Protein 6T3X (pdb70)

GO terms:
  GO:0044201 host cell nuclear inner membrane (C, EXP)

Radius of gyration: 24.15 Å; Cα contacts (8 Å, |Δi|>4): 774; chains: 2; bounding box: 61×52×62 Å

Solvent-accessible surface area: 21119 Å² total; per-residue (Å²): 39,50,104,160,30,34,141,17,62,11,83,58,14,14,89,38,0,14,123,4,0,82,80,5,3,127,22,23,135,104,26,15,111,61,11,99,30,52,69,8,22,81,68,46,54,122,12,6,0,18,0,71,11,131,30,97,49,73,5,16,0,8,0,0,0,4,35,0,48,28,76,13,128,38,102,0,3,0,0,0,57,7,105,31,121,37,2,6,0,7,0,6,12,134,58,17,122,164,48,144,17,98,52,89,96,10,26,120,124,11,60,0,108,68,95,30,1,0,20,0,16,38,170,16,0,119,153,46,38,58,124,60,126,24,7,3,3,0,0,5,1,90,145,29,168,65,94,59,24,20,30,0,43,7,40,16,13,2,30,108,86,135,35,111,17,83,95,2,12,170,68,0,73,76,84,139,33,92,21,113,88,33,35,8,45,41,77,11,9,6,72,11,5,136,61,41,17,92,8,14,110,90,5,18,64,16,4,103,96,59,67,178,97,153,138,143,80,110,98,54,34,70,30,1,7,48,6,0,26,112,6,3,146,24,20,76,92,20,14,169,51,55,133,86,116,80,40,140,13,24,0,33,0,46,9,104,44,94,45,74,3,20,3,3,0,0,0,6,8,0,50,19,78,20,143,77,86,0,2,0,8,1,54,4,85,28,110,32,1,6,0,5,0,2,36,128,66,24,117,157,161,82,96,110,11,25,118,114,8,55,0,108,73,134,61,27,0,26,1,20,18,146,17,2,94,133,44,51,69,145,57,26,1,6,5,2,5,1,91,152,30,169,63,96,47,18,10,27,0,46,19,41,15,21,0,22,140,103,158,48,89,38,115,80,0,47,165,67,0,109,82,110,143,133,81,32,80,44,97,30,9,1,82,7,3,118,133,45,61,64,14,12,32,78,7,32,49,35,2,115,79,66,118

Structure (mmCIF, N/CA/C/O backbone):
data_6T3X
#
_entry.id   6T3X
#
_cell.length_a   37.270
_cell.length_b   82.570
_cell.length_c   63.660
_cell.angle_alpha   90.000
_cell.angle_beta   95.097
_cell.angle_gamma   90.000
#
_symmetry.space_group_name_H-M   'P 1 21 1'
#
loop_
_entity.id
_entity.type
_entity.pdbx_description
1 polymer 'Nuclear egress protein 2,Nuclear egress protein 1'
2 water water
#
loop_
_atom_site.group_PDB
_atom_site.id
_atom_site.type_symbol
_atom_site.label_atom_id
_atom_site.label_alt_id
_atom_site.label_comp_id
_atom_site.label_asym_id
_atom_site.label_entity_id
_atom_site.label_seq_id
_atom_site.pdbx_PDB_ins_code
_atom_site.Cartn_x
_atom_site.Cartn_y
_atom_site.Cartn_z
_atom_site.occupancy
_atom_site.B_iso_or_equiv
_atom_site.auth_seq_id
_atom_site.auth_comp_id
_atom_site.auth_asym_id
_atom_site.auth_atom_id
_atom_site.pdbx_PDB_model_num
ATOM 1 N N . GLY A 1 1 ? -4.74462 8.94597 26.61487 1.000 38.97794 -5 GLY A N 1
ATOM 2 C CA . GLY A 1 1 ? -5.11004 9.38415 27.99591 1.000 38.35987 -5 GLY A CA 1
ATOM 3 C C . GLY A 1 1 ? -5.63996 8.24419 28.83861 1.000 39.24344 -5 GLY A C 1
ATOM 4 O O . GLY A 1 1 ? -5.98376 8.42942 30.00536 1.000 38.89171 -5 GLY A O 1
ATOM 10 N N . SER A 1 2 ? -5.70525 7.05986 28.23080 1.000 37.52952 -4 SER A N 1
ATOM 11 C CA . SER A 1 2 ? -6.16006 5.85325 28.90995 1.000 39.40221 -4 SER A CA 1
ATOM 12 C C . SER A 1 2 ? -5.72087 4.65661 28.07786 1.000 39.20280 -4 SER A C 1
ATOM 13 O O . SER A 1 2 ? -5.31169 4.79718 26.92324 1.000 36.73906 -4 SER A O 1
ATOM 21 N N . HIS A 1 3 ? -5.82362 3.46412 28.67512 1.000 37.11673 -3 HIS A N 1
ATOM 22 C CA . HIS A 1 3 ? -5.36941 2.25978 27.98944 1.000 41.41782 -3 HIS A CA 1
ATOM 23 C C . HIS A 1 3 ? -6.21698 1.93542 26.77359 1.000 41.74531 -3 HIS A C 1
ATOM 24 O O . HIS A 1 3 ? -5.73928 1.24431 25.86548 1.000 43.83973 -3 HIS A O 1
ATOM 38 N N . MET A 1 4 ? -7.45283 2.42644 26.73975 1.000 41.96872 -2 MET A N 1
ATOM 39 C CA A MET A 1 4 ? -8.40917 2.16903 25.67128 0.619 45.95565 -2 MET A CA 1
ATOM 40 C CA B MET A 1 4 ? -8.36694 2.13487 25.64594 0.381 46.00702 -2 MET A CA 1
ATOM 41 C C . MET A 1 4 ? -8.38229 3.23341 24.58595 1.000 46.79674 -2 MET A C 1
ATOM 42 O O . MET A 1 4 ? -9.18632 3.16065 23.64506 1.000 46.99787 -2 MET A O 1
ATOM 69 N N . ALA A 1 5 ? -7.50555 4.22939 24.70422 1.000 45.77561 -1 ALA A N 1
ATOM 70 C CA . ALA A 1 5 ? -7.45588 5.30721 23.72597 1.000 45.80741 -1 ALA A CA 1
ATOM 71 C C . ALA A 1 5 ? -7.02661 4.76367 22.36925 1.000 47.09108 -1 ALA A C 1
ATOM 72 O O . ALA A 1 5 ? -6.23274 3.82177 22.27443 1.000 48.26307 -1 ALA A O 1
ATOM 79 N N . SER A 1 6 ? -7.55362 5.36376 21.30639 1.000 46.58863 0 SER A N 1
ATOM 80 C CA . SER A 1 6 ? -7.27036 4.83397 19.98452 1.000 46.50857 0 SER A CA 1
ATOM 81 C C . SER A 1 6 ? -5.83041 5.13002 19.57925 1.000 43.26334 0 SER A C 1
ATOM 82 O O . SER A 1 6 ? -5.24320 6.15449 19.94969 1.000 39.87244 0 SER A O 1
ATOM 90 N N . MET A 1 7 ? -5.26557 4.20053 18.81151 1.000 45.00225 1 MET A N 1
ATOM 91 C CA A MET A 1 7 ? -3.92359 4.37683 18.27249 0.551 44.49893 1 MET A CA 1
ATOM 92 C CA B MET A 1 7 ? -3.92309 4.37499 18.26945 0.449 44.62972 1 MET A CA 1
ATOM 93 C C . MET A 1 7 ? -3.80982 5.67566 17.48515 1.000 41.18497 1 MET A C 1
ATOM 94 O O . MET A 1 7 ? -2.80829 6.39320 17.59921 1.000 39.48745 1 MET A O 1
ATOM 121 N N . GLU A 1 8 ? -4.82418 5.99274 16.68094 1.000 42.44975 2 GLU A N 1
ATOM 122 C CA . GLU A 1 8 ? -4.76141 7.18460 15.84109 1.000 41.77774 2 GLU A CA 1
ATOM 123 C C . GLU A 1 8 ? -4.70096 8.45870 16.67650 1.000 39.03285 2 GLU A C 1
ATOM 124 O O . GLU A 1 8 ? -3.86903 9.33689 16.42301 1.000 38.17115 2 GLU A O 1
ATOM 136 N N . MET A 1 9 ? -5.57394 8.58136 17.67850 1.000 38.51520 3 MET A N 1
ATOM 137 C CA . MET A 1 9 ? -5.55217 9.77444 18.52080 1.000 36.68210 3 MET A CA 1
ATOM 138 C C . MET A 1 9 ? -4.26759 9.84569 19.33784 1.000 33.53811 3 MET A C 1
ATOM 139 O O . MET A 1 9 ? -3.72156 10.93268 19.55846 1.000 31.72966 3 MET A O 1
ATOM 153 N N . ASN A 1 10 ? -3.77847 8.69539 19.80556 1.000 35.32302 4 ASN A N 1
ATOM 154 C CA . ASN A 1 10 ? -2.53231 8.65378 20.55942 1.000 32.96085 4 ASN A CA 1
ATOM 155 C C . ASN A 1 10 ? -1.36197 9.14521 19.71784 1.000 30.73822 4 ASN A C 1
ATOM 156 O O . ASN A 1 10 ? -0.45247 9.80200 20.23319 1.000 31.17452 4 ASN A O 1
ATOM 167 N N . LYS A 1 11 ? -1.35527 8.82064 18.42202 1.000 33.40268 5 LYS A N 1
ATOM 168 C CA . LYS A 1 11 ? -0.23396 9.21135 17.57398 1.000 36.21097 5 LYS A CA 1
ATOM 169 C C . LYS A 1 11 ? -0.20286 10.72138 17.37956 1.000 32.31115 5 LYS A C 1
ATOM 170 O O . LYS A 1 11 ? 0.86895 11.33059 17.39107 1.000 33.25772 5 LYS A O 1
ATOM 189 N N . VAL A 1 12 ? -1.37210 11.33878 17.20497 1.000 32.26732 6 VAL A N 1
ATOM 190 C CA . VAL A 1 12 ? -1.43976 12.79395 17.12236 1.000 31.33390 6 VAL A CA 1
ATOM 191 C C . VAL A 1 12 ? -0.97798 13.42454 18.42944 1.000 29.13344 6 VAL A C 1
ATOM 192 O O . VAL A 1 12 ? -0.20651 14.38925 18.42496 1.000 29.90700 6 VAL A O 1
ATOM 205 N N . LEU A 1 13 ? -1.41983 12.88597 19.57047 1.000 28.00883 7 LEU A N 1
ATOM 206 C CA . LEU A 1 13 ? -0.99935 13.44254 20.85377 1.000 29.23624 7 LEU A CA 1
ATOM 207 C C . LEU A 1 13 ? 0.50762 13.31991 21.02850 1.000 25.53241 7 LEU A C 1
ATOM 208 O O . LEU A 1 13 ? 1.17819 14.26801 21.44781 1.000 25.30890 7 LEU A O 1
ATOM 224 N N . HIS A 1 14 ? 1.05019 12.13645 20.73606 1.000 25.19425 8 HIS A N 1
ATOM 225 C CA . HIS A 1 14 ? 2.48510 11.91056 20.86808 1.000 26.68736 8 HIS A CA 1
ATOM 226 C C . HIS A 1 14 ? 3.27081 12.89794 20.00721 1.000 25.23671 8 HIS A C 1
ATOM 227 O O . HIS A 1 14 ? 4.23020 13.51968 20.47852 1.000 26.53793 8 HIS A O 1
ATOM 241 N N . GLN A 1 15 ? 2.86298 13.08014 18.75066 1.000 28.98431 9 GLN A N 1
ATOM 242 C CA . GLN A 1 15 ? 3.56660 14.01750 17.88658 1.000 31.04719 9 GLN A CA 1
ATOM 243 C C . GLN A 1 15 ? 3.47094 15.44067 18.42770 1.000 30.17455 9 GLN A C 1
ATOM 244 O O . GLN A 1 15 ? 4.44745 16.19803 18.37584 1.000 29.72945 9 GLN A O 1
ATOM 258 N N . ASP A 1 16 ? 2.30485 15.81286 18.96081 1.000 28.89541 10 ASP A N 1
ATOM 259 C CA . ASP A 1 16 ? 2.12219 17.14464 19.53172 1.000 28.45682 10 ASP A CA 1
ATOM 260 C C . ASP A 1 16 ? 3.06955 17.36888 20.70424 1.000 26.70809 10 ASP A C 1
ATOM 261 O O . ASP A 1 16 ? 3.76667 18.39489 20.76603 1.000 26.04783 10 ASP A O 1
ATOM 270 N N . LEU A 1 17 ? 3.12688 16.41159 21.63792 1.000 23.39143 11 LEU A N 1
ATOM 271 C CA . LEU A 1 17 ? 3.95855 16.59605 22.82517 1.000 22.41233 11 LEU A CA 1
ATOM 272 C C . LEU A 1 17 ? 5.44139 16.64519 22.46746 1.000 22.78977 11 LEU A C 1
ATOM 273 O O . LEU A 1 17 ? 6.19991 17.44490 23.03026 1.000 24.25244 11 LEU A O 1
ATOM 289 N N . VAL A 1 18 ? 5.87564 15.79368 21.54014 1.000 23.77485 12 VAL A N 1
ATOM 290 C CA . VAL A 1 18 ? 7.27588 15.77804 21.13535 1.000 25.65941 12 VAL A CA 1
ATOM 291 C C . VAL A 1 18 ? 7.65393 17.09305 20.47014 1.000 25.43638 12 VAL A C 1
ATOM 292 O O . VAL A 1 18 ? 8.65983 17.71975 20.82792 1.000 27.49577 12 VAL A O 1
ATOM 305 N N . GLN A 1 19 ? 6.83655 17.55170 19.51931 1.000 25.65206 13 GLN A N 1
ATOM 306 C CA . GLN A 1 19 ? 7.13173 18.80620 18.83607 1.000 27.57565 13 GLN A CA 1
ATOM 307 C C . GLN A 1 19 ? 7.12389 19.97825 19.81035 1.000 24.68897 13 GLN A C 1
ATOM 308 O O . GLN A 1 19 ? 7.96748 20.87706 19.71713 1.000 25.70379 13 GLN A O 1
ATOM 322 N N . ALA A 1 20 ? 6.17440 19.99645 20.74602 1.000 24.45701 14 ALA A N 1
ATOM 323 C CA . ALA A 1 20 ? 6.09606 21.10769 21.68848 1.000 22.95448 14 ALA A CA 1
ATOM 324 C C . ALA A 1 20 ? 7.29107 21.11271 22.62542 1.000 24.75032 14 ALA A C 1
ATOM 325 O O . ALA A 1 20 ? 7.79347 22.18042 22.99195 1.000 24.21105 14 ALA A O 1
ATOM 332 N N . THR A 1 21 ? 7.74560 19.92839 23.04239 1.000 21.49126 15 THR A N 1
ATOM 333 C CA . THR A 1 21 ? 8.90560 19.85303 23.92264 1.000 20.83433 15 THR A CA 1
ATOM 334 C C . THR A 1 21 ? 10.14099 20.39990 23.21701 1.000 21.90412 15 THR A C 1
ATOM 335 O O . THR A 1 21 ? 10.90242 21.18298 23.80340 1.000 22.11201 15 THR A O 1
ATOM 346 N N . ARG A 1 22 ? 10.34880 20.02690 21.94791 1.000 22.44625 16 ARG A N 1
ATOM 347 C CA . ARG A 1 22 ? 11.47142 20.58428 21.20129 1.000 22.50434 16 ARG A CA 1
ATOM 348 C C . ARG A 1 22 ? 11.36558 22.10411 21.12024 1.000 22.82810 16 ARG A C 1
ATOM 349 O O . ARG A 1 22 ? 12.35834 22.81905 21.31321 1.000 27.34402 16 ARG A O 1
ATOM 370 N N . ARG A 1 23 ? 10.16131 22.61214 20.84591 1.000 23.62407 17 ARG A N 1
ATOM 371 C CA . ARG A 1 23 ? 9.98373 24.04067 20.62329 1.000 21.52962 17 ARG A CA 1
ATOM 372 C C . ARG A 1 23 ? 10.15410 24.82589 21.91814 1.000 21.53856 17 ARG A C 1
ATOM 373 O O . ARG A 1 23 ? 10.88165 25.83100 21.96066 1.000 24.63091 17 ARG A O 1
ATOM 394 N N . ILE A 1 24 ? 9.48056 24.38574 22.98091 1.000 22.16257 18 ILE A N 1
ATOM 395 C CA . ILE A 1 24 ? 9.44945 25.13964 24.22992 1.000 20.87061 18 ILE A CA 1
ATOM 396 C C . ILE A 1 24 ? 10.81054 25.10470 24.91652 1.000 22.50248 18 ILE A C 1
ATOM 397 O O . ILE A 1 24 ? 11.25560 26.10473 25.49419 1.000 24.92619 18 ILE A O 1
ATOM 413 N N . LEU A 1 25 ? 11.49669 23.96770 24.86958 1.000 21.10316 19 LEU A N 1
ATOM 414 C CA . LEU A 1 25 ? 12.82177 23.86611 25.46665 1.000 20.41543 19 LEU A CA 1
ATOM 415 C C . LEU A 1 25 ? 13.93404 24.32609 24.53021 1.000 21.74291 19 LEU A C 1
ATOM 416 O O . LEU A 1 25 ? 15.10486 24.33338 24.94551 1.000 23.89744 19 LEU A O 1
ATOM 432 N N . LYS A 1 26 ? 13.60965 24.71270 23.29498 1.000 24.43944 20 LYS A N 1
ATOM 433 C CA . LYS A 1 26 ? 14.60613 25.18809 22.33572 1.000 24.25861 20 LYS A CA 1
ATOM 434 C C . LYS A 1 26 ? 15.71122 24.16113 22.11232 1.000 24.54484 20 LYS A C 1
ATOM 435 O O . LYS A 1 26 ? 16.89894 24.48970 22.06398 1.000 28.47198 20 LYS A O 1
ATOM 454 N N . LEU A 1 27 ? 15.31244 22.90659 21.95284 1.000 23.14934 21 LEU A N 1
ATOM 455 C CA . LEU A 1 27 ? 16.28285 21.83205 21.84146 1.000 27.58822 21 LEU A CA 1
ATOM 456 C C . LEU A 1 27 ? 16.90209 21.77994 20.45375 1.000 32.98002 21 LEU A C 1
ATOM 457 O O . LEU A 1 27 ? 16.26129 22.08638 19.44487 1.000 34.76004 21 LEU A O 1
ATOM 473 N N . GLY A 1 28 ? 18.16735 21.37793 20.41852 1.000 31.89884 22 GLY A N 1
ATOM 474 C CA . GLY A 1 28 ? 18.83893 21.05518 19.18456 1.000 35.49833 22 GLY A CA 1
ATOM 475 C C . GLY A 1 28 ? 18.23999 19.80631 18.56862 1.000 35.73222 22 GLY A C 1
ATOM 476 O O . GLY A 1 28 ? 17.50305 19.05765 19.22308 1.000 33.04170 22 GLY A O 1
ATOM 480 N N . PRO A 1 29 ? 18.54552 19.55149 17.29526 1.000 38.00801 23 PRO A N 1
ATOM 481 C CA . PRO A 1 29 ? 17.85972 18.45022 16.59913 1.000 38.67679 23 PRO A CA 1
ATOM 482 C C . PRO A 1 29 ? 18.12421 17.06938 17.18429 1.000 37.67196 23 PRO A C 1
ATOM 483 O O . PRO A 1 29 ? 17.28820 16.17392 17.01072 1.000 38.95442 23 PRO A O 1
ATOM 494 N N . SER A 1 30 ? 19.24403 16.85966 17.87408 1.000 36.43590 24 SER A N 1
ATOM 495 C CA . SER A 1 30 ? 19.56870 15.53980 18.40227 1.000 33.52371 24 SER A CA 1
ATOM 496 C C . SER A 1 30 ? 19.37633 15.43730 19.90891 1.000 32.93385 24 SER A C 1
ATOM 497 O O . SER A 1 30 ? 19.81028 14.45168 20.50923 1.000 33.18972 24 SER A O 1
ATOM 505 N N . GLU A 1 31 ? 18.72963 16.41678 20.53007 1.000 28.58493 25 GLU A N 1
ATOM 506 C CA . GLU A 1 31 ? 18.69828 16.51824 21.97999 1.000 28.45734 25 GLU A CA 1
ATOM 507 C C . GLU A 1 31 ? 17.42152 15.96629 22.60437 1.000 28.58126 25 GLU A C 1
ATOM 508 O O . GLU A 1 31 ? 17.18879 16.18147 23.79836 1.000 32.46040 25 GLU A O 1
ATOM 520 N N . LEU A 1 32 ? 16.59245 15.26406 21.84155 1.000 29.97200 26 LEU A N 1
ATOM 521 C CA . LEU A 1 32 ? 15.37392 14.66713 22.37782 1.000 28.10980 26 LEU A CA 1
ATOM 522 C C . LEU A 1 32 ? 15.36326 13.19032 22.02095 1.000 29.88964 26 LEU A C 1
ATOM 523 O O . LEU A 1 32 ? 15.39557 12.83489 20.83913 1.000 34.90143 26 LEU A O 1
ATOM 539 N N . ARG A 1 33 ? 15.32917 12.33556 23.03534 1.000 27.19783 27 ARG A N 1
ATOM 540 C CA . ARG A 1 33 ? 15.13285 10.90439 22.82803 1.000 30.13298 27 ARG A CA 1
ATOM 541 C C . ARG A 1 33 ? 13.63937 10.61187 22.91798 1.000 28.15053 27 ARG A C 1
ATOM 542 O O . ARG A 1 33 ? 12.98334 11.00031 23.88786 1.000 29.77526 27 ARG A O 1
ATOM 563 N N . VAL A 1 34 ? 13.10145 9.92570 21.91498 1.000 31.35759 28 VAL A N 1
ATOM 564 C CA . VAL A 1 34 ? 11.65956 9.73432 21.78813 1.000 31.42840 28 VAL A CA 1
ATOM 565 C C . VAL A 1 34 ? 11.31124 8.26189 21.97560 1.000 35.08071 28 VAL A C 1
ATOM 566 O O . VAL A 1 34 ? 11.87107 7.38461 21.29825 1.000 32.08248 28 VAL A O 1
ATOM 579 N N . THR A 1 35 ? 10.36634 8.00295 22.88349 1.000 28.07353 29 THR A N 1
ATOM 580 C CA . THR A 1 35 ? 9.81926 6.66710 23.08622 1.000 34.88960 29 THR A CA 1
ATOM 581 C C . THR A 1 35 ? 8.79531 6.35625 22.00173 1.000 35.76200 29 THR A C 1
ATOM 582 O O . THR A 1 35 ? 8.04843 7.23731 21.56604 1.000 37.58627 29 THR A O 1
ATOM 593 N N . ASP A 1 36 ? 8.75047 5.09077 21.58298 1.000 40.61093 30 ASP A N 1
ATOM 594 C CA . ASP A 1 36 ? 7.78345 4.65521 20.58575 1.000 46.16504 30 ASP A CA 1
ATOM 595 C C . ASP A 1 36 ? 6.37340 5.07638 20.97576 1.000 40.04552 30 ASP A C 1
ATOM 596 O O . ASP A 1 36 ? 5.94703 4.88423 22.11634 1.000 38.30861 30 ASP A O 1
ATOM 605 N N . ALA A 1 37 ? 5.64390 5.64023 20.00887 1.000 40.29369 31 ALA A N 1
ATOM 606 C CA . ALA A 1 37 ? 4.29550 6.12985 20.27381 1.000 37.42644 31 ALA A CA 1
ATOM 607 C C . ALA A 1 37 ? 3.34094 5.02655 20.70973 1.000 39.62620 31 ALA A C 1
ATOM 608 O O . ALA A 1 37 ? 2.33926 5.31822 21.37016 1.000 38.83073 31 ALA A O 1
ATOM 615 N N . GLY A 1 38 ? 3.61863 3.77048 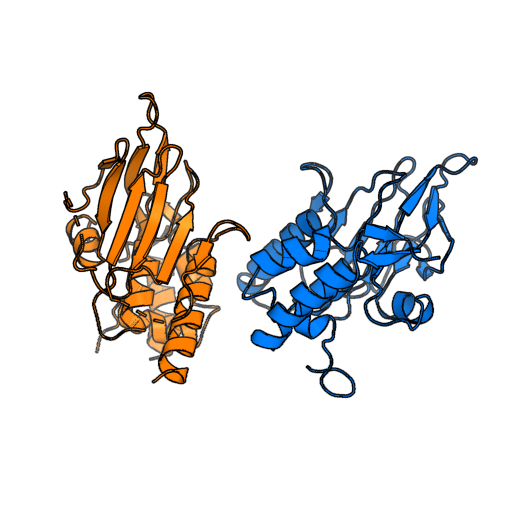20.35906 1.000 37.95136 32 GLY A N 1
ATOM 616 C CA . GLY A 1 38 ? 2.73428 2.68476 20.74577 1.000 42.28070 32 GLY A CA 1
ATOM 617 C C . GLY A 1 38 ? 2.56414 2.52991 22.24032 1.000 42.21967 32 GLY A C 1
ATOM 618 O O . GLY A 1 38 ? 1.59677 1.89843 22.68401 1.000 44.01804 32 GLY A O 1
ATOM 622 N N . LEU A 1 39 ? 3.47561 3.09246 23.02968 1.000 39.29361 33 LEU A N 1
ATOM 623 C CA . LEU A 1 39 ? 3.43651 2.92653 24.47625 1.000 39.76090 33 LEU A CA 1
ATOM 624 C C . LEU A 1 39 ? 2.62495 4.00023 25.18877 1.000 34.10561 33 LEU A C 1
ATOM 625 O O . LEU A 1 39 ? 2.34287 3.85217 26.38457 1.000 32.35744 33 LEU A O 1
ATOM 641 N N . ILE A 1 40 ? 2.24329 5.07479 24.50135 1.000 32.22969 34 ILE A N 1
ATOM 642 C CA . ILE A 1 40 ? 1.70189 6.23089 25.19946 1.000 32.54140 34 ILE A CA 1
ATOM 643 C C . ILE A 1 40 ? 0.36301 5.88479 25.84042 1.000 31.95136 34 ILE A C 1
ATOM 644 O O . ILE A 1 40 ? -0.45768 5.14057 25.27787 1.000 34.51153 34 ILE A O 1
ATOM 660 N N . CYS A 1 41 ? 0.15965 6.40883 27.05156 1.000 30.37564 35 CYS A N 1
ATOM 661 C CA . CYS A 1 41 ? -1.08088 6.26281 27.80603 1.000 31.88709 35 CYS A CA 1
ATOM 662 C C . CYS A 1 41 ? -1.40524 4.81973 28.15943 1.000 33.95185 35 CYS A C 1
ATOM 663 O O . CYS A 1 41 ? -2.56069 4.49088 28.44503 1.000 38.27991 35 CYS A O 1
ATOM 671 N N . LYS A 1 42 ? -0.39470 3.95727 28.16772 1.000 33.44814 36 LYS A N 1
ATOM 672 C CA . LYS A 1 42 ? -0.52689 2.62032 28.73970 1.000 32.32061 36 LYS A CA 1
ATOM 673 C C . LYS A 1 42 ? 0.37773 2.49984 29.96193 1.000 33.81029 36 LYS A C 1
ATOM 674 O O . LYS A 1 42 ? 0.09654 3.13792 30.98534 1.000 34.65781 36 LYS A O 1
ATOM 693 N N . ASN A 1 43 ? 1.44866 1.70354 29.88238 1.000 37.28186 37 ASN A N 1
ATOM 694 C CA . ASN A 1 43 ? 2.33320 1.52521 31.03403 1.000 35.55443 37 ASN A CA 1
ATOM 695 C C . ASN A 1 43 ? 2.88942 2.89217 31.43543 1.000 29.86959 37 ASN A C 1
ATOM 696 O O . ASN A 1 43 ? 3.67080 3.50305 30.67238 1.000 29.23933 37 ASN A O 1
ATOM 707 N N . PRO A 1 44 ? 2.51596 3.42480 32.60294 1.000 30.07119 38 PRO A N 1
ATOM 708 C CA . PRO A 1 44 ? 2.93720 4.78330 32.95518 1.000 30.43553 38 PRO A CA 1
ATOM 709 C C . PRO A 1 44 ? 4.39844 4.89390 33.35643 1.000 25.23240 38 PRO A C 1
ATOM 710 O O . PRO A 1 44 ? 4.86793 6.01025 33.60752 1.000 25.22010 38 PRO A O 1
ATOM 721 N N . ASN A 1 45 ? 5.11781 3.77509 33.41863 1.000 25.17120 39 ASN A N 1
ATOM 722 C CA . ASN A 1 45 ? 6.51150 3.79461 33.83738 1.000 23.69866 39 ASN A CA 1
ATOM 723 C C . ASN A 1 45 ? 7.46880 4.15789 32.71378 1.000 28.23531 39 ASN A C 1
ATOM 724 O O . ASN A 1 45 ? 8.67625 4.23969 32.95544 1.000 27.04933 39 ASN A O 1
ATOM 735 N N . TYR A 1 46 ? 6.96114 4.39318 31.51082 1.000 26.97722 40 TYR A N 1
ATOM 736 C CA . TYR A 1 46 ? 7.77535 4.81251 30.37822 1.000 28.99676 40 TYR A CA 1
ATOM 737 C C . TYR A 1 46 ? 7.48243 6.27081 30.06167 1.000 23.96874 40 TYR A C 1
ATOM 738 O O . TYR A 1 46 ? 6.31591 6.66937 29.97169 1.000 23.26885 40 TYR A O 1
ATOM 756 N N . SER A 1 47 ? 8.53705 7.05150 29.85522 1.000 23.11888 41 SER A N 1
ATOM 757 C CA . SER A 1 47 ? 8.36401 8.42602 29.43197 1.000 19.53552 41 SER A CA 1
ATOM 758 C C . SER A 1 47 ? 7.95036 8.48717 27.96844 1.000 22.70726 41 SER A C 1
ATOM 759 O O . SER A 1 47 ? 8.07551 7.52267 27.22009 1.000 24.35643 41 SER A O 1
ATOM 767 N N . VAL A 1 48 ? 7.45455 9.65719 27.56157 1.000 21.41623 42 VAL A N 1
ATOM 768 C CA . VAL A 1 48 ? 7.19108 9.91730 26.15226 1.000 22.73255 42 VAL A CA 1
ATOM 769 C C . VAL A 1 48 ? 8.46531 10.34625 25.45022 1.000 21.99319 42 VAL A C 1
ATOM 770 O O . VAL A 1 48 ? 8.74614 9.92498 24.32362 1.000 25.84637 42 VAL A O 1
ATOM 783 N N . CYS A 1 49 ? 9.25056 11.19173 26.10339 1.000 22.55157 43 CYS A N 1
ATOM 784 C CA . CYS A 1 49 ? 10.49012 11.68665 25.52534 1.000 21.97901 43 CYS A CA 1
ATOM 785 C C . CYS A 1 49 ? 11.36825 12.20518 26.64561 1.000 22.46729 43 CYS A C 1
ATOM 786 O O . CYS A 1 49 ? 10.86708 12.66146 27.68033 1.000 21.64449 43 CYS A O 1
ATOM 794 N N . ASP A 1 50 ? 12.68027 12.13276 26.41749 1.000 22.41558 44 ASP A N 1
ATOM 795 C CA . ASP A 1 50 ? 13.67046 12.60485 27.37396 1.000 22.56908 44 ASP A CA 1
ATOM 796 C C . ASP A 1 50 ? 14.52914 13.66547 26.70088 1.000 22.13426 44 ASP A C 1
ATOM 797 O O . ASP A 1 50 ? 15.18245 13.38901 25.68505 1.000 24.41347 44 ASP A O 1
ATOM 806 N N . ALA A 1 51 ? 14.53898 14.86759 27.27699 1.000 21.83384 45 ALA A N 1
ATOM 807 C CA . ALA A 1 51 ? 15.33874 15.96179 26.74672 1.000 22.99743 45 ALA A CA 1
ATOM 808 C C . ALA A 1 51 ? 16.73591 15.92644 27.35587 1.000 23.26236 45 ALA A C 1
ATOM 809 O O . ALA A 1 51 ? 16.88047 15.87719 28.57649 1.000 25.99241 45 ALA A O 1
ATOM 816 N N . MET A 1 52 ? 17.75876 15.97334 26.50530 1.000 26.38968 46 MET A N 1
ATOM 817 C CA . MET A 1 52 ? 19.15084 15.98763 26.94685 1.000 30.66158 46 MET A CA 1
ATOM 818 C C . MET A 1 52 ? 19.56184 17.43578 27.17042 1.000 30.16424 46 MET A C 1
ATOM 819 O O . MET A 1 52 ? 19.78969 18.17980 26.21092 1.000 31.93998 46 MET A O 1
ATOM 833 N N . LEU A 1 53 ? 19.67309 17.83513 28.42935 1.000 25.64477 47 LEU A N 1
ATOM 834 C CA . LEU A 1 53 ? 19.88453 19.24543 28.75280 1.000 23.51301 47 LEU A CA 1
ATOM 835 C C . LEU A 1 53 ? 21.36450 19.60573 28.71053 1.000 26.93603 47 LEU A C 1
ATOM 836 O O . LEU A 1 53 ? 22.23235 18.80241 29.07311 1.000 29.84580 47 LEU A O 1
ATOM 852 N N . LYS A 1 54 ? 21.64520 20.82292 28.25715 1.000 25.78870 48 LYS A N 1
ATOM 853 C CA . LYS A 1 54 ? 22.96653 21.40984 28.36706 1.000 28.82616 48 LYS A CA 1
ATOM 854 C C . LYS A 1 54 ? 23.06265 22.19366 29.66551 1.000 26.01946 48 LYS A C 1
ATOM 855 O O . LYS A 1 54 ? 22.05901 22.61130 30.24165 1.000 27.62420 48 LYS A O 1
ATOM 874 N N . THR A 1 55 ? 24.28634 22.37180 30.13794 1.000 27.76650 49 THR A N 1
ATOM 875 C CA . THR A 1 55 ? 24.49410 23.17025 31.33540 1.000 27.14883 49 THR A CA 1
ATOM 876 C C . THR A 1 55 ? 24.43441 24.65483 30.99546 1.000 26.82702 49 THR A C 1
ATOM 877 O O . THR A 1 55 ? 24.56783 25.06307 29.83688 1.000 29.71712 49 THR A O 1
ATOM 888 N N . ASP A 1 56 ? 24.21133 25.46302 32.03161 1.000 28.56490 50 ASP A N 1
ATOM 889 C CA . ASP A 1 56 ? 24.23427 26.92271 31.90373 1.000 28.64053 50 ASP A CA 1
ATOM 890 C C . ASP A 1 56 ? 23.24529 27.42059 30.84893 1.000 28.71133 50 ASP A C 1
ATOM 891 O O . ASP A 1 56 ? 23.51129 28.39352 30.13598 1.000 31.30480 50 ASP A O 1
ATOM 900 N N . THR A 1 57 ? 22.10059 26.75262 30.74146 1.000 26.14829 51 THR A N 1
ATOM 901 C CA . THR A 1 57 ? 21.09954 27.05773 29.73040 1.000 24.73027 51 THR A CA 1
ATOM 902 C C . THR A 1 57 ? 19.73781 27.11594 30.40592 1.000 24.61296 51 THR A C 1
ATOM 903 O O . THR A 1 57 ? 19.36871 26.20296 31.15349 1.000 24.42019 51 THR A O 1
ATOM 914 N N . VAL A 1 58 ? 18.99736 28.19307 30.15476 1.000 26.13035 52 VAL A N 1
ATOM 915 C CA . VAL A 1 58 ? 17.67279 28.37024 30.74585 1.000 24.13440 52 VAL A CA 1
ATOM 916 C C . VAL A 1 58 ? 16.66945 27.48658 30.02442 1.000 23.85821 52 VAL A C 1
ATOM 917 O O . VAL A 1 58 ? 16.56860 27.53293 28.79531 1.000 23.78914 52 VAL A O 1
ATOM 930 N N . TYR A 1 59 ? 15.91297 26.69264 30.78653 1.000 20.01291 53 TYR A N 1
ATOM 931 C CA . TYR A 1 59 ? 14.86170 25.84046 30.23150 1.000 21.42170 53 TYR A CA 1
ATOM 932 C C . TYR A 1 59 ? 13.50850 26.16658 30.85332 1.000 20.44105 53 TYR A C 1
ATOM 933 O O . TYR A 1 59 ? 13.37842 26.23833 32.08175 1.000 20.50515 53 TYR A O 1
ATOM 951 N N . CYS A 1 60 ? 12.49343 26.30645 29.99837 1.000 19.47781 54 CYS A N 1
ATOM 952 C CA . CYS A 1 60 ? 11.16647 26.78271 30.41191 1.000 19.62633 54 CYS A CA 1
ATOM 953 C C . CYS A 1 60 ? 10.31658 25.61918 30.92680 1.000 18.32267 54 CYS A C 1
ATOM 954 O O . CYS A 1 60 ? 9.30329 25.21977 30.33914 1.000 21.19580 54 CYS A O 1
ATOM 962 N N . VAL A 1 61 ? 10.69691 25.12553 32.10404 1.000 18.53683 55 VAL A N 1
ATOM 963 C CA A VAL A 1 61 ? 10.11118 23.88878 32.60811 0.652 19.86980 55 VAL A CA 1
ATOM 964 C CA B VAL A 1 61 ? 10.10614 23.88811 32.60678 0.348 19.87628 55 VAL A CA 1
ATOM 965 C C . VAL A 1 61 ? 8.66724 24.09775 33.05973 1.000 18.86031 55 VAL A C 1
ATOM 966 O O . VAL A 1 61 ? 7.79544 23.25323 32.80184 1.000 19.34255 55 VAL A O 1
ATOM 991 N N . GLU A 1 62 ? 8.36595 25.22036 33.72865 1.000 18.49690 56 GLU A N 1
ATOM 992 C CA . GLU A 1 62 ? 6.98240 25.43234 34.14751 1.000 16.98863 56 GLU A CA 1
ATOM 993 C C . GLU A 1 62 ? 6.06008 25.51086 32.93943 1.000 18.47046 56 GLU A C 1
ATOM 994 O O . GLU A 1 62 ? 4.98679 24.88734 32.91586 1.000 19.75039 56 GLU A O 1
ATOM 1006 N N . TYR A 1 63 ? 6.44981 26.29455 31.92890 1.000 18.80928 57 TYR A N 1
ATOM 1007 C CA . TYR A 1 63 ? 5.61161 26.42963 30.74148 1.000 18.27726 57 TYR A CA 1
ATOM 1008 C C . TYR A 1 63 ? 5.42306 25.08145 30.05112 1.000 19.89078 57 TYR A C 1
ATOM 1009 O O . TYR A 1 63 ? 4.31911 24.76469 29.58897 1.000 20.51627 57 TYR A O 1
ATOM 1027 N N . LEU A 1 64 ? 6.48002 24.25994 29.99514 1.000 17.97462 58 LEU A N 1
ATOM 1028 C CA . LEU A 1 64 ? 6.34681 22.94990 29.36237 1.000 18.91239 58 LEU A CA 1
ATOM 1029 C C . LEU A 1 64 ? 5.36587 22.06415 30.11664 1.000 17.83406 58 LEU A C 1
ATOM 1030 O O . LEU A 1 64 ? 4.49363 21.43274 29.49967 1.000 20.18008 58 LEU A O 1
ATOM 1046 N N . LEU A 1 65 ? 5.47373 22.01069 31.44466 1.000 17.96302 59 LEU A N 1
ATOM 1047 C CA . LEU A 1 65 ? 4.51783 21.22068 32.22519 1.000 18.33540 59 LEU A CA 1
ATOM 1048 C C . LEU A 1 65 ? 3.09089 21.69182 31.97053 1.000 20.00346 59 LEU A C 1
ATOM 1049 O O . LEU A 1 65 ? 2.17350 20.87742 31.79012 1.000 20.05073 59 LEU A O 1
ATOM 1065 N N . SER A 1 66 ? 2.88364 23.01646 31.99484 1.000 18.40054 60 SER A N 1
ATOM 1066 C CA . SER A 1 66 ? 1.55666 23.57300 31.78874 1.000 17.54335 60 SER A CA 1
ATOM 1067 C C . SER A 1 66 ? 1.03296 23.25157 30.39219 1.000 18.59022 60 SER A C 1
ATOM 1068 O O . SER A 1 66 ? -0.16037 22.93087 30.22428 1.000 20.66692 60 SER A O 1
ATOM 1076 N N . TYR A 1 67 ? 1.90824 23.29786 29.37898 1.000 19.73218 61 TYR A N 1
ATOM 1077 C CA . TYR A 1 67 ? 1.48483 22.91139 28.03861 1.000 19.45749 61 TYR A CA 1
ATOM 1078 C C . TYR A 1 67 ? 1.03639 21.45152 28.00534 1.000 18.33073 61 TYR A C 1
ATOM 1079 O O . TYR A 1 67 ? -0.01276 21.13059 27.44171 1.000 21.12632 61 TYR A O 1
ATOM 1097 N N . TRP A 1 68 ? 1.82366 20.55650 28.59758 1.000 20.12961 62 TRP A N 1
ATOM 1098 C CA . TRP A 1 68 ? 1.45689 19.14500 28.59056 1.000 18.67241 62 TRP A CA 1
ATOM 1099 C C . TRP A 1 68 ? 0.11028 18.92994 29.26901 1.000 20.62909 62 TRP A C 1
ATOM 1100 O O . TRP A 1 68 ? -0.75227 18.21002 28.74347 1.000 22.43417 62 TRP A O 1
ATOM 1121 N N . GLU A 1 69 ? -0.09961 19.56612 30.42885 1.000 20.61692 63 GLU A N 1
ATOM 1122 C CA . GLU A 1 69 ? -1.38789 19.46618 31.10407 1.000 22.26116 63 GLU A CA 1
ATOM 1123 C C . GLU A 1 69 ? -2.52182 19.93329 30.19242 1.000 27.20238 63 GLU A C 1
ATOM 1124 O O . GLU A 1 69 ? -3.61659 19.34923 30.19083 1.000 25.43407 63 GLU A O 1
ATOM 1136 N N . SER A 1 70 ? -2.28948 20.99626 29.41049 1.000 24.44464 64 SER A N 1
ATOM 1137 C CA . SER A 1 70 ? -3.34755 21.52682 28.55588 1.000 24.23341 64 SER A CA 1
ATOM 1138 C C . SER A 1 70 ? -3.71435 20.56399 27.43914 1.000 26.52556 64 SER A C 1
ATOM 1139 O O . SER A 1 70 ? -4.87173 20.54256 26.99448 1.000 29.09223 64 SER A O 1
ATOM 1147 N N . ARG A 1 71 ? -2.76058 19.76440 26.98876 1.000 24.60103 65 ARG A N 1
ATOM 1148 C CA A ARG A 1 71 ? -2.95521 18.88910 25.84874 0.603 28.18006 65 ARG A CA 1
ATOM 1149 C CA B ARG A 1 71 ? -2.97859 18.88789 25.84714 0.397 28.29445 65 ARG A CA 1
ATOM 1150 C C . ARG A 1 71 ? -3.43783 17.50175 26.24776 1.000 27.65375 65 ARG A C 1
ATOM 1151 O O . ARG A 1 71 ? -4.18581 16.87063 25.49410 1.000 30.77852 65 ARG A O 1
ATOM 1192 N N . THR A 1 72 ? -3.01244 17.01245 27.40578 1.000 28.56761 66 THR A N 1
ATOM 1193 C CA . THR A 1 72 ? -3.35715 15.66083 27.82345 1.000 29.04877 66 THR A CA 1
ATOM 1194 C C . THR A 1 72 ? -4.52563 15.59831 28.79193 1.000 30.77048 66 THR A C 1
ATOM 1195 O O . THR A 1 72 ? -5.15161 14.53779 28.90828 1.000 33.04242 66 THR A O 1
ATOM 1206 N N . ASP A 1 73 ? -4.80768 16.67677 29.51437 1.000 29.14093 67 ASP A N 1
ATOM 1207 C CA . ASP A 1 73 ? -5.78291 16.70440 30.59681 1.000 27.57829 67 ASP A CA 1
ATOM 1208 C C . ASP A 1 73 ? -5.36929 15.84714 31.78605 1.000 28.13905 67 ASP A C 1
ATOM 1209 O O . ASP A 1 73 ? -6.19549 15.55621 32.66642 1.000 33.64983 67 ASP A O 1
ATOM 1218 N N . HIS A 1 74 ? -4.10866 15.44021 31.82652 1.000 26.30468 68 HIS A N 1
ATOM 1219 C CA . HIS A 1 74 ? -3.51469 14.74004 32.95823 1.000 23.40103 68 HIS A CA 1
ATOM 1220 C C . HIS A 1 74 ? -2.47626 15.61504 33.63432 1.000 24.14755 68 HIS A C 1
ATOM 1221 O O . HIS A 1 74 ? -1.93398 16.54173 33.02491 1.000 27.88257 68 HIS A O 1
ATOM 1235 N N . VAL A 1 75 ? -2.16436 15.26546 34.88231 1.000 21.81711 69 VAL A N 1
ATOM 1236 C CA . VAL A 1 75 ? -1.14397 15.96759 35.66432 1.000 22.13166 69 VAL A CA 1
ATOM 1237 C C . VAL A 1 75 ? 0.22565 15.46135 35.22341 1.000 19.40015 69 VAL A C 1
ATOM 1238 O O . VAL A 1 75 ? 0.59734 14.31185 35.54645 1.000 24.55499 69 VAL A O 1
ATOM 1251 N N . PRO A 1 76 ? 1.01082 16.25493 34.50584 1.000 19.91000 70 PRO A N 1
ATOM 1252 C CA . PRO A 1 76 ? 2.30732 15.76448 34.03027 1.000 20.02510 70 PRO A CA 1
ATOM 1253 C C . PRO A 1 76 ? 3.31143 15.59777 35.15949 1.000 19.84540 70 PRO A C 1
ATOM 1254 O O . PRO A 1 76 ? 3.18862 16.16689 36.24756 1.000 21.16659 70 PRO A O 1
ATOM 1265 N N . CYS A 1 77 ? 4.33317 14.79364 34.87686 1.000 18.26092 71 CYS A N 1
ATOM 1266 C CA . CYS A 1 77 ? 5.39600 14.53860 35.83608 1.000 18.75611 71 CYS A CA 1
ATOM 1267 C C . CYS A 1 77 ? 6.69073 14.43183 35.04756 1.000 17.59474 71 CYS A C 1
ATOM 1268 O O . CYS A 1 77 ? 6.82817 13.56089 34.18393 1.000 18.42587 71 CYS A O 1
ATOM 1276 N N . PHE A 1 78 ? 7.61040 15.36278 35.26931 1.000 17.61053 72 PHE A N 1
ATOM 1277 C CA . PHE A 1 78 ? 8.90867 15.32802 34.61412 1.000 17.09500 72 PHE A CA 1
ATOM 1278 C C . PHE A 1 78 ? 9.96888 14.95385 35.64451 1.000 19.36015 72 PHE A C 1
ATOM 1279 O O . PHE A 1 78 ? 9.89439 15.35772 36.81140 1.000 19.48442 72 PHE A O 1
ATOM 1296 N N . ILE A 1 79 ? 10.95736 14.17149 35.22638 1.000 17.45706 73 ILE A N 1
ATOM 1297 C CA . ILE A 1 79 ? 11.94156 13.62957 36.15508 1.000 17.25129 73 ILE A CA 1
ATOM 1298 C C . ILE A 1 79 ? 13.33405 13.92265 35.61679 1.000 17.62945 73 ILE A C 1
ATOM 1299 O O . ILE A 1 79 ? 13.68689 13.49869 34.50709 1.000 19.42961 73 ILE A O 1
ATOM 1315 N N . PHE A 1 80 ? 14.13570 14.63305 36.40426 1.000 18.36958 74 PHE A N 1
ATOM 1316 C CA . PHE A 1 80 ? 15.53237 14.84391 36.05360 1.000 17.49299 74 PHE A CA 1
ATOM 1317 C C . PHE A 1 80 ? 16.32589 13.59704 36.42204 1.000 17.77897 74 PHE A C 1
ATOM 1318 O O . PHE A 1 80 ? 16.16688 13.06734 37.52778 1.000 20.05028 74 PHE A O 1
ATOM 1335 N N . LYS A 1 81 ? 17.18218 13.14780 35.50828 1.000 17.25194 75 LYS A N 1
ATOM 1336 C CA . LYS A 1 81 ? 18.07252 12.02704 35.74328 1.000 19.24295 75 LYS A CA 1
ATOM 1337 C C . LYS A 1 81 ? 19.48337 12.39546 35.29770 1.000 20.92934 75 LYS A C 1
ATOM 1338 O O . LYS A 1 81 ? 19.68005 13.10161 34.29422 1.000 25.59775 75 LYS A O 1
ATOM 1357 N N . ASN A 1 82 ? 20.45789 11.96126 36.08921 1.000 22.07515 76 ASN A N 1
ATOM 1358 C CA . ASN A 1 82 ? 21.86751 12.19156 35.82611 1.000 21.19254 76 ASN A CA 1
ATOM 1359 C C . ASN A 1 82 ? 22.42629 10.87564 35.32077 1.000 23.92230 76 ASN A C 1
ATOM 1360 O O . ASN A 1 82 ? 22.50214 9.91020 36.07630 1.000 26.46526 76 ASN A O 1
ATOM 1371 N N . THR A 1 83 ? 22.77591 10.82933 34.03939 1.000 25.81019 77 THR A N 1
ATOM 1372 C CA . THR A 1 83 ? 23.26037 9.60809 33.41244 1.000 29.20386 77 THR A CA 1
ATOM 1373 C C . THR A 1 83 ? 24.77302 9.48708 33.47468 1.000 31.78517 77 THR A C 1
ATOM 1374 O O . THR A 1 83 ? 25.34155 8.59463 32.83315 1.000 33.74255 77 THR A O 1
ATOM 1385 N N . GLY A 1 84 ? 25.43565 10.36410 34.22813 1.000 29.76667 78 GLY A N 1
ATOM 1386 C CA . GLY A 1 84 ? 26.86254 10.28031 34.43366 1.000 30.57653 78 GLY A CA 1
ATOM 1387 C C . GLY A 1 84 ? 27.61739 11.51401 33.99357 1.000 34.22893 78 GLY A C 1
ATOM 1388 O O . GLY A 1 84 ? 28.46203 12.02983 34.73226 1.000 40.07085 78 GLY A O 1
ATOM 1392 N N . CYS A 1 85 ? 27.34328 11.98684 32.77921 1.000 33.34026 79 CYS A N 1
ATOM 1393 C CA . CYS A 1 85 ? 27.94771 13.22965 32.31263 1.000 37.79131 79 CYS A CA 1
ATOM 1394 C C . CYS A 1 85 ? 26.91938 14.13478 31.63705 1.000 34.73812 79 CYS A C 1
ATOM 1395 O O . CYS A 1 85 ? 27.29495 15.00201 30.83842 1.000 36.72005 79 CYS A O 1
ATOM 1403 N N . ALA A 1 86 ? 25.63592 13.95578 31.94070 1.000 31.22634 80 ALA A N 1
ATOM 1404 C CA . ALA A 1 86 ? 24.58058 14.78289 31.37955 1.000 31.86170 80 ALA A CA 1
ATOM 1405 C C . ALA A 1 86 ? 23.31835 14.57045 32.20422 1.000 27.67225 80 ALA A C 1
ATOM 1406 O O . ALA A 1 86 ? 23.12330 13.50446 32.79200 1.000 26.52082 80 ALA A O 1
ATOM 1413 N N . VAL A 1 87 ? 22.48052 15.59287 32.25127 1.000 25.56718 81 VAL A N 1
ATOM 1414 C CA . VAL A 1 87 ? 21.16083 15.51808 32.86711 1.000 24.77260 81 VAL A CA 1
ATOM 1415 C C . VAL A 1 87 ? 20.12692 15.38769 31.76571 1.000 26.27273 81 VAL A C 1
ATOM 1416 O O . VAL A 1 87 ? 20.17411 16.12029 30.76966 1.000 24.74891 81 VAL A O 1
ATOM 1429 N N . SER A 1 88 ? 19.19406 14.45989 31.93917 1.000 21.43361 82 SER A N 1
ATOM 1430 C CA A SER A 1 88 ? 18.03580 14.37288 31.06542 0.418 22.58909 82 SER A CA 1
ATOM 1431 C CA B SER A 1 88 ? 18.03307 14.35336 31.06812 0.582 22.51185 82 SER A CA 1
ATOM 1432 C C . SER A 1 88 ? 16.78495 14.73402 31.84929 1.000 20.88980 82 SER A C 1
ATOM 1433 O O . SER A 1 88 ? 16.68223 14.47148 33.04929 1.000 22.72787 82 SER A O 1
ATOM 1448 N N . LEU A 1 89 ? 15.84019 15.36323 31.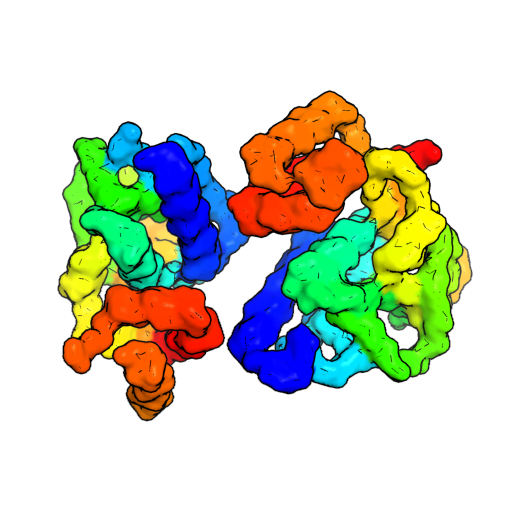16179 1.000 19.44262 83 LEU A N 1
ATOM 1449 C CA . LEU A 1 89 ? 14.52331 15.66518 31.70498 1.000 17.44791 83 LEU A CA 1
ATOM 1450 C C . LEU A 1 89 ? 13.57124 14.68315 31.04082 1.000 21.04340 83 LEU A C 1
ATOM 1451 O O . LEU A 1 89 ? 13.28129 14.79903 29.84481 1.000 20.15819 83 LEU A O 1
ATOM 1467 N N . CYS A 1 90 ? 13.11009 13.70419 31.80742 1.000 18.32329 84 CYS A N 1
ATOM 1468 C CA . CYS A 1 90 ? 12.29796 12.60953 31.28573 1.000 17.75759 84 CYS A CA 1
ATOM 1469 C C . CYS A 1 90 ? 10.83714 12.98086 31.50383 1.000 16.27225 84 CYS A C 1
ATOM 1470 O O . CYS A 1 90 ? 10.41033 13.24151 32.63717 1.000 18.07245 84 CYS A O 1
ATOM 1478 N N . CYS A 1 91 ? 10.07449 13.03387 30.41966 1.000 17.25420 85 CYS A N 1
ATOM 1479 C CA . CYS A 1 91 ? 8.76818 13.68729 30.42176 1.000 17.35765 85 CYS A CA 1
ATOM 1480 C C . CYS A 1 91 ? 7.67427 12.62601 30.34267 1.000 16.63252 85 CYS A C 1
ATOM 1481 O O . CYS A 1 91 ? 7.57950 11.88107 29.34759 1.000 19.34157 85 CYS A O 1
ATOM 1489 N N . PHE A 1 92 ? 6.85494 12.55672 31.39249 1.000 18.83914 86 PHE A N 1
ATOM 1490 C CA . PHE A 1 92 ? 5.80625 11.54672 31.53977 1.000 19.36767 86 PHE A CA 1
ATOM 1491 C C . PHE A 1 92 ? 4.43861 12.21839 31.50443 1.000 21.21574 86 PHE A C 1
ATOM 1492 O O . PHE A 1 92 ? 4.25139 13.27836 32.10577 1.000 19.98462 86 PHE A O 1
ATOM 1509 N N . VAL A 1 93 ? 3.47229 11.57051 30.84847 1.000 19.03230 87 VAL A N 1
ATOM 1510 C CA . VAL A 1 93 ? 2.10071 12.07303 30.79067 1.000 19.22623 87 VAL A CA 1
ATOM 1511 C C . VAL A 1 93 ? 1.48239 12.11311 32.17588 1.000 22.05741 87 VAL A C 1
ATOM 1512 O O . VAL A 1 93 ? 0.72889 13.03873 32.51265 1.000 23.68977 87 VAL A O 1
ATOM 1525 N N . ARG A 1 94 ? 1.75663 11.08950 32.97512 1.000 21.25551 88 ARG A N 1
ATOM 1526 C CA . ARG A 1 94 ? 1.30076 10.96948 34.34646 1.000 23.41148 88 ARG A CA 1
ATOM 1527 C C . ARG A 1 94 ? 2.47374 10.45810 35.16332 1.000 22.45841 88 ARG A C 1
ATOM 1528 O O . ARG A 1 94 ? 3.40397 9.86458 34.61447 1.000 22.81466 88 ARG A O 1
ATOM 1549 N N . ALA A 1 95 ? 2.41595 10.64624 36.47851 1.000 22.16319 89 ALA A N 1
ATOM 1550 C CA . ALA A 1 95 ? 3.49908 10.16071 37.32594 1.000 21.29620 89 ALA A CA 1
ATOM 1551 C C . ALA A 1 95 ? 3.69361 8.65224 37.13196 1.000 20.60123 89 ALA A C 1
ATOM 1552 O O . ALA A 1 95 ? 2.70828 7.89881 37.12249 1.000 23.74793 89 ALA A O 1
ATOM 1559 N N . PRO A 1 96 ? 4.92851 8.18191 36.96514 1.000 20.07727 90 PRO A N 1
ATOM 1560 C CA . PRO A 1 96 ? 5.16225 6.72980 37.00191 1.000 23.23440 90 PRO A CA 1
ATOM 1561 C C . PRO A 1 96 ? 4.84545 6.18288 38.38647 1.000 23.42813 90 PRO A C 1
ATOM 1562 O O . PRO A 1 96 ? 4.77661 6.91881 39.37727 1.000 25.99472 90 PRO A O 1
ATOM 1573 N N . VAL A 1 97 ? 4.60854 4.86865 38.45245 1.000 23.55139 91 VAL A N 1
ATOM 1574 C CA . VAL A 1 97 ? 4.28144 4.21181 39.71395 1.000 27.06755 91 VAL A CA 1
ATOM 1575 C C . VAL A 1 97 ? 5.39795 3.31530 40.21923 1.000 32.19068 91 VAL A C 1
ATOM 1576 O O . VAL A 1 97 ? 5.30000 2.80799 41.34734 1.000 34.94024 91 VAL A O 1
ATOM 1589 N N . LYS A 1 98 ? 6.43969 3.09100 39.42267 1.000 31.73522 92 LYS A N 1
ATOM 1590 C CA . LYS A 1 98 ? 7.63221 2.37276 39.86144 1.000 40.37099 92 LYS A CA 1
ATOM 1591 C C . LYS A 1 98 ? 8.80370 3.01955 39.14089 1.000 43.73148 92 LYS A C 1
ATOM 1592 O O . LYS A 1 98 ? 8.79206 3.11905 37.90945 1.000 42.74624 92 LYS A O 1
ATOM 1611 N N . LEU A 1 99 ? 9.79091 3.48604 39.89782 1.000 38.70761 93 LEU A N 1
ATOM 1612 C CA . LEU A 1 99 ? 10.97340 4.11770 39.33476 1.000 40.62359 93 LEU A CA 1
ATOM 1613 C C . LEU A 1 99 ? 12.19946 3.25043 39.58343 1.000 45.12845 93 LEU A C 1
ATOM 1614 O O . LEU A 1 99 ? 12.25039 2.47589 40.54231 1.000 45.69591 93 LEU A O 1
ATOM 1630 N N . VAL A 1 100 ? 13.17948 3.37859 38.68654 1.000 70.61326 94 VAL A N 1
ATOM 1631 C CA . VAL A 1 100 ? 14.41505 2.61493 38.80717 1.000 74.14783 94 VAL A CA 1
ATOM 1632 C C . VAL A 1 100 ? 15.27031 3.14714 39.94639 1.000 67.80683 94 VAL A C 1
ATOM 1633 O O . VAL A 1 100 ? 16.04397 2.39706 40.55416 1.000 71.46010 94 VAL A O 1
ATOM 1646 N N . SER A 1 101 ? 15.15948 4.43368 40.24599 1.000 59.85415 95 SER A N 1
ATOM 1647 C CA . SER A 1 101 ? 15.96466 5.08711 41.26108 1.000 53.87414 95 SER A CA 1
ATOM 1648 C C . SER A 1 101 ? 15.07401 5.67917 42.34424 1.000 48.92932 95 SER A C 1
ATOM 1649 O O . SER A 1 101 ? 13.90546 5.99632 42.09562 1.000 47.13722 95 SER A O 1
ATOM 1657 N N . PRO A 1 102 ? 15.59739 5.84451 43.55962 1.000 48.92992 96 PRO A N 1
ATOM 1658 C CA . PRO A 1 102 ? 14.83051 6.54753 44.59822 1.000 46.42034 96 PRO A CA 1
ATOM 1659 C C . PRO A 1 102 ? 14.58946 8.00461 44.23045 1.000 41.77856 96 PRO A C 1
ATOM 1660 O O . PRO A 1 102 ? 15.46007 8.68222 43.67650 1.000 36.46121 96 PRO A O 1
ATOM 1671 N N . ALA A 1 103 ? 13.40284 8.49156 44.58904 1.000 42.21232 97 ALA A N 1
ATOM 1672 C CA . ALA A 1 103 ? 12.86415 9.73011 44.05580 1.000 40.34369 97 ALA A CA 1
ATOM 1673 C C . ALA A 1 103 ? 12.56687 10.73325 45.16156 1.000 38.93973 97 ALA A C 1
ATOM 1674 O O . ALA A 1 103 ? 12.28991 10.36733 46.30557 1.000 39.30826 97 ALA A O 1
ATOM 1681 N N . ARG A 1 104 ? 12.62589 12.00903 44.78619 1.000 31.30533 98 ARG A N 1
ATOM 1682 C CA . ARG A 1 104 ? 12.23619 13.12680 45.63302 1.000 29.31140 98 ARG A CA 1
ATOM 1683 C C . ARG A 1 104 ? 11.83982 14.27899 44.72070 1.000 24.22772 98 ARG A C 1
ATOM 1684 O O . ARG A 1 104 ? 12.13787 14.27692 43.53284 1.000 26.24798 98 ARG A O 1
ATOM 1705 N N . HIS A 1 105 ? 11.18772 15.28286 45.29023 1.000 25.96193 99 HIS A N 1
ATOM 1706 C CA . HIS A 1 105 ? 10.70122 16.41549 44.51580 1.000 26.15057 99 HIS A CA 1
ATOM 1707 C C . HIS A 1 105 ? 11.61582 17.62510 44.65317 1.000 25.54032 99 HIS A C 1
ATOM 1708 O O . HIS A 1 105 ? 12.28658 17.81559 45.67137 1.000 27.55166 99 HIS A O 1
ATOM 1722 N N . VAL A 1 106 ? 11.62140 18.45562 43.60423 1.000 25.56431 100 VAL A N 1
ATOM 1723 C CA . VAL A 1 106 ? 12.56284 19.56993 43.53140 1.000 27.06615 100 VAL A CA 1
ATOM 1724 C C . VAL A 1 106 ? 12.24065 20.62358 44.58054 1.000 28.95058 100 VAL A C 1
ATOM 1725 O O . VAL A 1 106 ? 11.07932 20.84571 44.95134 1.000 29.82786 100 VAL A O 1
ATOM 1738 N N . GLY A 1 107 ? 13.28790 21.31622 45.02303 1.000 29.33159 101 GLY A N 1
ATOM 1739 C CA . GLY A 1 107 ? 13.17853 22.63922 45.57948 1.000 30.52176 101 GLY A CA 1
ATOM 1740 C C . GLY A 1 107 ? 13.86147 23.66961 44.69720 1.000 28.02215 101 GLY A C 1
ATOM 1741 O O . GLY A 1 107 ? 14.12130 23.44790 43.50835 1.000 25.74076 101 GLY A O 1
ATOM 1745 N N . GLU A 1 108 ? 14.17501 24.81483 45.29808 1.000 30.11414 102 GLU A N 1
ATOM 1746 C CA . GLU A 1 108 ? 14.81947 25.88152 44.54093 1.000 32.90393 102 GLU A CA 1
ATOM 1747 C C . GLU A 1 108 ? 16.22643 25.48922 44.10367 1.000 31.40895 102 GLU A C 1
ATOM 1748 O O . GLU A 1 108 ? 16.63333 25.78083 42.97379 1.000 28.64337 102 GLU A O 1
ATOM 1760 N N . PHE A 1 109 ? 16.98242 24.83919 44.98076 1.000 30.25518 103 PHE A N 1
ATOM 1761 C CA . PHE A 1 109 ? 18.31060 24.33550 44.66049 1.000 33.95744 103 PHE A CA 1
ATOM 1762 C C . PHE A 1 109 ? 18.35990 22.84207 44.93714 1.000 29.50040 103 PHE A C 1
ATOM 1763 O O . PHE A 1 109 ? 17.84421 22.37914 45.95316 1.000 31.18207 103 PHE A O 1
ATOM 1780 N N . ASN A 1 110 ? 18.97836 22.09047 44.02924 1.000 28.71343 104 ASN A N 1
ATOM 1781 C CA . ASN A 1 110 ? 19.01805 20.64329 44.14468 1.000 28.14598 104 ASN A CA 1
ATOM 1782 C C . ASN A 1 110 ? 20.37436 20.11613 43.69232 1.000 28.67193 104 ASN A C 1
ATOM 1783 O O . ASN A 1 110 ? 20.99438 20.66142 42.77562 1.000 31.72630 104 ASN A O 1
ATOM 1794 N N . VAL A 1 111 ? 20.82871 19.04419 44.34487 1.000 28.13346 105 VAL A N 1
ATOM 1795 C CA . VAL A 1 111 ? 22.04603 18.33746 43.95842 1.000 29.11805 105 VAL A CA 1
ATOM 1796 C C . VAL A 1 111 ? 21.62960 16.97513 43.42936 1.000 27.87534 105 VAL A C 1
ATOM 1797 O O . VAL A 1 111 ? 21.00125 16.19092 44.15201 1.000 33.75938 105 VAL A O 1
ATOM 1810 N N . LEU A 1 112 ? 21.98018 16.68452 42.18086 1.000 27.13340 106 LEU A N 1
ATOM 1811 C CA . LEU A 1 112 ? 21.48749 15.48257 41.51294 1.000 25.97059 106 LEU A CA 1
ATOM 1812 C C . LEU A 1 112 ? 22.63066 14.50486 41.28083 1.000 27.42043 106 LEU A C 1
ATOM 1813 O O . LEU A 1 112 ? 23.51039 14.74636 40.44812 1.000 28.14597 106 LEU A O 1
ATOM 1829 N N . LYS A 1 113 ? 22.59195 13.38940 41.99854 1.000 28.08541 107 LYS A N 1
ATOM 1830 C CA . LYS A 1 113 ? 23.55708 12.31028 41.85329 1.000 29.66559 107 LYS A CA 1
ATOM 1831 C C . LYS A 1 113 ? 23.05150 11.29422 40.83043 1.000 28.75576 107 LYS A C 1
ATOM 1832 O O . LYS A 1 113 ? 21.87478 11.28581 40.46884 1.000 27.05093 107 LYS A O 1
ATOM 1851 N N . VAL A 1 114 ? 23.96007 10.42799 40.36812 1.000 31.45093 108 VAL A N 1
ATOM 1852 C CA . VAL A 1 114 ? 23.54809 9.34894 39.47778 1.000 31.98440 108 VAL A CA 1
ATOM 1853 C C . VAL A 1 114 ? 22.62184 8.42142 40.25542 1.000 39.07480 108 VAL A C 1
ATOM 1854 O O . VAL A 1 114 ? 22.73120 8.27939 41.48217 1.000 39.68055 108 VAL A O 1
ATOM 1867 N N . ASN A 1 115 ? 21.68885 7.79025 39.54781 1.000 38.47450 109 ASN A N 1
ATOM 1868 C CA . ASN A 1 115 ? 20.76563 6.86451 40.20571 1.000 48.70691 109 ASN A CA 1
ATOM 1869 C C . ASN A 1 115 ? 19.95943 7.58728 41.28062 1.000 41.58383 109 ASN A C 1
ATOM 1870 O O . ASN A 1 115 ? 19.71896 7.06435 42.36984 1.000 42.71203 109 ASN A O 1
ATOM 1881 N N . GLU A 1 116 ? 19.59993 8.83242 40.99609 1.000 37.98659 110 GLU A N 1
ATOM 1882 C CA . GLU A 1 116 ? 18.58106 9.54975 41.74605 1.000 36.56305 110 GLU A CA 1
ATOM 1883 C C . GLU A 1 116 ? 17.55375 10.03912 40.74240 1.000 31.52530 110 GLU A C 1
ATOM 1884 O O . GLU A 1 116 ? 17.90521 10.40839 39.61572 1.000 32.92884 110 GLU A O 1
ATOM 1896 N N . SER A 1 117 ? 16.28655 9.98922 41.12625 1.000 31.17422 111 SER A N 1
ATOM 1897 C CA . SER A 1 117 ? 15.21808 10.60701 40.35608 1.000 31.16685 111 SER A CA 1
ATOM 1898 C C . SER A 1 117 ? 14.83540 11.89612 41.06833 1.000 31.61758 111 SER A C 1
ATOM 1899 O O . SER A 1 117 ? 14.66845 11.90498 42.29068 1.000 35.36099 111 SER A O 1
ATOM 1907 N N . LEU A 1 118 ? 14.74548 12.98806 40.32163 1.000 23.95520 112 LEU A N 1
ATOM 1908 C CA . LEU A 1 118 ? 14.36359 14.28281 40.88483 1.000 23.04927 112 LEU A CA 1
ATOM 1909 C C . LEU A 1 118 ? 13.12252 14.74574 40.14451 1.000 19.64737 112 LEU A C 1
ATOM 1910 O O . LEU A 1 118 ? 13.19983 15.08764 38.96105 1.000 20.85297 112 LEU A O 1
ATOM 1926 N N . ILE A 1 119 ? 11.98864 14.73518 40.83277 1.000 20.74632 113 ILE A N 1
ATOM 1927 C CA . ILE A 1 119 ? 10.69402 14.95784 40.20461 1.000 19.25705 113 ILE A CA 1
ATOM 1928 C C . ILE A 1 119 ? 10.34010 16.43651 40.24837 1.000 20.63344 113 ILE A C 1
ATOM 1929 O O . ILE A 1 119 ? 10.51129 17.09560 41.28741 1.000 21.81908 113 ILE A O 1
ATOM 1945 N N . VAL A 1 120 ? 9.79902 16.94561 39.14097 1.000 20.54601 114 VAL A N 1
ATOM 1946 C CA . VAL A 1 120 ? 9.21134 18.28250 39.10912 1.000 19.14510 114 VAL A CA 1
ATOM 1947 C C . VAL A 1 120 ? 7.80325 18.19287 38.52994 1.000 20.44168 114 VAL A C 1
ATOM 1948 O O . VAL A 1 120 ? 7.59405 17.63272 37.44327 1.000 20.33389 114 VAL A O 1
ATOM 1961 N N . THR A 1 121 ? 6.84021 18.75063 39.26158 1.000 21.15787 115 THR A N 1
ATOM 1962 C CA . THR A 1 121 ? 5.45829 18.84967 38.82384 1.000 21.46440 115 THR A CA 1
ATOM 1963 C C . THR A 1 121 ? 5.00491 20.29441 39.01116 1.000 23.84461 115 THR A C 1
ATOM 1964 O O . THR A 1 121 ? 5.67112 21.09639 39.66622 1.000 24.15619 115 THR A O 1
ATOM 1975 N N . LEU A 1 122 ? 3.84136 20.61443 38.45323 1.000 23.67783 116 LEU A N 1
ATOM 1976 C CA . LEU A 1 122 ? 3.26759 21.94367 38.66020 1.000 25.07441 116 LEU A CA 1
ATOM 1977 C C . LEU A 1 122 ? 3.03821 22.22659 40.13645 1.000 29.80458 116 LEU A C 1
ATOM 1978 O O . LEU A 1 122 ? 3.18119 23.36894 40.58729 1.000 26.73382 116 LEU A O 1
ATOM 1994 N N . LYS A 1 123 ? 2.65495 21.20791 40.90395 1.000 23.77010 117 LYS A N 1
ATOM 1995 C CA . LYS A 1 123 ? 2.45193 21.39853 42.33571 1.000 27.08690 117 LYS A CA 1
ATOM 1996 C C . LYS A 1 123 ? 3.74542 21.83754 43.00813 1.000 25.71007 117 LYS A C 1
ATOM 1997 O O . LYS A 1 123 ? 3.73316 22.72003 43.87509 1.000 26.00652 117 LYS A O 1
ATOM 2016 N N . ASP A 1 124 ? 4.87380 21.23885 42.61744 1.000 23.67427 118 ASP A N 1
ATOM 2017 C CA . ASP A 1 124 ? 6.15785 21.65472 43.17243 1.000 23.43342 118 ASP A CA 1
ATOM 2018 C C . ASP A 1 124 ? 6.47782 23.09536 42.79969 1.000 24.00037 118 ASP A C 1
ATOM 2019 O O . ASP A 1 124 ? 6.93366 23.87918 43.64230 1.000 24.95813 118 ASP A O 1
ATOM 2028 N N . ILE A 1 125 ? 6.25948 23.45338 41.53355 1.000 24.08292 119 ILE A N 1
ATOM 2029 C CA . ILE A 1 125 ? 6.56991 24.80368 41.06575 1.000 23.23075 119 ILE A CA 1
ATOM 2030 C C . ILE A 1 125 ? 5.68721 25.82793 41.75710 1.000 25.89693 119 ILE A C 1
ATOM 2031 O O . ILE A 1 125 ? 6.15578 26.90516 42.15253 1.000 27.31636 119 ILE A O 1
ATOM 2047 N N . GLU A 1 126 ? 4.40370 25.50652 41.93842 1.000 27.72130 120 GLU A N 1
ATOM 2048 C CA . GLU A 1 126 ? 3.52170 26.43786 42.64191 1.000 30.24164 120 GLU A CA 1
ATOM 2049 C C . GLU A 1 126 ? 4.02045 26.71549 44.05803 1.000 27.65158 120 GLU A C 1
ATOM 2050 O O . GLU A 1 126 ? 3.90064 27.83973 44.55276 1.000 32.39648 120 GLU A O 1
ATOM 2062 N N . GLU A 1 127 ? 4.59124 25.71184 44.72587 1.000 26.19833 121 GLU A N 1
ATOM 2063 C CA . GLU A 1 127 ? 5.06193 25.90531 46.09554 1.000 28.48954 121 GLU A CA 1
ATOM 2064 C C . GLU A 1 127 ? 6.28596 26.81094 46.13632 1.000 28.25176 121 GLU A C 1
ATOM 2065 O O . GLU A 1 127 ? 6.42921 27.63332 47.05064 1.000 32.37373 121 GLU A O 1
ATOM 2077 N N . ILE A 1 128 ? 7.13562 26.71124 45.12000 1.000 30.47516 122 ILE A N 1
ATOM 2078 C CA . ILE A 1 128 ? 8.42877 27.37747 45.08665 1.000 33.98956 122 ILE A CA 1
ATOM 2079 C C . ILE A 1 128 ? 8.35611 28.78165 44.49869 1.000 32.56119 122 ILE A C 1
ATOM 2080 O O . ILE A 1 128 ? 9.15481 29.64982 44.86899 1.000 34.37397 122 ILE A O 1
ATOM 2096 N N . LYS A 1 129 ? 7.42687 29.03155 43.58920 1.000 35.17589 123 LYS A N 1
ATOM 2097 C CA . LYS A 1 129 ? 7.48273 30.25920 42.81471 1.000 34.16401 123 LYS A CA 1
ATOM 2098 C C . LYS A 1 129 ? 6.94107 31.44592 43.59924 1.000 35.09034 123 LYS A C 1
ATOM 2099 O O . LYS A 1 129 ? 6.13911 31.29034 44.52085 1.000 35.86410 123 LYS A O 1
ATOM 2118 N N . PRO A 1 130 ? 7.37796 32.65199 43.24043 1.000 34.42128 124 PRO A N 1
ATOM 2119 C CA . PRO A 1 130 ? 6.82151 33.86227 43.86001 1.000 39.91324 124 PRO A CA 1
ATOM 2120 C C . PRO A 1 130 ? 5.34057 33.99800 43.54078 1.000 42.29327 124 PRO A C 1
ATOM 2121 O O . PRO A 1 130 ? 4.81001 33.36660 42.62294 1.000 38.34347 124 PRO A O 1
ATOM 2132 N N . SER A 1 131 ? 4.66917 34.86411 44.30053 1.000 44.55415 125 SER A N 1
ATOM 2133 C CA . SER A 1 131 ? 3.25398 35.12122 44.06332 1.000 47.58906 125 SER A CA 1
ATOM 2134 C C . SER A 1 131 ? 3.01258 36.15892 42.97082 1.000 42.30223 125 SER A C 1
ATOM 2135 O O . SER A 1 131 ? 1.86759 36.30326 42.52462 1.000 42.70634 125 SER A O 1
ATOM 2143 N N . ALA A 1 132 ? 4.05518 36.85521 42.51389 1.000 40.11563 126 ALA A N 1
ATOM 2144 C CA . ALA A 1 132 ? 3.88217 37.92775 41.54337 1.000 38.11870 126 ALA A CA 1
ATOM 2145 C C . ALA A 1 132 ? 3.21542 37.42924 40.26822 1.000 34.43054 126 ALA A C 1
ATOM 2146 O O . ALA A 1 132 ? 3.50760 36.33402 39.77105 1.000 34.31576 126 ALA A O 1
ATOM 2153 N N . TYR A 1 133 ? 2.33588 38.26971 39.72092 1.000 35.76748 127 TYR A N 1
ATOM 2154 C CA . TYR A 1 133 ? 1.61456 37.91701 38.50623 1.000 31.46079 127 TYR A CA 1
ATOM 2155 C C . TYR A 1 133 ? 2.57392 37.69397 37.34772 1.000 32.72743 127 TYR A C 1
ATOM 2156 O O . TYR A 1 133 ? 3.52133 38.45835 37.14829 1.000 35.28400 127 TYR A O 1
ATOM 2174 N N . GLY A 1 134 ? 2.31907 36.63461 36.58237 1.000 28.22602 128 GLY A N 1
ATOM 2175 C CA . GLY A 1 134 ? 2.94166 36.45949 35.28651 1.000 25.99710 128 GLY A CA 1
ATOM 2176 C C . GLY A 1 134 ? 4.29549 35.79044 35.29380 1.000 28.25105 128 GLY A C 1
ATOM 2177 O O . GLY A 1 134 ? 4.87400 35.59227 34.22124 1.000 28.92046 128 GLY A O 1
ATOM 2181 N N . VAL A 1 135 ? 4.81240 35.43179 36.46557 1.000 28.82618 129 VAL A N 1
ATOM 2182 C CA . VAL A 1 135 ? 6.12559 34.81305 36.56041 1.000 29.01973 129 VAL A CA 1
ATOM 2183 C C . VAL A 1 135 ? 6.08773 33.40911 35.97595 1.000 26.36546 129 VAL A C 1
ATOM 2184 O O . VAL A 1 135 ? 5.09850 32.68104 36.10970 1.000 27.31515 129 VAL A O 1
ATOM 2197 N N . LEU A 1 136 ? 7.17472 33.02162 35.31971 1.000 22.92407 130 LEU A N 1
ATOM 2198 C CA . LEU A 1 136 ? 7.37908 31.64019 34.88349 1.000 21.85448 130 LEU A CA 1
ATOM 2199 C C . LEU A 1 136 ? 8.66438 31.09406 35.49292 1.000 24.38461 130 LEU A C 1
ATOM 2200 O O . LEU A 1 136 ? 9.70158 31.76495 35.49797 1.000 24.32396 130 LEU A O 1
ATOM 2216 N N . THR A 1 137 ? 8.60159 29.85597 35.97863 1.000 21.22161 131 THR A N 1
ATOM 2217 C CA . THR A 1 137 ? 9.76017 29.22156 36.60672 1.000 20.05793 131 THR A CA 1
ATOM 2218 C C . THR A 1 137 ? 10.56797 28.46253 35.55975 1.000 22.80420 131 THR A C 1
ATOM 2219 O O . THR A 1 137 ? 10.00944 27.69315 34.77596 1.000 21.29939 131 THR A O 1
ATOM 2230 N N . LYS A 1 138 ? 11.87453 28.69905 35.54656 1.000 21.22498 132 LYS A N 1
ATOM 2231 C CA . LYS A 1 138 ? 12.79448 28.05951 34.62658 1.000 22.58837 132 LYS A CA 1
ATOM 2232 C C . LYS A 1 138 ? 13.76782 27.21821 35.44076 1.000 20.87318 132 LYS A C 1
ATOM 2233 O O . LYS A 1 138 ? 13.89805 27.39216 36.65288 1.000 22.62704 132 LYS A O 1
ATOM 2252 N N . CYS A 1 139 ? 14.47692 26.31234 34.76941 1.000 22.59102 133 CYS A N 1
ATOM 2253 C CA A CYS A 1 139 ? 15.52244 25.54654 35.43283 0.789 23.78700 133 CYS A CA 1
ATOM 2254 C CA B CYS A 1 139 ? 15.50554 25.49164 35.39507 0.211 25.03698 133 CYS A CA 1
ATOM 2255 C C . CYS A 1 139 ? 16.83602 25.69795 34.68013 1.000 24.17628 133 CYS A C 1
ATOM 2256 O O . CYS A 1 139 ? 16.86838 25.89375 33.45638 1.000 23.36244 133 CYS A O 1
ATOM 2271 N N . VAL A 1 140 ? 17.93038 25.63919 35.44560 1.000 22.28751 134 VAL A N 1
ATOM 2272 C CA . VAL A 1 140 ? 19.28348 25.69871 34.91028 1.000 25.06757 134 VAL A CA 1
ATOM 2273 C C . VAL A 1 140 ? 20.07711 24.57877 35.57841 1.000 25.46611 134 VAL A C 1
ATOM 2274 O O . VAL A 1 140 ? 19.99219 24.38969 36.79962 1.000 26.49348 134 VAL A O 1
ATOM 2287 N N . VAL A 1 141 ? 20.83175 23.83148 34.77679 1.000 25.12528 135 VAL A N 1
ATOM 2288 C CA . VAL A 1 141 ? 21.70379 22.76722 35.25693 1.000 25.70862 135 VAL A CA 1
ATOM 2289 C C . VAL A 1 141 ? 23.11375 23.33141 35.32390 1.000 26.65408 135 VAL A C 1
ATOM 2290 O O . VAL A 1 141 ? 23.59103 23.94327 34.35788 1.000 31.55709 135 VAL A O 1
ATOM 2303 N N . ARG A 1 142 ? 23.79125 23.13116 36.45468 1.000 27.05721 136 ARG A N 1
ATOM 2304 C CA . ARG A 1 142 ? 25.17473 23.56252 36.60139 1.000 32.00542 136 ARG A CA 1
ATOM 2305 C C . ARG A 1 142 ? 26.07137 22.36293 36.86872 1.000 32.48907 136 ARG A C 1
ATOM 2306 O O . ARG A 1 142 ? 25.69468 21.44951 37.61228 1.000 32.47041 136 ARG A O 1
ATOM 2327 N N . LYS A 1 143 ? 27.26557 22.39185 36.27693 1.000 36.61401 137 LYS A N 1
ATOM 2328 C CA . LYS A 1 143 ? 28.31047 21.43592 36.61418 1.000 43.29531 137 LYS A CA 1
ATOM 2329 C C . LYS A 1 143 ? 28.66208 21.55721 38.09478 1.000 44.91161 137 LYS A C 1
ATOM 2330 O O . LYS A 1 143 ? 28.87254 22.66064 38.60705 1.000 41.10152 137 LYS A O 1
ATOM 2349 N N . SER A 1 144 ? 28.72875 20.42114 38.78067 1.000 43.76079 138 SER A N 1
ATOM 2350 C CA . SER A 1 144 ? 29.16158 20.37857 40.16728 1.000 47.30259 138 SER A CA 1
ATOM 2351 C C . SER A 1 144 ? 30.68408 20.30313 40.22884 1.000 50.50612 138 SER A C 1
ATOM 2352 O O . SER A 1 144 ? 31.34975 19.88822 39.27547 1.000 48.39474 138 SER A O 1
ATOM 2360 N N . ASN A 1 145 ? 31.24078 20.74446 41.36041 1.000 58.56764 139 ASN A N 1
ATOM 2361 C CA . ASN A 1 145 ? 32.65815 20.50774 41.60671 1.000 63.75802 139 ASN A CA 1
ATOM 2362 C C . ASN A 1 145 ? 32.94067 19.03065 41.81481 1.000 58.33221 139 ASN A C 1
ATOM 2363 O O . ASN A 1 145 ? 34.06785 18.58078 41.56874 1.000 61.16983 139 ASN A O 1
ATOM 2374 N N . SER A 1 146 ? 31.93370 18.27299 42.24635 1.000 54.87322 140 SER A N 1
ATOM 2375 C CA . SER A 1 146 ? 32.08093 16.84280 42.46381 1.000 47.98168 140 SER A CA 1
ATOM 2376 C C . SER A 1 146 ? 31.88196 16.09674 41.15479 1.000 42.63395 140 SER A C 1
ATOM 2377 O O . SER A 1 146 ? 31.02625 16.46102 40.33605 1.000 37.62675 140 SER A O 1
ATOM 2385 N N . ALA A 1 147 ? 32.66032 15.03760 40.96971 1.000 39.93712 141 ALA A N 1
ATOM 2386 C CA . ALA A 1 147 ? 32.46459 14.17044 39.82132 1.000 39.25987 141 ALA A CA 1
ATOM 2387 C C . ALA A 1 147 ? 31.08353 13.53268 39.88705 1.000 40.80324 141 ALA A C 1
ATOM 2388 O O . ALA A 1 147 ? 30.58604 13.18736 40.96446 1.000 35.70581 141 ALA A O 1
ATOM 2395 N N . SER A 1 148 ? 30.46279 13.38479 38.72123 1.000 38.05260 142 SER A N 1
ATOM 2396 C CA . SER A 1 148 ? 29.20040 12.66700 38.57649 1.000 36.58554 142 SER A CA 1
ATOM 2397 C C . SER A 1 148 ? 28.04789 13.34031 39.31083 1.000 34.66383 142 SER A C 1
ATOM 2398 O O . SER A 1 148 ? 27.06781 12.67481 39.66678 1.000 35.24763 142 SER A O 1
ATOM 2406 N N . VAL A 1 149 ? 28.14000 14.64203 39.56378 1.000 32.06420 143 VAL A N 1
ATOM 2407 C CA . VAL A 1 149 ? 27.05839 15.37701 40.20640 1.000 28.49951 143 VAL A CA 1
ATOM 2408 C C . VAL A 1 149 ? 26.75090 16.62549 39.39319 1.000 32.15592 143 VAL A C 1
ATOM 2409 O O . VAL A 1 149 ? 27.65180 17.26446 38.84050 1.000 32.96036 143 VAL A O 1
ATOM 2422 N N . PHE A 1 150 ? 25.46475 16.96501 39.31358 1.000 26.59013 144 PHE A N 1
ATOM 2423 C CA . PHE A 1 150 ? 25.01780 18.21753 38.72889 1.000 27.65321 144 PHE A CA 1
ATOM 2424 C C . PHE A 1 150 ? 24.11306 18.92823 39.72310 1.000 30.09404 144 PHE A C 1
ATOM 2425 O O . PHE A 1 150 ? 23.42190 18.28885 40.51711 1.000 32.27392 144 PHE A O 1
ATOM 2442 N N . ASN A 1 151 ? 24.13124 20.25801 39.69341 1.000 29.56000 145 ASN A N 1
ATOM 2443 C CA . ASN A 1 151 ? 23.20582 21.04749 40.48538 1.000 29.10311 145 ASN A CA 1
ATOM 2444 C C . ASN A 1 151 ? 22.09770 21.53749 39.56801 1.000 29.43693 145 ASN A C 1
ATOM 2445 O O . ASN A 1 151 ? 22.33729 21.81660 38.39142 1.000 30.23096 145 ASN A O 1
ATOM 2456 N N . ILE A 1 152 ? 20.87818 21.59911 40.09120 1.000 25.35611 146 ILE A N 1
ATOM 2457 C CA . ILE A 1 152 ? 19.73225 22.05141 39.31740 1.000 26.01622 146 ILE A CA 1
ATOM 2458 C C . ILE A 1 152 ? 19.06838 23.16238 40.10186 1.000 28.35994 146 ILE A C 1
ATOM 2459 O O . ILE A 1 152 ? 18.67270 22.96197 41.25621 1.000 27.48438 146 ILE A O 1
ATOM 2475 N N . GLU A 1 153 ? 18.94769 24.33048 39.48762 1.000 26.42731 147 GLU A N 1
ATOM 2476 C CA . GLU A 1 153 ? 18.31412 25.45319 40.15288 1.000 29.46727 147 GLU A CA 1
ATOM 2477 C C . GLU A 1 153 ? 17.04770 25.84602 39.41554 1.000 26.53376 147 GLU A C 1
ATOM 2478 O O . GLU A 1 153 ? 16.97973 25.77768 38.18712 1.000 26.23323 147 GLU A O 1
ATOM 2490 N N . LEU A 1 154 ? 16.03896 26.20002 40.19385 1.000 25.25624 148 LEU A N 1
ATOM 2491 C CA A LEU A 1 154 ? 14.79325 26.72234 39.66264 0.700 25.38618 148 LEU A CA 1
ATOM 2492 C CA B LEU A 1 154 ? 14.77296 26.71699 39.69713 0.300 26.12295 148 LEU A CA 1
ATOM 2493 C C . LEU A 1 154 ? 14.76473 28.22201 39.91873 1.000 28.18253 148 LEU A C 1
ATOM 2494 O O . LEU A 1 154 ? 15.01249 28.67581 41.04090 1.000 30.88829 148 LEU A O 1
ATOM 2525 N N . ILE A 1 155 ? 14.47507 28.97954 38.86854 1.000 25.17524 149 ILE A N 1
ATOM 2526 C CA . ILE A 1 155 ? 14.61685 30.43229 38.88333 1.000 27.97366 149 ILE A CA 1
ATOM 2527 C C . ILE A 1 155 ? 13.37421 31.06849 38.29161 1.000 27.31709 149 ILE A C 1
ATOM 2528 O O . ILE A 1 155 ? 12.88684 30.63947 37.24312 1.000 24.27863 149 ILE A O 1
ATOM 2544 N N . ALA A 1 156 ? 12.89774 32.12822 38.93566 1.000 28.17710 150 ALA A N 1
ATOM 2545 C CA . ALA A 1 156 ? 11.74955 32.88341 38.45018 1.000 26.60618 150 ALA A CA 1
ATOM 2546 C C . ALA A 1 156 ? 12.16524 33.87583 37.37574 1.000 28.54273 150 ALA A C 1
ATOM 2547 O O . ALA A 1 156 ? 13.16379 34.58860 37.51980 1.000 31.00351 150 ALA A O 1
ATOM 2554 N N . PHE A 1 157 ? 11.36412 33.94010 36.31563 1.000 25.53858 151 PHE A N 1
ATOM 2555 C CA . PHE A 1 157 ? 11.61737 34.79713 35.16916 1.000 27.60066 151 PHE A CA 1
ATOM 2556 C C . PHE A 1 157 ? 10.37232 35.60838 34.85648 1.000 29.38861 151 PHE A C 1
ATOM 2557 O O . PHE A 1 157 ? 9.24565 35.16577 35.08256 1.000 26.55901 151 PHE A O 1
ATOM 2574 N N . GLY A 1 158 ? 10.59157 36.81691 34.35087 1.000 28.34701 152 GLY A N 1
ATOM 2575 C CA . GLY A 1 158 ? 9.50832 37.66120 33.90252 1.000 32.67219 152 GLY A CA 1
ATOM 2576 C C . GLY A 1 158 ? 9.84266 38.29140 32.56715 1.000 33.25829 152 GLY A C 1
ATOM 2577 O O . GLY A 1 158 ? 10.86743 37.98991 31.95468 1.000 33.04936 152 GLY A O 1
ATOM 2581 N N . PRO A 1 159 ? 8.97630 39.17665 32.08235 1.000 30.83756 153 PRO A N 1
ATOM 2582 C CA . PRO A 1 159 ? 9.20997 39.79133 30.77061 1.000 33.22205 153 PRO A CA 1
ATOM 2583 C C . PRO A 1 159 ? 10.33940 40.80481 30.79702 1.000 38.11279 153 PRO A C 1
ATOM 2584 O O . PRO A 1 159 ? 10.66381 41.40813 31.82283 1.000 36.53066 153 PRO A O 1
ATOM 2595 N N . GLU A 1 160 ? 10.91606 41.01354 29.60985 1.000 39.25206 154 GLU A N 1
ATOM 2596 C CA . GLU A 1 160 ? 12.01611 41.96447 29.45939 1.000 47.07095 154 GLU A CA 1
ATOM 2597 C C . GLU A 1 160 ? 11.54198 43.41082 29.56736 1.000 45.03990 154 GLU A C 1
ATOM 2598 O O . GLU A 1 160 ? 12.23841 44.25338 30.14837 1.000 47.47588 154 GLU A O 1
ATOM 2610 N N . ASN A 1 161 ? 10.38394 43.73314 28.99198 1.000 44.30639 155 ASN A N 1
ATOM 2611 C CA . ASN A 1 161 ? 9.81663 45.07880 29.08414 1.000 43.80012 155 ASN A CA 1
ATOM 2612 C C . ASN A 1 161 ? 8.35873 44.98392 29.50121 1.000 42.17246 155 ASN A C 1
ATOM 2613 O O . ASN A 1 161 ? 7.55389 44.34946 28.80826 1.000 39.73564 155 ASN A O 1
ATOM 2624 N N . GLU A 1 162 ? 8.01366 45.63612 30.61275 1.000 42.26922 156 GLU A N 1
ATOM 2625 C CA . GLU A 1 162 ? 6.63813 45.60539 31.10411 1.000 46.56172 156 GLU A CA 1
ATOM 2626 C C . GLU A 1 162 ? 5.65698 46.07030 30.03164 1.000 46.72106 156 GLU A C 1
ATOM 2627 O O . GLU A 1 162 ? 4.61567 45.44267 29.81175 1.000 42.77875 156 GLU A O 1
ATOM 2639 N N . GLY A 1 163 ? 5.98100 47.16836 29.34742 1.000 46.49019 157 GLY A N 1
ATOM 2640 C CA . GLY A 1 163 ? 5.04683 47.73710 28.39035 1.000 44.68992 157 GLY A CA 1
ATOM 2641 C C . GLY A 1 163 ? 4.76667 46.81765 27.21614 1.000 41.97191 157 GLY A C 1
ATOM 2642 O O . GLY A 1 163 ? 3.61587 46.66488 26.79637 1.000 37.80418 157 GLY A O 1
ATOM 2646 N N . GLU A 1 164 ? 5.81258 46.20341 26.65731 1.000 44.92353 158 GLU A N 1
ATOM 2647 C CA . GLU A 1 164 ? 5.60734 45.28100 25.54565 1.000 45.73184 158 GLU A CA 1
ATOM 2648 C C . GLU A 1 164 ? 4.84203 44.04503 25.99984 1.000 38.25655 158 GLU A C 1
ATOM 2649 O O . GLU A 1 164 ? 4.00265 43.51397 25.25903 1.000 34.61372 158 GLU A O 1
ATOM 2661 N N . TYR A 1 165 ? 5.12670 43.56953 27.21333 1.000 33.21211 159 TYR A N 1
ATOM 2662 C CA . TYR A 1 165 ? 4.34456 42.48168 27.80383 1.000 30.81574 159 TYR A CA 1
ATOM 2663 C C . TYR A 1 165 ? 2.87624 42.86526 27.91899 1.000 29.33713 159 TYR A C 1
ATOM 2664 O O . TYR A 1 165 ? 1.98833 42.08499 27.54657 1.000 27.34597 159 TYR A O 1
ATOM 2682 N N . GLU A 1 166 ? 2.59768 44.07684 28.40190 1.000 31.01266 160 GLU A N 1
ATOM 2683 C CA . GLU A 1 166 ? 1.21288 44.50771 28.53891 1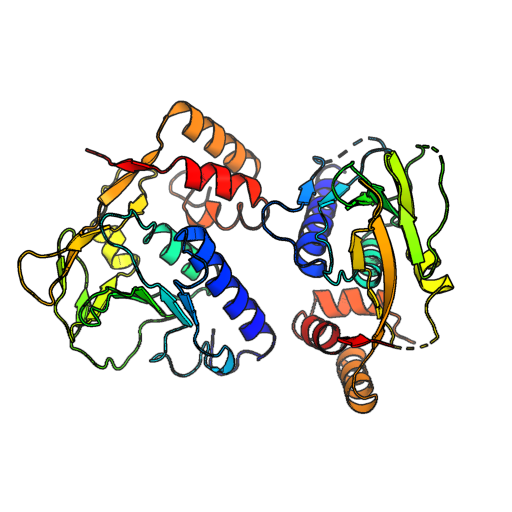.000 30.79227 160 GLU A CA 1
ATOM 2684 C C . GLU A 1 166 ? 0.52612 44.57847 27.18574 1.000 30.27647 160 GLU A C 1
ATOM 2685 O O . GLU A 1 166 ? -0.66261 44.25336 27.06374 1.000 29.05135 160 GLU A O 1
ATOM 2697 N N . ASN A 1 167 ? 1.24732 45.02398 26.15717 1.000 33.21440 161 ASN A N 1
ATOM 2698 C CA . ASN A 1 167 ? 0.64931 45.09252 24.82857 1.000 33.42537 161 ASN A CA 1
ATOM 2699 C C . ASN A 1 167 ? 0.35011 43.70235 24.28835 1.000 31.94175 161 ASN A C 1
ATOM 2700 O O . ASN A 1 167 ? -0.67315 43.49817 23.62345 1.000 30.70167 161 ASN A O 1
ATOM 2711 N N . LEU A 1 168 ? 1.21663 42.72838 24.57046 1.000 28.82092 162 LEU A N 1
ATOM 2712 C CA . LEU A 1 168 ? 0.91212 41.35870 24.16602 1.000 26.88628 162 LEU A CA 1
ATOM 2713 C C . LEU A 1 168 ? -0.30648 40.82956 24.90984 1.000 27.52344 162 LEU A C 1
ATOM 2714 O O . LEU A 1 168 ? -1.19743 40.22135 24.30746 1.000 24.76492 162 LEU A O 1
ATOM 2730 N N . LEU A 1 169 ? -0.36633 41.03952 26.22505 1.000 24.86342 163 LEU A N 1
ATOM 2731 C CA . LEU A 1 169 ? -1.54741 40.59636 26.95964 1.000 25.59609 163 LEU A CA 1
ATOM 2732 C C . LEU A 1 169 ? -2.81122 41.22931 26.38687 1.000 26.18995 163 LEU A C 1
ATOM 2733 O O . LEU A 1 169 ? -3.86256 40.58488 26.32649 1.000 23.92088 163 LEU A O 1
ATOM 2749 N N . ARG A 1 170 ? -2.73013 42.48703 25.94186 1.000 26.39590 164 ARG A N 1
ATOM 2750 C CA . ARG A 1 170 ? -3.89982 43.11201 25.34019 1.000 26.19517 164 ARG A CA 1
ATOM 2751 C C . ARG A 1 170 ? -4.33824 42.37638 24.08377 1.000 25.63983 164 ARG A C 1
ATOM 2752 O O . ARG A 1 170 ? -5.53935 42.21257 23.84481 1.000 26.21973 164 ARG A O 1
ATOM 2773 N N . GLU A 1 171 ? -3.38712 41.91455 23.26846 1.000 25.42424 165 GLU A N 1
ATOM 2774 C CA . GLU A 1 171 ? -3.76729 41.11102 22.11481 1.000 29.70854 165 GLU A CA 1
ATOM 2775 C C . GLU A 1 171 ? -4.44468 39.82163 22.55421 1.000 25.25755 165 GLU A C 1
ATOM 2776 O O . GLU A 1 171 ? -5.33846 39.32278 21.86533 1.000 27.54973 165 GLU A O 1
ATOM 2788 N N . LEU A 1 172 ? -4.02373 39.25957 23.68932 1.000 24.55585 166 LEU A N 1
ATOM 2789 C CA . LEU A 1 172 ? -4.63506 38.02364 24.17093 1.000 26.54099 166 LEU A CA 1
ATOM 2790 C C . LEU A 1 172 ? -6.02770 38.28760 24.71704 1.000 26.60992 166 LEU A C 1
ATOM 2791 O O . LEU A 1 172 ? -6.94847 37.49486 24.48757 1.000 27.75774 166 LEU A O 1
ATOM 2807 N N . TYR A 1 173 ? -6.21306 39.40374 25.43274 1.000 24.35538 167 TYR A N 1
ATOM 2808 C CA . TYR A 1 173 ? -7.53894 39.75134 25.93310 1.000 26.19022 167 TYR A CA 1
ATOM 2809 C C . TYR A 1 173 ? -8.50863 40.10346 24.81584 1.000 31.86265 167 TYR A C 1
ATOM 2810 O O . TYR A 1 173 ? -9.72226 40.15412 25.05847 1.000 34.73494 167 TYR A O 1
ATOM 2828 N N . ALA A 1 174 ? -8.00687 40.41253 23.61955 1.000 28.65033 168 ALA A N 1
ATOM 2829 C CA . ALA A 1 174 ? -8.89391 40.63299 22.48142 1.000 31.56831 168 ALA A CA 1
ATOM 2830 C C . ALA A 1 174 ? -9.41315 39.31601 21.92238 1.000 33.46060 168 ALA A C 1
ATOM 2831 O O . ALA A 1 174 ? -10.46884 39.29680 21.27690 1.000 36.72498 168 ALA A O 1
ATOM 2838 N N . LYS A 1 175 ? -8.69789 38.22408 22.17366 1.000 34.04380 169 LYS A N 1
ATOM 2839 C CA . LYS A 1 175 ? -9.17244 36.87637 21.89258 1.000 40.40652 169 LYS A CA 1
ATOM 2840 C C . LYS A 1 175 ? -9.84403 36.24981 23.10355 1.000 46.01778 169 LYS A C 1
ATOM 2841 O O . LYS A 1 175 ? -10.59522 35.27928 22.95097 1.000 49.76214 169 LYS A O 1
ATOM 2860 N N . LYS A 1 176 ? -9.57690 36.77997 24.29304 1.000 45.46451 170 LYS A N 1
ATOM 2861 C CA . LYS A 1 176 ? -10.08969 36.25144 25.55523 1.000 49.41878 170 LYS A CA 1
ATOM 2862 C C . LYS A 1 176 ? -9.89825 34.74892 25.70331 1.000 49.55161 170 LYS A C 1
ATOM 2863 O O . LYS A 1 176 ? -10.17881 34.18410 26.76691 1.000 52.25762 170 LYS A O 1
ATOM 2882 N N . GLY A 1 179 ? -11.13261 36.29047 31.06001 1.000 44.90778 1052 GLY A N 1
ATOM 2883 C CA . GLY A 1 179 ? -10.12740 35.43450 31.66607 1.000 43.64741 1052 GLY A CA 1
ATOM 2884 C C . GLY A 1 179 ? -10.69184 34.44019 32.65816 1.000 47.39299 1052 GLY A C 1
ATOM 2885 O O . GLY A 1 179 ? -11.73181 34.68657 33.27109 1.000 55.10161 1052 GLY A O 1
ATOM 2888 N N . SER A 1 180 ? -10.00096 33.31304 32.82344 1.000 45.70282 1053 SER A N 1
ATOM 2889 C CA A SER A 1 180 ? -10.43821 32.26439 33.73499 0.649 48.94931 1053 SER A CA 1
ATOM 2890 C CA B SER A 1 180 ? -10.44241 32.26697 33.73629 0.351 48.96428 1053 SER A CA 1
ATOM 2891 C C . SER A 1 180 ? -9.88544 32.43524 35.14327 1.000 52.85944 1053 SER A C 1
ATOM 2892 O O . SER A 1 180 ? -10.22228 31.64172 36.02565 1.000 54.42793 1053 SER A O 1
ATOM 2907 N N . GLY A 1 181 ? -9.04488 33.44149 35.37454 1.000 50.27494 1054 GLY A N 1
ATOM 2908 C CA . GLY A 1 181 ? -8.45407 33.65844 36.67680 1.000 56.37846 1054 GLY A CA 1
ATOM 2909 C C . GLY A 1 181 ? -9.30461 34.54884 37.56199 1.000 66.93098 1054 GLY A C 1
ATOM 2910 O O . GLY A 1 181 ? -10.40350 34.97426 37.20645 1.000 62.65144 1054 GLY A O 1
ATOM 2914 N N . SER A 1 182 ? -8.76795 34.82861 38.74950 1.000 94.55185 1055 SER A N 1
ATOM 2915 C CA . SER A 1 182 ? -9.46326 35.65698 39.72569 1.000 105.30871 1055 SER A CA 1
ATOM 2916 C C . SER A 1 182 ? -9.70724 37.05160 39.16443 1.000 101.57080 1055 SER A C 1
ATOM 2917 O O . SER A 1 182 ? -8.76244 37.82162 38.95816 1.000 103.41970 1055 SER A O 1
ATOM 2925 N N . GLY A 1 183 ? -10.97083 37.37802 38.90820 1.000 84.03483 1056 GLY A N 1
ATOM 2926 C CA . GLY A 1 183 ? -11.32845 38.68883 38.41174 1.000 76.50184 1056 GLY A CA 1
ATOM 2927 C C . GLY A 1 183 ? -11.23107 38.85810 36.91457 1.000 65.52618 1056 GLY A C 1
ATOM 2928 O O . GLY A 1 183 ? -11.08693 39.99133 36.44263 1.000 66.34172 1056 GLY A O 1
ATOM 2932 N N . GLY A 1 184 ? -11.30435 37.77344 36.14977 1.000 60.26048 1057 GLY A N 1
ATOM 2933 C CA . GLY A 1 184 ? -11.21647 37.86320 34.71107 1.000 55.98573 1057 GLY A CA 1
ATOM 2934 C C . GLY A 1 184 ? -9.82127 38.04354 34.16149 1.000 50.97064 1057 GLY A C 1
ATOM 2935 O O . GLY A 1 184 ? -9.67775 38.27598 32.95870 1.000 47.36902 1057 GLY A O 1
ATOM 2939 N N . SER A 1 185 ? -8.78876 37.94582 34.99094 1.000 50.67266 1058 SER A N 1
ATOM 2940 C CA . SER A 1 185 ? -7.42900 38.04760 34.48639 1.000 45.97907 1058 SER A CA 1
ATOM 2941 C C . SER A 1 185 ? -7.02291 36.74234 33.81591 1.000 42.45069 1058 SER A C 1
ATOM 2942 O O . SER A 1 185 ? -7.55782 35.67056 34.10757 1.000 44.04308 1058 SER A O 1
ATOM 2950 N N . LEU A 1 186 ? -6.06616 36.84423 32.90577 1.000 37.72703 1059 LEU A N 1
ATOM 2951 C CA . LEU A 1 186 ? -5.64218 35.67641 32.14674 1.000 34.15857 1059 LEU A CA 1
ATOM 2952 C C . LEU A 1 186 ? -4.82924 34.72948 33.01448 1.000 34.23842 1059 LEU A C 1
ATOM 2953 O O . LEU A 1 186 ? -4.01038 35.15283 33.83081 1.000 34.74920 1059 LEU A O 1
ATOM 2969 N N . THR A 1 187 ? -5.04951 33.43977 32.81103 1.000 33.74294 1060 THR A N 1
ATOM 2970 C CA . THR A 1 187 ? -4.23629 32.38580 33.39443 1.000 33.10606 1060 THR A CA 1
ATOM 2971 C C . THR A 1 187 ? -3.38017 31.76218 32.30101 1.000 28.13743 1060 THR A C 1
ATOM 2972 O O . THR A 1 187 ? -3.59368 31.98366 31.11037 1.000 25.57775 1060 THR A O 1
ATOM 2983 N N . LEU A 1 188 ? -2.41392 30.94596 32.70770 1.000 27.28434 1061 LEU A N 1
ATOM 2984 C CA . LEU A 1 188 ? -1.59594 30.25807 31.71252 1.000 25.85205 1061 LEU A CA 1
ATOM 2985 C C . LEU A 1 188 ? -2.44050 29.32043 30.85977 1.000 26.66992 1061 LEU A C 1
ATOM 2986 O O . LEU A 1 188 ? -2.19295 29.16798 29.65913 1.000 25.13367 1061 LEU A O 1
ATOM 3002 N N . HIS A 1 189 ? -3.46579 28.70112 31.44727 1.000 27.97836 1062 HIS A N 1
ATOM 3003 C CA . HIS A 1 189 ? -4.33785 27.85657 30.63678 1.000 32.53030 1062 HIS A CA 1
ATOM 3004 C C . HIS A 1 189 ? -5.09989 28.66748 29.60162 1.000 30.11256 1062 HIS A C 1
ATOM 3005 O O . HIS A 1 189 ? -5.32335 28.18486 28.48759 1.000 29.04073 1062 HIS A O 1
ATOM 3019 N N . ASP A 1 190 ? -5.47606 29.90990 29.92194 1.000 26.75112 1063 ASP A N 1
ATOM 3020 C CA . ASP A 1 190 ? -6.04174 30.76225 28.88458 1.000 26.47021 1063 ASP A CA 1
ATOM 3021 C C . ASP A 1 190 ? -5.04181 30.94482 27.75607 1.000 25.69856 1063 ASP A C 1
ATOM 3022 O O . ASP A 1 190 ? -5.41077 30.94414 26.58192 1.000 26.40058 1063 ASP A O 1
ATOM 3031 N N . LEU A 1 191 ? -3.76789 31.14313 28.09646 1.000 24.40112 1064 LEU A N 1
ATOM 3032 C CA . LEU A 1 191 ? -2.75724 31.35049 27.07295 1.000 23.77878 1064 LEU A CA 1
ATOM 3033 C C . LEU A 1 191 ? -2.67031 30.14696 26.14480 1.000 25.35250 1064 LEU A C 1
ATOM 3034 O O . LEU A 1 191 ? -2.65311 30.29925 24.92384 1.000 25.71057 1064 LEU A O 1
ATOM 3050 N N . HIS A 1 192 ? -2.63989 28.93502 26.70165 1.000 26.52099 1065 HIS A N 1
ATOM 3051 C CA . HIS A 1 192 ? -2.53783 27.76129 25.83716 1.000 28.26664 1065 HIS A CA 1
ATOM 3052 C C . HIS A 1 192 ? -3.72377 27.67567 24.88668 1.000 29.77544 1065 HIS A C 1
ATOM 3053 O O . HIS A 1 192 ? -3.56214 27.30758 23.71514 1.000 30.80849 1065 HIS A O 1
ATOM 3067 N N . ASP A 1 193 ? -4.92694 27.97846 25.38316 1.000 33.44668 1066 ASP A N 1
ATOM 3068 C CA A ASP A 1 193 ? -6.10891 27.91748 24.53143 0.367 42.10165 1066 ASP A CA 1
ATOM 3069 C CA B ASP A 1 193 ? -6.11291 27.92060 24.53474 0.633 41.63850 1066 ASP A CA 1
ATOM 3070 C C . ASP A 1 193 ? -6.02539 28.94106 23.40818 1.000 34.16487 1066 ASP A C 1
ATOM 3071 O O . ASP A 1 193 ? -6.35992 28.63758 22.25331 1.000 32.51619 1066 ASP A O 1
ATOM 3088 N N . ILE A 1 194 ? -5.58186 30.16211 23.72431 1.000 28.84503 1067 ILE A N 1
ATOM 3089 C CA . ILE A 1 194 ? -5.44946 31.18316 22.69255 1.000 28.14110 1067 ILE A CA 1
ATOM 3090 C C . ILE A 1 194 ? -4.34132 30.81625 21.72357 1.000 28.29416 1067 ILE A C 1
ATOM 3091 O O . ILE A 1 194 ? -4.49572 30.95114 20.49994 1.000 29.18132 1067 ILE A O 1
ATOM 3107 N N . PHE A 1 195 ? -3.20317 30.34882 22.24935 1.000 27.59673 1068 PHE A N 1
ATOM 3108 C CA . PHE A 1 195 ? -2.07863 30.02802 21.3794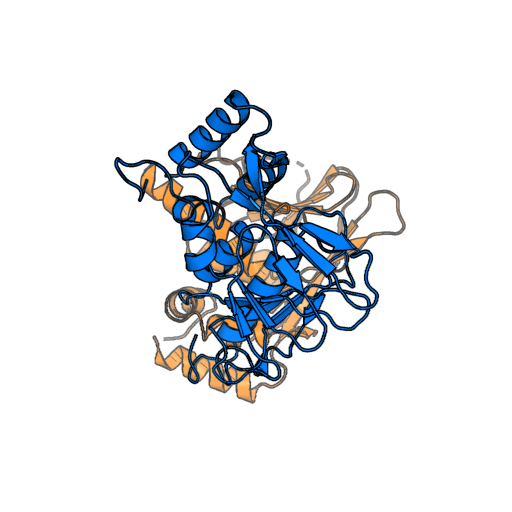7 1.000 30.03149 1068 PHE A CA 1
ATOM 3109 C C . PHE A 1 195 ? -2.39126 28.86604 20.44861 1.000 34.77957 1068 PHE A C 1
ATOM 3110 O O . PHE A 1 195 ? -1.77671 28.76471 19.38152 1.000 34.84904 1068 PHE A O 1
ATOM 3127 N N . ARG A 1 196 ? -3.31211 27.97368 20.83146 1.000 31.73791 1069 ARG A N 1
ATOM 3128 C CA . ARG A 1 196 ? -3.69888 26.89738 19.92399 1.000 39.34092 1069 ARG A CA 1
ATOM 3129 C C . ARG A 1 196 ? -4.22263 27.46594 18.61477 1.000 39.86183 1069 ARG A C 1
ATOM 3130 O O . ARG A 1 196 ? -3.98571 26.90065 17.53989 1.000 42.57462 1069 ARG A O 1
ATOM 3151 N N . GLU A 1 197 ? -4.91958 28.59956 18.68845 1.000 39.15149 1070 GLU A N 1
ATOM 3152 C CA . GLU A 1 197 ? -5.49723 29.24292 17.51982 1.000 44.25017 1070 GLU A CA 1
ATOM 3153 C C . GLU A 1 197 ? -4.62151 30.34823 16.95248 1.000 40.26761 1070 GLU A C 1
ATOM 3154 O O . GLU A 1 197 ? -4.82974 30.75337 15.80102 1.000 40.92371 1070 GLU A O 1
ATOM 3166 N N . HIS A 1 198 ? -3.65463 30.83804 17.72427 1.000 40.67357 1071 HIS A N 1
ATOM 3167 C CA . HIS A 1 198 ? -2.82164 31.97381 17.32955 1.000 39.37412 1071 HIS A CA 1
ATOM 3168 C C . HIS A 1 198 ? -1.38056 31.66330 17.69952 1.000 39.62663 1071 HIS A C 1
ATOM 3169 O O . HIS A 1 198 ? -0.81522 32.25078 18.62844 1.000 37.61009 1071 HIS A O 1
ATOM 3183 N N . PRO A 1 199 ? -0.74491 30.73065 16.98156 1.000 39.54425 1072 PRO A N 1
ATOM 3184 C CA . PRO A 1 199 ? 0.62675 30.33269 17.34872 1.000 38.66477 1072 PRO A CA 1
ATOM 3185 C C . PRO A 1 199 ? 1.66003 31.43357 17.17983 1.000 37.90971 1072 PRO A C 1
ATOM 3186 O O . PRO A 1 199 ? 2.73715 31.33814 17.78145 1.000 38.85780 1072 PRO A O 1
ATOM 3197 N N . GLU A 1 200 ? 1.37861 32.46645 16.38178 1.000 39.90863 1073 GLU A N 1
ATOM 3198 C CA . GLU A 1 200 ? 2.32076 33.57091 16.24802 1.000 44.42691 1073 GLU A CA 1
ATOM 3199 C C . GLU A 1 200 ? 2.43538 34.35852 17.54588 1.000 41.25959 1073 GLU A C 1
ATOM 3200 O O . GLU A 1 200 ? 3.48716 34.94509 17.82934 1.000 40.31747 1073 GLU A O 1
ATOM 3212 N N . LEU A 1 201 ? 1.36176 34.40292 18.33553 1.000 41.82139 1074 LEU A N 1
ATOM 3213 C CA . LEU A 1 201 ? 1.42161 35.08577 19.61911 1.000 38.17940 1074 LEU A CA 1
ATOM 3214 C C . LEU A 1 201 ? 2.21722 34.28133 20.63541 1.000 33.54141 1074 LEU A C 1
ATOM 3215 O O . LEU A 1 201 ? 2.83472 34.86138 21.53053 1.000 29.15212 1074 LEU A O 1
ATOM 3231 N N . GLU A 1 202 ? 2.22898 32.95453 20.50374 1.000 31.45644 1075 GLU A N 1
ATOM 3232 C CA . GLU A 1 202 ? 2.98250 32.13390 21.43962 1.000 28.57656 1075 GLU A CA 1
ATOM 3233 C C . GLU A 1 202 ? 4.47737 32.38687 21.30898 1.000 31.97142 1075 GLU A C 1
ATOM 3234 O O . GLU A 1 202 ? 5.19375 32.45527 22.31440 1.000 28.13573 1075 GLU A O 1
ATOM 3246 N N . LEU A 1 203 ? 4.96841 32.51393 20.07574 1.000 34.38593 1076 LEU A N 1
ATOM 3247 C CA . LEU A 1 203 ? 6.37072 32.84429 19.86961 1.000 37.14546 1076 LEU A CA 1
ATOM 3248 C C . LEU A 1 203 ? 6.69788 34.20234 20.47016 1.000 35.54964 1076 LEU A C 1
ATOM 3249 O O . LEU A 1 203 ? 7.71813 34.36579 21.14811 1.000 34.27233 1076 LEU A O 1
ATOM 3265 N N . LYS A 1 204 ? 5.84352 35.19526 20.22369 1.000 36.83170 1077 LYS A N 1
ATOM 3266 C CA . LYS A 1 204 ? 6.09142 36.52352 20.76552 1.000 38.41481 1077 LYS A CA 1
ATOM 3267 C C . LYS A 1 204 ? 6.12486 36.49270 22.28725 1.000 32.95279 1077 LYS A C 1
ATOM 3268 O O . LYS A 1 204 ? 6.94162 37.18238 22.90852 1.000 33.32518 1077 LYS A O 1
ATOM 3287 N N . TYR A 1 205 ? 5.27291 35.66660 22.90103 1.000 29.12901 1078 TYR A N 1
ATOM 3288 C CA . TYR A 1 205 ? 5.22493 35.57144 24.35878 1.000 26.93656 1078 TYR A CA 1
ATOM 3289 C C . TYR A 1 205 ? 6.48519 34.92092 24.91777 1.000 28.45622 1078 TYR A C 1
ATOM 3290 O O . TYR A 1 205 ? 7.16486 35.49199 25.77423 1.000 27.24195 1078 TYR A O 1
ATOM 3308 N N . LEU A 1 206 ? 6.81472 33.71691 24.45206 1.000 27.32863 1079 LEU A N 1
ATOM 3309 C CA . LEU A 1 206 ? 7.97617 33.02844 24.99864 1.000 27.97025 1079 LEU A CA 1
ATOM 3310 C C . LEU A 1 206 ? 9.25309 33.82095 24.76093 1.000 30.24355 1079 LEU A C 1
ATOM 3311 O O . LEU A 1 206 ? 10.14105 33.84402 25.62037 1.000 30.63188 1079 LEU A O 1
ATOM 3327 N N . ASN A 1 207 ? 9.34994 34.50766 23.61969 1.000 32.27269 1080 ASN A N 1
ATOM 3328 C CA . ASN A 1 207 ? 10.56548 35.25173 23.31209 1.000 36.61239 1080 ASN A CA 1
ATOM 3329 C C . ASN A 1 207 ? 10.84574 36.34018 24.33888 1.000 34.67042 1080 ASN A C 1
ATOM 3330 O O . ASN A 1 207 ? 12.00401 36.74089 24.51030 1.000 36.82589 1080 ASN A O 1
ATOM 3341 N N . MET A 1 208 ? 9.81401 36.86379 24.99983 1.000 34.84586 1081 MET A N 1
ATOM 3342 C CA . MET A 1 208 ? 10.04397 37.96919 25.92011 1.000 36.36080 1081 MET A CA 1
ATOM 3343 C C . MET A 1 208 ? 10.23038 37.53372 27.36833 1.000 33.92419 1081 MET A C 1
ATOM 3344 O O . MET A 1 208 ? 10.66505 38.35059 28.18950 1.000 32.84174 1081 MET A O 1
ATOM 3358 N N . MET A 1 209 ? 9.97456 36.26800 27.69461 1.000 29.67362 1082 MET A N 1
ATOM 3359 C CA . MET A 1 209 ? 10.05749 35.80072 29.08247 1.000 30.31181 1082 MET A CA 1
ATOM 3360 C C . MET A 1 209 ? 11.48656 35.34895 29.39229 1.000 34.89602 1082 MET A C 1
ATOM 3361 O O . MET A 1 209 ? 11.78212 34.17033 29.60358 1.000 35.41733 1082 MET A O 1
ATOM 3375 N N . LYS A 1 210 ? 12.38470 36.33668 29.44611 1.000 32.49894 1083 LYS A N 1
ATOM 3376 C CA . LYS A 1 210 ? 13.81245 36.05412 29.51464 1.000 36.32357 1083 LYS A CA 1
ATOM 3377 C C . LYS A 1 210 ? 14.55525 36.82326 30.60194 1.000 36.86263 1083 LYS A C 1
ATOM 3378 O O . LYS A 1 210 ? 15.79023 36.74546 30.65643 1.000 38.74498 1083 LYS A O 1
ATOM 3397 N N . MET A 1 211 ? 13.86043 37.53537 31.48256 1.000 37.60802 1084 MET A N 1
ATOM 3398 C CA . MET A 1 211 ? 14.52203 38.33922 32.50247 1.000 40.53823 1084 MET A CA 1
ATOM 3399 C C . MET A 1 211 ? 14.37278 37.66614 33.86245 1.000 37.36196 1084 MET A C 1
ATOM 3400 O O . MET A 1 211 ? 13.26305 37.55707 34.39401 1.000 36.13433 1084 MET A O 1
ATOM 3414 N N . ALA A 1 212 ? 15.49515 37.22903 34.42681 1.000 39.48737 1085 ALA A N 1
ATOM 3415 C CA . ALA A 1 212 ? 15.49249 36.66714 35.76851 1.000 40.50215 1085 ALA A CA 1
ATOM 3416 C C . ALA A 1 212 ? 15.01831 37.71448 36.76499 1.000 42.04249 1085 ALA A C 1
ATOM 3417 O O . ALA A 1 212 ? 15.39145 38.89061 36.68395 1.000 44.12710 1085 ALA A O 1
ATOM 3424 N N . ILE A 1 213 ? 14.19153 37.27986 37.70743 1.000 43.76669 1086 ILE A N 1
ATOM 3425 C CA . ILE A 1 213 ? 13.60148 38.16995 38.70141 1.000 52.18696 1086 ILE A CA 1
ATOM 3426 C C . ILE A 1 213 ? 14.49564 38.22704 39.92880 1.000 65.60557 1086 ILE A C 1
ATOM 3427 O O . ILE A 1 213 ? 15.08415 37.22050 40.34107 1.000 63.75293 1086 ILE A O 1
ATOM 3443 N N . THR A 1 214 ? 14.59714 39.41536 40.51307 1.000 89.70209 1087 THR A N 1
ATOM 3444 C CA . THR A 1 214 ? 15.38271 39.62192 41.71917 1.000 102.14297 1087 THR A CA 1
ATOM 3445 C C . THR A 1 214 ? 14.94928 38.65314 42.81351 1.000 107.37068 1087 THR A C 1
ATOM 3446 O O . THR A 1 214 ? 13.93776 38.86773 43.47954 1.000 110.09555 1087 THR A O 1
ATOM 3457 N N . SER B 1 6 ? -23.40541 38.05042 9.19219 1.000 93.95406 0 SER C N 1
ATOM 3458 C CA . SER B 1 6 ? -23.24136 38.60443 10.56589 1.000 96.43454 0 SER C CA 1
ATOM 3459 C C . SER B 1 6 ? -21.77830 38.56352 10.99158 1.000 100.71049 0 SER C C 1
ATOM 3460 O O . SER B 1 6 ? -20.98910 37.78224 10.46010 1.000 82.52075 0 SER C O 1
ATOM 3468 N N . MET B 1 7 ? -21.42076 39.41215 11.95761 1.000 116.73734 1 MET C N 1
ATOM 3469 C CA . MET B 1 7 ? -20.04938 39.43170 12.45508 1.000 120.71590 1 MET C CA 1
ATOM 3470 C C . MET B 1 7 ? -19.70874 38.12335 13.15732 1.000 115.44663 1 MET C C 1
ATOM 3471 O O . MET B 1 7 ? -18.65574 37.52573 12.90602 1.000 112.54005 1 MET C O 1
ATOM 3485 N N . GLU B 1 8 ? -20.59470 37.65884 14.04251 1.000 115.80642 2 GLU C N 1
ATOM 3486 C CA . GLU B 1 8 ? -20.34439 36.40945 14.75382 1.000 110.74559 2 GLU C CA 1
ATOM 3487 C C . GLU B 1 8 ? -20.26044 35.23718 13.78445 1.000 101.35236 2 GLU C C 1
ATOM 3488 O O . GLU B 1 8 ? -19.35578 34.39937 13.88150 1.000 102.67049 2 GLU C O 1
ATOM 3500 N N . MET B 1 9 ? -21.20802 35.15249 12.84804 1.000 98.85054 3 MET C N 1
ATOM 3501 C CA . MET B 1 9 ? -21.17275 34.09586 11.84350 1.000 85.53087 3 MET C CA 1
ATOM 3502 C C . MET B 1 9 ? -19.81764 34.06701 11.14753 1.000 77.43821 3 MET C C 1
ATOM 3503 O O . MET B 1 9 ? -19.13211 33.04015 11.12290 1.000 68.41506 3 MET C O 1
ATOM 3517 N N . ASN B 1 10 ? -19.41623 35.20538 10.58081 1.000 66.84458 4 ASN C N 1
ATOM 3518 C CA . ASN B 1 10 ? -18.13139 35.29629 9.90007 1.000 64.50618 4 ASN C CA 1
ATOM 3519 C C . ASN B 1 10 ? -16.98767 34.86494 10.81132 1.000 60.01875 4 ASN C C 1
ATOM 3520 O O . ASN B 1 10 ? -16.16835 34.01854 10.43620 1.000 58.98763 4 ASN C O 1
ATOM 3531 N N . LYS B 1 11 ? -16.91522 35.43413 12.01769 1.000 69.07372 5 LYS C N 1
ATOM 3532 C CA . LYS B 1 11 ? -15.81641 35.10277 12.92090 1.000 63.49218 5 LYS C CA 1
ATOM 3533 C C . LYS B 1 11 ? -15.73342 33.59672 13.15069 1.000 56.99250 5 LYS C C 1
ATOM 3534 O O . LYS B 1 11 ? -14.65361 33.00285 13.05485 1.000 53.89268 5 LYS C O 1
ATOM 3553 N N . VAL B 1 12 ? -16.87151 32.95654 13.43335 1.000 56.15809 6 VAL C N 1
ATOM 3554 C CA . VAL B 1 12 ? -16.87747 31.51323 13.67102 1.000 52.85833 6 VAL C CA 1
ATOM 3555 C C . VAL B 1 12 ? -16.36658 30.76726 12.44601 1.000 48.01021 6 VAL C C 1
ATOM 3556 O O . VAL B 1 12 ? -15.48036 29.90725 12.54096 1.000 46.03457 6 VAL C O 1
ATOM 3569 N N . LEU B 1 13 ? -16.94464 31.06240 11.28041 1.000 46.58586 7 LEU C N 1
ATOM 3570 C CA . LEU B 1 13 ? -16.53057 30.39657 10.05054 1.000 44.04257 7 LEU C CA 1
ATOM 3571 C C . LEU B 1 13 ? -15.04305 30.60030 9.79423 1.000 43.67247 7 LEU C C 1
ATOM 3572 O O . LEU B 1 13 ? -14.31858 29.65115 9.46856 1.000 41.13362 7 LEU C O 1
ATOM 3588 N N . HIS B 1 14 ? -14.58022 31.84632 9.91309 1.000 44.06685 8 HIS C N 1
ATOM 3589 C CA . HIS B 1 14 ? -13.16012 32.16220 9.80201 1.000 45.09224 8 HIS C CA 1
ATOM 3590 C C . HIS B 1 14 ? -12.31853 31.22375 10.65988 1.000 46.13057 8 HIS C C 1
ATOM 3591 O O . HIS B 1 14 ? -11.38730 30.57868 10.16471 1.000 42.03837 8 HIS C O 1
ATOM 3605 N N . GLN B 1 15 ? -12.65070 31.11593 11.94841 1.000 48.98732 9 GLN C N 1
ATOM 3606 C CA . GLN B 1 15 ? -11.86541 30.29006 12.86160 1.000 52.95870 9 GLN C CA 1
ATOM 3607 C C . GLN B 1 15 ? -11.85044 28.83185 12.41380 1.000 42.59824 9 GLN C C 1
ATOM 3608 O O . GLN B 1 15 ? -10.80160 28.18002 12.41321 1.000 38.40747 9 GLN C O 1
ATOM 3622 N N . ASP B 1 16 ? -13.02162 28.30066 12.05820 1.000 43.24843 10 ASP C N 1
ATOM 3623 C CA . ASP B 1 16 ? -13.13971 26.92720 11.57355 1.000 38.76770 10 ASP C CA 1
ATOM 3624 C C . ASP B 1 16 ? -12.19334 26.67596 10.40591 1.000 34.05594 10 ASP C C 1
ATOM 3625 O O . ASP B 1 16 ? -11.41260 25.71428 10.41372 1.000 32.93096 10 ASP C O 1
ATOM 3634 N N . LEU B 1 17 ? -12.24251 27.53858 9.39044 1.000 31.88225 11 LEU C N 1
ATOM 3635 C CA . LEU B 1 17 ? -11.43637 27.32845 8.19617 1.000 29.90354 11 LEU C CA 1
ATOM 3636 C C . LEU B 1 17 ? -9.94903 27.45552 8.49777 1.000 30.45691 11 LEU C C 1
ATOM 3637 O O . LEU B 1 17 ? -9.13856 26.66209 7.99973 1.000 32.28252 11 LEU C O 1
ATOM 3653 N N . VAL B 1 18 ? -9.56784 28.44571 9.30329 1.000 32.64603 12 VAL C N 1
ATOM 3654 C CA . VAL B 1 18 ? -8.15850 28.62964 9.64370 1.000 33.20815 12 VAL C CA 1
ATOM 3655 C C . VAL B 1 18 ? -7.61952 27.40091 10.36969 1.000 34.73382 12 VAL C C 1
ATOM 3656 O O . VAL B 1 18 ? -6.56518 26.86381 10.01524 1.000 34.86603 12 VAL C O 1
ATOM 3669 N N . GLN B 1 19 ? -8.33249 26.93149 11.39706 1.000 32.71765 13 GLN C N 1
ATOM 3670 C CA . GLN B 1 19 ? -7.82265 25.79017 12.15150 1.000 35.05192 13 GLN C CA 1
ATOM 3671 C C . GLN B 1 19 ? -7.82172 24.51857 11.30239 1.000 31.54428 13 GLN C C 1
ATOM 3672 O O . GLN B 1 19 ? -6.88867 23.71264 11.38924 1.000 33.57117 13 GLN C O 1
ATOM 3686 N N . ALA B 1 20 ? -8.83413 24.33160 10.45108 1.000 30.84104 14 ALA C N 1
ATOM 3687 C CA . ALA B 1 20 ? -8.83895 23.16107 9.57664 1.000 29.61890 14 ALA C CA 1
ATOM 3688 C C . ALA B 1 20 ? -7.66599 23.19878 8.60893 1.000 28.80599 14 ALA C C 1
ATOM 3689 O O . ALA B 1 20 ? -7.07417 22.15612 8.29175 1.000 29.22212 14 ALA C O 1
ATOM 3696 N N . THR B 1 21 ? -7.32312 24.39170 8.11231 1.000 28.40512 15 THR C N 1
ATOM 3697 C CA . THR B 1 21 ? -6.19800 24.51786 7.18803 1.000 28.13316 15 THR C CA 1
ATOM 3698 C C . THR B 1 21 ? -4.88797 24.15728 7.87854 1.000 29.09451 15 THR C C 1
ATOM 3699 O O . THR B 1 21 ? -4.07494 23.40326 7.33400 1.000 28.49254 15 THR C O 1
ATOM 3710 N N . ARG B 1 22 ? -4.66976 24.68309 9.08593 1.000 28.67540 16 ARG C N 1
ATOM 3711 C CA . ARG B 1 22 ? -3.49779 24.29589 9.86266 1.000 30.21579 16 ARG C CA 1
ATOM 3712 C C . ARG B 1 22 ? -3.44671 22.78233 10.05290 1.000 29.42714 16 ARG C C 1
ATOM 3713 O O . ARG B 1 22 ? -2.38239 22.16493 9.91325 1.000 30.36978 16 ARG C O 1
ATOM 3734 N N . ARG B 1 23 ? -4.58813 22.16741 10.38224 1.000 30.38986 17 ARG C N 1
ATOM 3735 C CA . ARG B 1 23 ? -4.60841 20.74393 10.70083 1.000 30.98607 17 ARG C CA 1
ATOM 3736 C C . ARG B 1 23 ? -4.38246 19.89178 9.45652 1.000 30.35190 17 ARG C C 1
ATOM 3737 O O . ARG B 1 23 ? -3.57105 18.95495 9.46841 1.000 30.21011 17 ARG C O 1
ATOM 3758 N N . ILE B 1 24 ? -5.11280 20.18466 8.38096 1.000 27.41246 18 ILE C N 1
ATOM 3759 C CA . ILE B 1 24 ? -5.09822 19.32407 7.19796 1.000 26.96370 18 ILE C CA 1
ATOM 3760 C C . ILE B 1 24 ? -3.78021 19.45336 6.44707 1.000 29.22467 18 ILE C C 1
ATOM 3761 O O . ILE B 1 24 ? -3.24791 18.46501 5.92383 1.000 28.00251 18 ILE C O 1
ATOM 3777 N N . LEU B 1 25 ? -3.22649 20.65834 6.38185 1.000 26.82317 19 LEU C N 1
ATOM 3778 C CA . LEU B 1 25 ? -1.94838 20.86180 5.71631 1.000 27.00337 19 LEU C CA 1
ATOM 3779 C C . LEU B 1 25 ? -0.76002 20.61391 6.62930 1.000 29.17103 19 LEU C C 1
ATOM 3780 O O . LEU B 1 25 ? 0.38418 20.68052 6.16282 1.000 30.97701 19 LEU C O 1
ATOM 3796 N N . LYS B 1 26 ? -1.00030 20.33458 7.91319 1.000 28.12520 20 LYS C N 1
ATOM 3797 C CA . LYS B 1 26 ? 0.07061 20.00231 8.85235 1.000 31.31857 20 LYS C CA 1
ATOM 3798 C C . LYS B 1 26 ? 1.09235 21.13476 8.93975 1.000 30.56261 20 LYS C C 1
ATOM 3799 O O . LYS B 1 26 ? 2.30656 20.92055 8.88062 1.000 32.38169 20 LYS C O 1
ATOM 3818 N N . LEU B 1 27 ? 0.58248 22.35625 9.09074 1.000 31.27897 21 LEU C N 1
ATOM 3819 C CA . LEU B 1 27 ? 1.43373 23.53119 9.07109 1.000 32.60389 21 LEU C CA 1
ATOM 3820 C C . LEU B 1 27 ? 2.07342 23.75665 10.43328 1.000 34.28022 21 LEU C C 1
ATOM 3821 O O . LEU B 1 27 ? 1.46992 23.49971 11.47959 1.000 34.37634 21 LEU C O 1
ATOM 3837 N N . GLY B 1 28 ? 3.31164 24.22682 10.40812 1.000 35.34066 22 GLY C N 1
ATOM 3838 C CA . GLY B 1 28 ? 3.99046 24.66038 11.60431 1.000 37.78882 22 GLY C CA 1
ATOM 3839 C C . GLY B 1 28 ? 3.47175 25.99577 12.07953 1.000 37.65849 22 GLY C C 1
ATOM 3840 O O . GLY B 1 28 ? 2.67335 26.67694 11.41077 1.000 34.97312 22 GLY C O 1
ATOM 3844 N N . PRO B 1 29 ? 3.92986 26.40052 13.26562 1.000 39.36464 23 PRO C N 1
ATOM 3845 C CA . PRO B 1 29 ? 3.34615 27.59276 13.90729 1.000 41.48349 23 PRO C CA 1
ATOM 3846 C C . PRO B 1 29 ? 3.52162 28.88469 13.12136 1.000 42.92755 23 PRO C C 1
ATOM 3847 O O . PRO B 1 29 ? 2.71360 29.80512 13.29844 1.000 42.96104 23 PRO C O 1
ATOM 3858 N N . SER B 1 30 ? 4.52850 28.98430 12.25972 1.000 44.87879 24 SER C N 1
ATOM 3859 C CA . SER B 1 30 ? 4.79959 30.21128 11.52498 1.000 49.58517 24 SER C CA 1
ATOM 3860 C C . SER B 1 30 ? 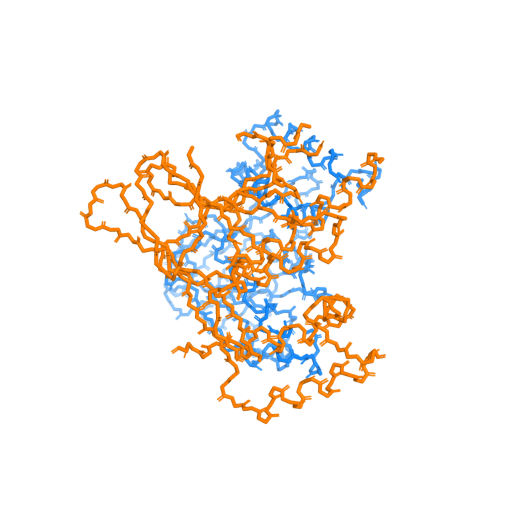4.29057 30.17420 10.09236 1.000 45.17564 24 SER C C 1
ATOM 3861 O O . SER B 1 30 ? 4.47392 31.15227 9.36033 1.000 47.32064 24 SER C O 1
ATOM 3869 N N . GLU B 1 31 ? 3.65330 29.08452 9.67592 1.000 38.83801 25 GLU C N 1
ATOM 3870 C CA . GLU B 1 31 ? 3.42858 28.82635 8.26011 1.000 35.93276 25 GLU C CA 1
ATOM 3871 C C . GLU B 1 31 ? 2.05602 29.24575 7.75788 1.000 34.04765 25 GLU C C 1
ATOM 3872 O O . GLU B 1 31 ? 1.73564 28.97292 6.59829 1.000 35.34433 25 GLU C O 1
ATOM 3884 N N . LEU B 1 32 ? 1.24025 29.90733 8.57123 1.000 38.01897 26 LEU C N 1
ATOM 3885 C CA . LEU B 1 32 ? -0.05476 30.39135 8.10694 1.000 35.24966 26 LEU C CA 1
ATOM 3886 C C . LEU B 1 32 ? -0.19045 31.86710 8.44720 1.000 37.44364 26 LEU C C 1
ATOM 3887 O O . LEU B 1 32 ? -0.14139 32.24639 9.62343 1.000 37.53187 26 LEU C O 1
ATOM 3903 N N . ARG B 1 33 ? -0.34736 32.69270 7.41627 1.000 39.84674 27 ARG C N 1
ATOM 3904 C CA . ARG B 1 33 ? -0.65755 34.10521 7.57672 1.000 45.72687 27 ARG C CA 1
ATOM 3905 C C . ARG B 1 33 ? -2.16399 34.27325 7.44166 1.000 40.65914 27 ARG C C 1
ATOM 3906 O O . ARG B 1 33 ? -2.74560 33.88247 6.42454 1.000 36.66859 27 ARG C O 1
ATOM 3927 N N . VAL B 1 34 ? -2.79193 34.84311 8.46686 1.000 43.72353 28 VAL C N 1
ATOM 3928 C CA . VAL B 1 34 ? -4.24407 34.94612 8.54130 1.000 42.47317 28 VAL C CA 1
ATOM 3929 C C . VAL B 1 34 ? -4.65310 36.39371 8.30778 1.000 47.02248 28 VAL C C 1
ATOM 3930 O O . VAL B 1 34 ? -4.17991 37.30581 9.00046 1.000 50.02928 28 VAL C O 1
ATOM 3943 N N . THR B 1 35 ? -5.53436 36.59524 7.33138 1.000 50.39420 29 THR C N 1
ATOM 3944 C CA . THR B 1 35 ? -6.15720 37.88944 7.09405 1.000 58.51267 29 THR C CA 1
ATOM 3945 C C . THR B 1 35 ? -7.31637 38.06233 8.06840 1.000 66.47151 29 THR C C 1
ATOM 3946 O O . THR B 1 35 ? -8.20511 37.20780 8.14504 1.000 65.47954 29 THR C O 1
ATOM 3957 N N . ASP B 1 36 ? -7.31501 39.17056 8.80396 1.000 72.02887 30 ASP C N 1
ATOM 3958 C CA . ASP B 1 36 ? -8.25261 39.33010 9.90742 1.000 77.11422 30 ASP C CA 1
ATOM 3959 C C . ASP B 1 36 ? -9.68414 39.47987 9.40569 1.000 77.07803 30 ASP C C 1
ATOM 3960 O O . ASP B 1 36 ? -9.95352 40.19948 8.43957 1.000 80.80801 30 ASP C O 1
ATOM 3969 N N . ALA B 1 37 ? -10.60651 38.80306 10.08558 1.000 81.56476 31 ALA C N 1
ATOM 3970 C CA . ALA B 1 37 ? -12.02800 38.89163 9.76952 1.000 81.32283 31 ALA C CA 1
ATOM 3971 C C . ALA B 1 37 ? -12.53701 40.30490 10.03361 1.000 87.39380 31 ALA C C 1
ATOM 3972 O O . ALA B 1 37 ? -13.24758 40.88513 9.21282 1.000 90.77327 31 ALA C O 1
ATOM 3979 N N . ASN B 1 43 ? -14.28503 42.54858 1.57408 1.000 69.51607 37 ASN C N 1
ATOM 3980 C CA . ASN B 1 43 ? -13.53552 42.69242 0.33235 1.000 69.12480 37 ASN C CA 1
ATOM 3981 C C . ASN B 1 43 ? -13.20854 41.30730 -0.21364 1.000 65.40929 37 ASN C C 1
ATOM 3982 O O . ASN B 1 43 ? -12.37879 40.59514 0.35523 1.000 61.50955 37 ASN C O 1
ATOM 3992 N N . PRO B 1 44 ? -13.85850 40.91908 -1.31740 1.000 58.54319 38 PRO C N 1
ATOM 3993 C CA . PRO B 1 44 ? -13.69299 39.54424 -1.82044 1.000 56.48240 38 PRO C CA 1
ATOM 3994 C C . PRO B 1 44 ? -12.34459 39.27523 -2.46299 1.000 56.81826 38 PRO C C 1
ATOM 3995 O O . PRO B 1 44 ? -12.05631 38.11525 -2.78859 1.000 54.21155 38 PRO C O 1
ATOM 4006 N N . ASN B 1 45 ? -11.51400 40.28943 -2.65911 1.000 58.21108 39 ASN C N 1
ATOM 4007 C CA . ASN B 1 45 ? -10.19964 40.10447 -3.25114 1.000 60.23816 39 ASN C CA 1
ATOM 4008 C C . ASN B 1 45 ? -9.13433 39.76915 -2.21859 1.000 58.34438 39 ASN C C 1
ATOM 4009 O O . ASN B 1 45 ? -7.96251 39.62104 -2.57956 1.000 60.16736 39 ASN C O 1
ATOM 4020 N N . TYR B 1 46 ? -9.51806 39.60499 -0.95745 1.000 55.53819 40 TYR C N 1
ATOM 4021 C CA . TYR B 1 46 ? -8.59240 39.24409 0.10486 1.000 51.43856 40 TYR C CA 1
ATOM 4022 C C . TYR B 1 46 ? -8.82150 37.79554 0.50573 1.000 43.64105 40 TYR C C 1
ATOM 4023 O O . TYR B 1 46 ? -9.96691 37.37023 0.69413 1.000 42.12032 40 TYR C O 1
ATOM 4041 N N . SER B 1 47 ? -7.73041 37.04769 0.63730 1.000 42.99791 41 SER C N 1
ATOM 4042 C CA . SER B 1 47 ? -7.80935 35.66822 1.07765 1.000 36.61906 41 SER C CA 1
ATOM 4043 C C . SER B 1 47 ? -8.15425 35.60914 2.56039 1.000 34.66618 41 SER C C 1
ATOM 4044 O O . SER B 1 47 ? -8.01015 36.58476 3.30306 1.000 38.96790 41 SER C O 1
ATOM 4052 N N . VAL B 1 48 ? -8.62432 34.43723 2.98836 1.000 35.70065 42 VAL C N 1
ATOM 4053 C CA . VAL B 1 48 ? -8.80863 34.19798 4.41399 1.000 34.29040 42 VAL C CA 1
ATOM 4054 C C . VAL B 1 48 ? -7.46342 33.97582 5.08802 1.000 34.59388 42 VAL C C 1
ATOM 4055 O O . VAL B 1 48 ? -7.19929 34.51419 6.17032 1.000 37.10652 42 VAL C O 1
ATOM 4068 N N . CYS B 1 49 ? -6.59750 33.18726 4.45342 1.000 33.74697 43 CYS C N 1
ATOM 4069 C CA . CYS B 1 49 ? -5.30279 32.84510 5.01320 1.000 32.68912 43 CYS C CA 1
ATOM 4070 C C . CYS B 1 49 ? -4.42004 32.34894 3.87979 1.000 32.70095 43 CYS C C 1
ATOM 4071 O O . CYS B 1 49 ? -4.90929 31.81361 2.88096 1.000 32.16326 43 CYS C O 1
ATOM 4079 N N . ASP B 1 50 ? -3.11680 32.55080 4.04179 1.000 35.27486 44 ASP C N 1
ATOM 4080 C CA . ASP B 1 50 ? -2.12035 32.13946 3.06146 1.000 37.45528 44 ASP C CA 1
ATOM 4081 C C . ASP B 1 50 ? -1.17046 31.16806 3.73944 1.000 33.99334 44 ASP C C 1
ATOM 4082 O O . ASP B 1 50 ? -0.56039 31.50468 4.76089 1.000 36.55391 44 ASP C O 1
ATOM 4091 N N . ALA B 1 51 ? -1.05394 29.96791 3.17865 1.000 30.59104 45 ALA C N 1
ATOM 4092 C CA . ALA B 1 51 ? -0.18521 28.93762 3.72819 1.000 31.53216 45 ALA C CA 1
ATOM 4093 C C . ALA B 1 51 ? 1.16747 29.01286 3.03477 1.000 36.75188 45 ALA C C 1
ATOM 4094 O O . ALA B 1 51 ? 1.23808 29.02349 1.80151 1.000 36.54462 45 ALA C O 1
ATOM 4101 N N . MET B 1 52 ? 2.23421 29.08989 3.82695 1.000 38.41172 46 MET C N 1
ATOM 4102 C CA . MET B 1 52 ? 3.59688 29.14863 3.30349 1.000 43.81789 46 MET C CA 1
ATOM 4103 C C . MET B 1 52 ? 4.09210 27.71553 3.15401 1.000 40.21642 46 MET C C 1
ATOM 4104 O O . MET B 1 52 ? 4.43208 27.06094 4.14374 1.000 40.25119 46 MET C O 1
ATOM 4118 N N . LEU B 1 53 ? 4.13248 27.22681 1.92265 1.000 40.80224 47 LEU C N 1
ATOM 4119 C CA . LEU B 1 53 ? 4.41032 25.81992 1.68415 1.000 39.01533 47 LEU C CA 1
ATOM 4120 C C . LEU B 1 53 ? 5.90778 25.55203 1.67918 1.000 42.26849 47 LEU C C 1
ATOM 4121 O O . LEU B 1 53 ? 6.70826 26.38864 1.24912 1.000 41.76821 47 LEU C O 1
ATOM 4137 N N . LYS B 1 54 ? 6.28092 24.37734 2.17488 1.000 40.65569 48 LYS C N 1
ATOM 4138 C CA . LYS B 1 54 ? 7.64152 23.88863 2.04102 1.000 44.63406 48 LYS C CA 1
ATOM 4139 C C . LYS B 1 54 ? 7.76874 23.11295 0.73577 1.000 41.38852 48 LYS C C 1
ATOM 4140 O O . LYS B 1 54 ? 6.78736 22.59974 0.19260 1.000 41.75935 48 LYS C O 1
ATOM 4159 N N . THR B 1 55 ? 8.99493 23.03213 0.23063 1.000 45.69990 49 THR C N 1
ATOM 4160 C CA . THR B 1 55 ? 9.24803 22.18263 -0.91864 1.000 44.53273 49 THR C CA 1
ATOM 4161 C C . THR B 1 55 ? 9.33531 20.72496 -0.47565 1.000 46.44974 49 THR C C 1
ATOM 4162 O O . THR B 1 55 ? 9.59069 20.41349 0.69217 1.000 47.02725 49 THR C O 1
ATOM 4173 N N . ASP B 1 56 ? 9.09233 19.82406 -1.42796 1.000 47.27208 50 ASP C N 1
ATOM 4174 C CA . ASP B 1 56 ? 9.25762 18.38539 -1.20294 1.000 49.06233 50 ASP C CA 1
ATOM 4175 C C . ASP B 1 56 ? 8.45200 17.90195 -0.00025 1.000 44.24835 50 ASP C C 1
ATOM 4176 O O . ASP B 1 56 ? 8.90515 17.05556 0.77298 1.000 45.89919 50 ASP C O 1
ATOM 4185 N N . THR B 1 57 ? 7.24805 18.44341 0.15602 1.000 42.49463 51 THR C N 1
ATOM 4186 C CA . THR B 1 57 ? 6.35944 18.10611 1.25917 1.000 41.64225 51 THR C CA 1
ATOM 4187 C C . THR B 1 57 ? 4.96759 17.87498 0.69235 1.000 36.45672 51 THR C C 1
ATOM 4188 O O . THR B 1 57 ? 4.47142 18.69523 -0.08207 1.000 36.89985 51 THR C O 1
ATOM 4199 N N . VAL B 1 58 ? 4.34255 16.76278 1.07329 1.000 41.94520 52 VAL C N 1
ATOM 4200 C CA . VAL B 1 58 ? 3.01897 16.42159 0.55976 1.000 38.01740 52 VAL C CA 1
ATOM 4201 C C . VAL B 1 58 ? 1.96903 17.26746 1.26848 1.000 36.96365 52 VAL C C 1
ATOM 4202 O O . VAL B 1 58 ? 1.93984 17.33235 2.50437 1.000 38.09515 52 VAL C O 1
ATOM 4215 N N . TYR B 1 59 ? 1.08600 17.89120 0.48868 1.000 33.78245 53 TYR C N 1
ATOM 4216 C CA . TYR B 1 59 ? 0.00254 18.71515 1.01706 1.000 31.07474 53 TYR C CA 1
ATOM 4217 C C . TYR B 1 59 ? -1.33788 18.19294 0.51501 1.000 31.85078 53 TYR C C 1
ATOM 4218 O O . TYR B 1 59 ? -1.51632 17.97372 -0.68639 1.000 33.19987 53 TYR C O 1
ATOM 4236 N N . CYS B 1 60 ? -2.28189 18.00936 1.43874 1.000 32.84639 54 CYS C N 1
ATOM 4237 C CA . CYS B 1 60 ? -3.58849 17.41949 1.12617 1.000 30.72705 54 CYS C CA 1
ATOM 4238 C C . CYS B 1 60 ? -4.55118 18.49026 0.61717 1.000 30.19891 54 CYS C C 1
ATOM 4239 O O . CYS B 1 60 ? -5.53182 18.85640 1.26692 1.000 32.94521 54 CYS C O 1
ATOM 4247 N N . VAL B 1 61 ? -4.27340 18.97005 -0.59455 1.000 31.93265 55 VAL C N 1
ATOM 4248 C CA . VAL B 1 61 ? -4.99282 20.13639 -1.09438 1.000 32.59192 55 VAL C CA 1
ATOM 4249 C C . VAL B 1 61 ? -6.41488 19.77991 -1.50376 1.000 31.74822 55 VAL C C 1
ATOM 4250 O O . VAL B 1 61 ? -7.34998 20.54971 -1.25814 1.000 33.56375 55 VAL C O 1
ATOM 4263 N N . GLU B 1 62 ? -6.61173 18.63030 -2.14482 1.000 33.85550 56 GLU C N 1
ATOM 4264 C CA . GLU B 1 62 ? -7.97112 18.24053 -2.51097 1.000 33.19714 56 GLU C CA 1
ATOM 4265 C C . GLU B 1 62 ? -8.83731 18.10037 -1.26802 1.000 32.53219 56 GLU C C 1
ATOM 4266 O O . GLU B 1 62 ? -9.96084 18.61721 -1.20967 1.000 33.44646 56 GLU C O 1
ATOM 4278 N N . TYR B 1 63 ? -8.32551 17.40215 -0.25655 1.000 31.40886 57 TYR C N 1
ATOM 4279 C CA . TYR B 1 63 ? -9.08837 17.23575 0.97338 1.000 28.26403 57 TYR C CA 1
ATOM 4280 C C . TYR B 1 63 ? -9.41861 18.58102 1.60430 1.000 30.46168 57 TYR C C 1
ATOM 4281 O O . TYR B 1 63 ? -10.53372 18.78821 2.09556 1.000 30.20942 57 TYR C O 1
ATOM 4299 N N . LEU B 1 64 ? -8.47059 19.51678 1.58802 1.000 28.95054 58 LEU C N 1
ATOM 4300 C CA . LEU B 1 64 ? -8.73811 20.82665 2.17183 1.000 28.05585 58 LEU C CA 1
ATOM 4301 C C . LEU B 1 64 ? -9.80102 21.57484 1.37907 1.000 26.41695 58 LEU C C 1
ATOM 4302 O O . LEU B 1 64 ? -10.71175 22.17137 1.96312 1.000 28.20072 58 LEU C O 1
ATOM 4318 N N . LEU B 1 65 ? -9.68976 21.57250 0.04659 1.000 30.50405 59 LEU C N 1
ATOM 4319 C CA . LEU B 1 65 ? -10.71412 22.20632 -0.77663 1.000 28.42651 59 LEU C CA 1
ATOM 4320 C C . LEU B 1 65 ? -12.08179 21.60192 -0.49313 1.000 28.79063 59 LEU C C 1
ATOM 4321 O O . LEU B 1 65 ? -13.08192 22.32642 -0.38768 1.000 30.83589 59 LEU C O 1
ATOM 4337 N N . SER B 1 66 ? -12.14150 20.27249 -0.36610 1.000 31.02229 60 SER C N 1
ATOM 4338 C CA . SER B 1 66 ? -13.40694 19.61214 -0.07518 1.000 33.68064 60 SER C CA 1
ATOM 4339 C C . SER B 1 66 ? -13.94170 20.04513 1.28110 1.000 31.74348 60 SER C C 1
ATOM 4340 O O . SER B 1 66 ? -15.14157 20.30542 1.43401 1.000 32.17094 60 SER C O 1
ATOM 4348 N N . TYR B 1 67 ? -13.06509 20.14315 2.28058 1.000 28.76375 61 TYR C N 1
ATOM 4349 C CA . TYR B 1 67 ? -13.51719 20.57769 3.59496 1.000 29.39986 61 TYR C CA 1
ATOM 4350 C C . TYR B 1 67 ? -14.08409 21.98999 3.53356 1.000 28.69040 61 TYR C C 1
ATOM 4351 O O . TYR B 1 67 ? -15.16581 22.25953 4.06225 1.000 30.70908 61 TYR C O 1
ATOM 4369 N N . TRP B 1 68 ? -13.34812 22.91540 2.91668 1.000 30.49684 62 TRP C N 1
ATOM 4370 C CA . TRP B 1 68 ? -13.81449 24.29645 2.83596 1.000 29.75405 62 TRP C CA 1
ATOM 4371 C C . TRP B 1 68 ? -15.19544 24.36706 2.19832 1.000 32.15015 62 TRP C C 1
ATOM 4372 O O . TRP B 1 68 ? -16.07478 25.08761 2.67964 1.000 35.01859 62 TRP C O 1
ATOM 4393 N N . GLU B 1 69 ? -15.40794 23.60633 1.12497 1.000 32.46877 63 GLU C N 1
ATOM 4394 C CA . GLU B 1 69 ? -16.68986 23.64190 0.42948 1.000 38.72224 63 GLU C CA 1
ATOM 4395 C C . GLU B 1 69 ? -17.81687 23.14592 1.32471 1.000 39.51401 63 GLU C C 1
ATOM 4396 O O . GLU B 1 69 ? -18.94456 23.64833 1.24768 1.000 40.72549 63 GLU C O 1
ATOM 4408 N N . SER B 1 70 ? -17.53603 22.15802 2.17921 1.000 39.18677 64 SER C N 1
ATOM 4409 C CA . SER B 1 70 ? -18.56733 21.63502 3.06576 1.000 37.54098 64 SER C CA 1
ATOM 4410 C C . SER B 1 70 ? -18.99831 22.65314 4.11014 1.000 37.10442 64 SER C C 1
ATOM 4411 O O . SER B 1 70 ? -20.07265 22.49990 4.70059 1.000 40.07315 64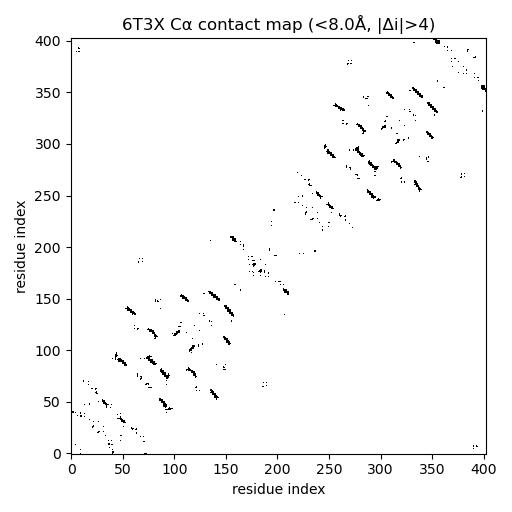 SER C O 1
ATOM 4419 N N . ARG B 1 71 ? -18.19479 23.68896 4.34359 1.000 36.49828 65 ARG C N 1
ATOM 4420 C CA . ARG B 1 71 ? -18.49771 24.67142 5.37341 1.000 40.31021 65 ARG C CA 1
ATOM 4421 C C . ARG B 1 71 ? -19.04274 25.98182 4.82213 1.000 44.70427 65 ARG C C 1
ATOM 4422 O O . ARG B 1 71 ? -19.60495 26.76724 5.59230 1.000 48.45777 65 ARG C O 1
ATOM 4443 N N . THR B 1 72 ? -18.90534 26.23676 3.52451 1.000 47.78541 66 THR C N 1
ATOM 4444 C CA . THR B 1 72 ? -19.24877 27.53081 2.95161 1.000 51.33001 66 THR C CA 1
ATOM 4445 C C . THR B 1 72 ? -20.35659 27.38218 1.91458 1.000 58.82042 66 THR C C 1
ATOM 4446 O O . THR B 1 72 ? -20.70446 26.27882 1.48519 1.000 56.00649 66 THR C O 1
ATOM 4457 N N . ASP B 1 73 ? -20.92555 28.52318 1.52516 1.000 60.11950 67 ASP C N 1
ATOM 4458 C CA . ASP B 1 73 ? -22.00300 28.54734 0.54715 1.000 68.09705 67 ASP C CA 1
ATOM 4459 C C . ASP B 1 73 ? -21.49999 28.62743 -0.88459 1.000 66.09707 67 ASP C C 1
ATOM 4460 O O . ASP B 1 73 ? -22.28125 28.39502 -1.81241 1.000 67.40451 67 ASP C O 1
ATOM 4469 N N . HIS B 1 74 ? -20.22794 28.94132 -1.08595 1.000 62.62323 68 HIS C N 1
ATOM 4470 C CA . HIS B 1 74 ? -19.67179 29.13134 -2.41404 1.000 62.86825 68 HIS C CA 1
ATOM 4471 C C . HIS B 1 74 ? -18.55590 28.12568 -2.66678 1.000 53.81150 68 HIS C C 1
ATOM 4472 O O . HIS B 1 74 ? -18.23991 27.27789 -1.83274 1.000 53.45833 68 HIS C O 1
ATOM 4486 N N . VAL B 1 75 ? -17.95053 28.23560 -3.84876 1.000 60.19019 69 VAL C N 1
ATOM 4487 C CA . VAL B 1 75 ? -16.87836 27.36477 -4.27439 1.000 51.72532 69 VAL C CA 1
ATOM 4488 C C . VAL B 1 75 ? -15.56076 27.98091 -3.82295 1.000 44.98244 69 VAL C C 1
ATOM 4489 O O . VAL B 1 75 ? -15.24627 29.10610 -4.24987 1.000 44.22146 69 VAL C O 1
ATOM 4502 N N . PRO B 1 76 ? -14.77261 27.31966 -2.97891 1.000 36.82042 70 PRO C N 1
ATOM 4503 C CA . PRO B 1 76 ? -13.49176 27.89281 -2.56408 1.000 35.14372 70 PRO C CA 1
ATOM 4504 C C . PRO B 1 76 ? -12.50498 27.96636 -3.72053 1.000 35.69318 70 PRO C C 1
ATOM 4505 O O . PRO B 1 76 ? -12.59586 27.24355 -4.71162 1.000 37.32228 70 PRO C O 1
ATOM 4516 N N . CYS B 1 77 ? -11.53793 28.86014 -3.56253 1.000 34.33881 71 CYS C N 1
ATOM 4517 C CA . CYS B 1 77 ? -10.53586 29.13587 -4.58582 1.000 33.70233 71 CYS C CA 1
ATOM 4518 C C . CYS B 1 77 ? -9.19211 29.29990 -3.89195 1.000 31.67727 71 CYS C C 1
ATOM 4519 O O . CYS B 1 77 ? -9.00372 30.25318 -3.12554 1.000 34.00115 71 CYS C O 1
ATOM 4527 N N . PHE B 1 78 ? -8.27102 28.36735 -4.14086 1.000 31.67480 72 PHE C N 1
ATOM 4528 C CA . PHE B 1 78 ? -6.92007 28.44124 -3.60710 1.000 31.57718 72 PHE C CA 1
ATOM 4529 C C . PHE B 1 78 ? -5.97874 28.83984 -4.73722 1.000 33.01814 72 PHE C C 1
ATOM 4530 O O . PHE B 1 78 ? -6.10465 28.33881 -5.85684 1.000 34.94580 72 PHE C O 1
ATOM 4547 N N . ILE B 1 79 ? -5.05727 29.76340 -4.46002 1.000 30.71805 73 ILE C N 1
ATOM 4548 C CA . ILE B 1 79 ? -4.16269 30.30410 -5.48209 1.000 31.03916 73 ILE C CA 1
ATOM 4549 C C . ILE B 1 79 ? -2.72404 30.05549 -5.05285 1.000 28.81333 73 ILE C C 1
ATOM 4550 O O . ILE B 1 79 ? -2.27606 30.59604 -4.03359 1.000 30.27790 73 ILE C O 1
ATOM 4566 N N . PHE B 1 80 ? -1.99276 29.25878 -5.83798 1.000 28.17592 74 PHE C N 1
ATOM 4567 C CA . PHE B 1 80 ? -0.55968 29.12162 -5.61347 1.000 30.09266 74 PHE C CA 1
ATOM 4568 C C . PHE B 1 80 ? 0.11936 30.35201 -6.19690 1.000 29.34413 74 PHE C C 1
ATOM 4569 O O . PHE B 1 80 ? -0.13315 30.71130 -7.34732 1.000 32.05623 74 PHE C O 1
ATOM 4586 N N . LYS B 1 81 ? 0.98960 30.98909 -5.42828 1.000 32.51500 75 LYS C N 1
ATOM 4587 C CA . LYS B 1 81 ? 1.70761 32.16483 -5.90354 1.000 35.68029 75 LYS C CA 1
ATOM 4588 C C . LYS B 1 81 ? 3.19100 31.98694 -5.62759 1.000 35.15130 75 LYS C C 1
ATOM 4589 O O . LYS B 1 81 ? 3.57306 31.58646 -4.52326 1.000 34.42443 75 LYS C O 1
ATOM 4608 N N . ASN B 1 82 ? 4.01737 32.24578 -6.64056 1.000 33.38140 76 ASN C N 1
ATOM 4609 C CA . ASN B 1 82 ? 5.46944 32.21575 -6.48292 1.000 36.43172 76 ASN C CA 1
ATOM 4610 C C . ASN B 1 82 ? 5.86788 33.5508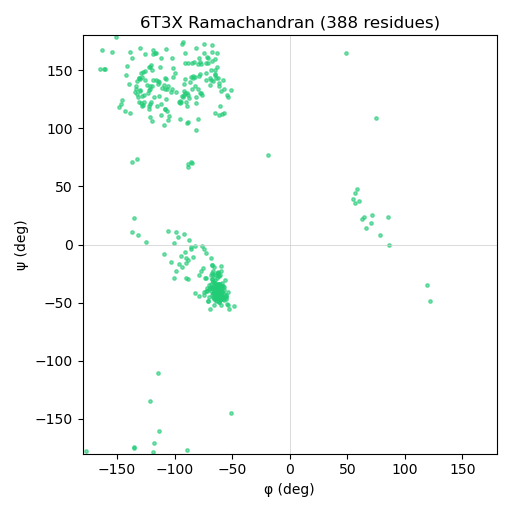8 -5.87695 1.000 41.16020 76 ASN C C 1
ATOM 4611 O O . ASN B 1 82 ? 5.97378 34.55482 -6.58236 1.000 44.10310 76 ASN C O 1
ATOM 4622 N N . THR B 1 83 ? 6.06767 33.57122 -4.56255 1.000 37.15806 77 THR C N 1
ATOM 4623 C CA . THR B 1 83 ? 6.33278 34.82155 -3.86022 1.000 42.76857 77 THR C CA 1
ATOM 4624 C C . THR B 1 83 ? 7.75502 35.32527 -4.06350 1.000 47.56728 77 THR C C 1
ATOM 4625 O O . THR B 1 83 ? 8.09882 36.38907 -3.53769 1.000 49.36098 77 THR C O 1
ATOM 4636 N N . GLY B 1 84 ? 8.58526 34.59429 -4.81054 1.000 51.74169 78 GLY C N 1
ATOM 4637 C CA . GLY B 1 84 ? 9.95901 34.98021 -5.08307 1.000 54.39635 78 GLY C CA 1
ATOM 4638 C C . GLY B 1 84 ? 10.97831 33.98113 -4.57111 1.000 56.10717 78 GLY C C 1
ATOM 4639 O O . GLY B 1 84 ? 12.02340 33.79241 -5.19993 1.000 54.73541 78 GLY C O 1
ATOM 4643 N N . CYS B 1 85 ? 10.69338 33.34241 -3.43587 1.000 54.77837 79 CYS C N 1
ATOM 4644 C CA . CYS B 1 85 ? 11.59460 32.34478 -2.87432 1.000 59.57918 79 CYS C CA 1
ATOM 4645 C C . CYS B 1 85 ? 10.84303 31.12169 -2.36607 1.000 54.36474 79 CYS C C 1
ATOM 4646 O O . CYS B 1 85 ? 11.44438 30.28504 -1.68099 1.000 58.54358 79 CYS C O 1
ATOM 4654 N N . ALA B 1 86 ? 9.55252 30.99863 -2.66746 1.000 47.54460 80 ALA C N 1
ATOM 4655 C CA . ALA B 1 86 ? 8.75062 29.86835 -2.22293 1.000 40.88894 80 ALA C CA 1
ATOM 4656 C C . ALA B 1 86 ? 7.35270 30.00893 -2.80729 1.000 38.37861 80 ALA C C 1
ATOM 4657 O O . ALA B 1 86 ? 7.07110 30.95650 -3.54578 1.000 36.42702 80 ALA C O 1
ATOM 4664 N N . VAL B 1 87 ? 6.47001 29.08002 -2.46952 1.000 37.46937 81 VAL C N 1
ATOM 4665 C CA . VAL B 1 87 ? 5.10902 29.05333 -2.98276 1.000 35.92693 81 VAL C CA 1
ATOM 4666 C C . VAL B 1 87 ? 4.15658 29.20894 -1.80807 1.000 35.63229 81 VAL C C 1
ATOM 4667 O O . VAL B 1 87 ? 4.25977 28.47697 -0.81595 1.000 35.75941 81 VAL C O 1
ATOM 4680 N N . SER B 1 88 ? 3.25336 30.17787 -1.91003 1.000 34.53850 82 SER C N 1
ATOM 4681 C CA . SER B 1 88 ? 2.14818 30.31566 -0.97850 1.000 35.39957 82 SER C CA 1
ATOM 4682 C C . SER B 1 88 ? 0.89047 29.73391 -1.60702 1.000 32.03863 82 SER C C 1
ATOM 4683 O O . SER B 1 88 ? 0.70246 29.79042 -2.82076 1.000 32.21436 82 SER C O 1
ATOM 4691 N N . LEU B 1 89 ? 0.03206 29.17537 -0.76995 1.000 32.93265 83 LEU C N 1
ATOM 4692 C CA . LEU B 1 89 ? -1.29906 28.73580 -1.16558 1.000 29.86701 83 LEU C CA 1
ATOM 4693 C C . LEU B 1 89 ? -2.25877 29.72489 -0.51378 1.000 32.35848 83 LEU C C 1
ATOM 4694 O O . LEU B 1 89 ? -2.48355 29.67385 0.69777 1.000 30.40324 83 LEU C O 1
ATOM 4710 N N . CYS B 1 90 ? -2.77863 30.65687 -1.30756 1.000 30.42857 84 CYS C N 1
ATOM 4711 C CA . CYS B 1 90 ? -3.67571 31.68687 -0.80311 1.000 33.57699 84 CYS C CA 1
ATOM 4712 C C . CYS B 1 90 ? -5.10713 31.17028 -0.89759 1.000 31.92793 84 CYS C C 1
ATOM 4713 O O . CYS B 1 90 ? -5.57334 30.80503 -1.98089 1.000 30.72592 84 CYS C O 1
ATOM 4721 N N . CYS B 1 91 ? -5.79991 31.13221 0.23828 1.000 29.58327 85 CYS C N 1
ATOM 4722 C CA . CYS B 1 91 ? -7.05212 30.39942 0.36948 1.000 29.82303 85 CYS C CA 1
ATOM 4723 C C . CYS B 1 91 ? -8.21737 31.37707 0.47198 1.000 31.07762 85 CYS C C 1
ATOM 4724 O O . CYS B 1 91 ? -8.31761 32.14419 1.44257 1.000 36.08676 85 CYS C O 1
ATOM 4732 N N . PHE B 1 92 ? -9.10713 31.32832 -0.52185 1.000 30.48535 86 PHE C N 1
ATOM 4733 C CA . PHE B 1 92 ? -10.24980 32.22917 -0.63588 1.000 30.52505 86 PHE C CA 1
ATOM 4734 C C . PHE B 1 92 ? -11.53880 31.43275 -0.46427 1.000 30.55405 86 PHE C C 1
ATOM 4735 O O . PHE B 1 92 ? -11.65143 30.30819 -0.96293 1.000 33.08022 86 PHE C O 1
ATOM 4752 N N . VAL B 1 93 ? -12.51124 32.01144 0.24879 1.000 32.34012 87 VAL C N 1
ATOM 4753 C CA . VAL B 1 93 ? -13.82827 31.38911 0.34705 1.000 34.05040 87 VAL C CA 1
ATOM 4754 C C . VAL B 1 93 ? -14.52183 31.39724 -1.00630 1.000 35.85248 87 VAL C C 1
ATOM 4755 O O . VAL B 1 93 ? -15.32203 30.50434 -1.31107 1.000 38.10490 87 VAL C O 1
ATOM 4768 N N . ARG B 1 94 ? -14.24404 32.40797 -1.82439 1.000 36.08610 88 ARG C N 1
ATOM 4769 C CA . ARG B 1 94 ? -14.76631 32.50578 -3.17509 1.000 37.75439 88 ARG C CA 1
ATOM 4770 C C . ARG B 1 94 ? -13.67360 33.06015 -4.07365 1.000 36.60660 88 ARG C C 1
ATOM 4771 O O . ARG B 1 94 ? -12.81145 33.81483 -3.61697 1.000 37.95197 88 ARG C O 1
ATOM 4792 N N . ALA B 1 95 ? -13.73465 32.72810 -5.36051 1.000 41.34826 89 ALA C N 1
ATOM 4793 C CA . ALA B 1 95 ? -12.76126 33.27422 -6.29408 1.000 41.59942 89 ALA C CA 1
ATOM 4794 C C . ALA B 1 95 ? -12.76793 34.80191 -6.19881 1.000 44.32619 89 ALA C C 1
ATOM 4795 O O . ALA B 1 95 ? -13.84451 35.41432 -6.25435 1.000 45.18107 89 ALA C O 1
ATOM 4802 N N . PRO B 1 96 ? -11.61251 35.44191 -6.02950 1.000 44.57874 90 PRO C N 1
ATOM 4803 C CA . PRO B 1 96 ? -11.57805 36.90954 -6.02560 1.000 46.57391 90 PRO C CA 1
ATOM 4804 C C . PRO B 1 96 ? -11.92098 37.45361 -7.40425 1.000 48.50546 90 PRO C C 1
ATOM 4805 O O . PRO B 1 96 ? -12.05584 36.71829 -8.38372 1.000 50.01131 90 PRO C O 1
ATOM 4816 N N . VAL B 1 97 ? -12.08552 38.77907 -7.46885 1.000 51.30264 91 VAL C N 1
ATOM 4817 C CA . VAL B 1 97 ? -12.29756 39.45117 -8.74948 1.000 57.60570 91 VAL C CA 1
ATOM 4818 C C . VAL B 1 97 ? -10.98654 39.90435 -9.37583 1.000 66.85036 91 VAL C C 1
ATOM 4819 O O . VAL B 1 97 ? -10.98590 40.36331 -10.52677 1.000 64.67420 91 VAL C O 1
ATOM 4832 N N . LYS B 1 98 ? -9.86988 39.76234 -8.66978 1.000 80.09022 92 LYS C N 1
ATOM 4833 C CA . LYS B 1 98 ? -8.55979 40.18221 -9.15544 1.000 89.56797 92 LYS C CA 1
ATOM 4834 C C . LYS B 1 98 ? -8.22522 39.65091 -10.54831 1.000 92.05766 92 LYS C C 1
ATOM 4835 O O . LYS B 1 98 ? -8.99782 38.91515 -11.15553 1.000 92.23239 92 LYS C O 1
ATOM 4854 N N . PRO B 1 102 ? -2.98330 37.28125 -14.81523 1.000 98.68209 96 PRO C N 1
ATOM 4855 C CA . PRO B 1 102 ? -2.98650 36.11282 -15.70696 1.000 99.23760 96 PRO C CA 1
ATOM 4856 C C . PRO B 1 102 ? -3.29963 34.81944 -14.96273 1.000 98.92830 96 PRO C C 1
ATOM 4857 O O . PRO B 1 102 ? -2.50402 34.37152 -14.13588 1.000 91.00248 96 PRO C O 1
ATOM 4868 N N . ALA B 1 103 ? -4.45198 34.22735 -15.26315 1.000 104.04307 97 ALA C N 1
ATOM 4869 C CA . ALA B 1 103 ? -4.93757 33.05459 -14.55383 1.000 102.30971 97 ALA C CA 1
ATOM 4870 C C . ALA B 1 103 ? -5.10806 31.88643 -15.51418 1.000 96.66252 97 ALA C C 1
ATOM 4871 O O . ALA B 1 103 ? -5.63307 32.04671 -16.62103 1.000 104.91483 97 ALA C O 1
ATOM 4878 N N . ARG B 1 104 ? -4.65744 30.71104 -15.07617 1.000 79.67253 98 ARG C N 1
ATOM 4879 C CA . ARG B 1 104 ? -4.87587 29.46106 -15.79177 1.000 67.51443 98 ARG C CA 1
ATOM 4880 C C . ARG B 1 104 ? -5.30979 28.41188 -14.77580 1.000 70.94027 98 ARG C C 1
ATOM 4881 O O . ARG B 1 104 ? -5.50073 28.73403 -13.59732 1.000 56.94984 98 ARG C O 1
ATOM 4902 N N . HIS B 1 105 ? -5.45495 27.15973 -15.20279 1.000 76.52499 99 HIS C N 1
ATOM 4903 C CA . HIS B 1 105 ? -5.92584 26.09810 -14.32467 1.000 79.64361 99 HIS C CA 1
ATOM 4904 C C . HIS B 1 105 ? -4.94280 24.93740 -14.33120 1.000 68.40430 99 HIS C C 1
ATOM 4905 O O . HIS B 1 105 ? -4.25191 24.68094 -15.32099 1.000 72.92463 99 HIS C O 1
ATOM 4919 N N . VAL B 1 106 ? -4.88504 24.24764 -13.19098 1.000 63.65951 100 VAL C N 1
ATOM 4920 C CA . VAL B 1 106 ? -3.79085 23.33137 -12.92363 1.000 51.09518 100 VAL C CA 1
ATOM 4921 C C . VAL B 1 106 ? -3.77715 22.18213 -13.92182 1.000 50.88961 100 VAL C C 1
ATOM 4922 O O . VAL B 1 106 ? -4.80657 21.79421 -14.48473 1.000 51.15330 100 VAL C O 1
ATOM 4935 N N . GLY B 1 107 ? -2.58636 21.64089 -14.14430 1.000 46.80997 101 GLY C N 1
ATOM 4936 C CA . GLY B 1 107 ? -2.41858 20.35636 -14.78592 1.000 49.93088 101 GLY C CA 1
ATOM 4937 C C . GLY B 1 107 ? -1.73692 19.41632 -13.81581 1.000 50.00283 101 GLY C C 1
ATOM 4938 O O . GLY B 1 107 ? -1.58550 19.75327 -12.63765 1.000 46.92544 101 GLY C O 1
ATOM 4942 N N . GLU B 1 108 ? -1.31913 18.23778 -14.27780 1.000 50.65706 102 GLU C N 1
ATOM 4943 C CA . GLU B 1 108 ? -0.55487 17.35372 -13.40568 1.000 51.56413 102 GLU C CA 1
ATOM 4944 C C . GLU B 1 108 ? 0.75462 17.99842 -12.97473 1.000 46.96308 102 GLU C C 1
ATOM 4945 O O . GLU B 1 108 ? 1.21515 17.77873 -11.84846 1.000 46.76623 102 GLU C O 1
ATOM 4957 N N . PHE B 1 109 ? 1.36012 18.79595 -13.84968 1.000 48.34675 103 PHE C N 1
ATOM 4958 C CA . PHE B 1 109 ? 2.58953 19.51146 -13.55523 1.000 48.83682 103 PHE C CA 1
ATOM 4959 C C . PHE B 1 109 ? 2.41008 20.96349 -13.96387 1.000 46.66892 103 PHE C C 1
ATOM 4960 O O . PHE B 1 109 ? 1.76327 21.25757 -14.97582 1.000 46.85938 103 PHE C O 1
ATOM 4977 N N . ASN B 1 110 ? 2.98261 21.87046 -13.17279 1.000 50.33473 104 ASN C N 1
ATOM 4978 C CA . ASN B 1 110 ? 2.74350 23.29591 -13.36964 1.000 48.24211 104 ASN C CA 1
ATOM 4979 C C . ASN B 1 110 ? 3.99096 24.08749 -13.01524 1.000 48.58636 104 ASN C C 1
ATOM 4980 O O . ASN B 1 110 ? 4.44530 24.04806 -11.86671 1.000 51.20071 104 ASN C O 1
ATOM 4991 N N . VAL B 1 111 ? 4.50775 24.84002 -13.97919 1.000 46.08762 105 VAL C N 1
ATOM 4992 C CA . VAL B 1 111 ? 5.66576 25.69910 -13.76107 1.000 44.80737 105 VAL C CA 1
ATOM 4993 C C . VAL B 1 111 ? 5.18386 27.05324 -13.25947 1.000 41.09834 105 VAL C C 1
ATOM 4994 O O . VAL B 1 111 ? 4.36586 27.71067 -13.91358 1.000 42.20219 105 VAL C O 1
ATOM 5007 N N . LEU B 1 112 ? 5.72614 27.49437 -12.12837 1.000 41.29681 106 LEU C N 1
ATOM 5008 C CA . LEU B 1 112 ? 5.36751 28.77707 -11.52917 1.000 42.12528 106 LEU C CA 1
ATOM 5009 C C . LEU B 1 112 ? 6.62627 29.63163 -11.44745 1.000 46.54847 106 LEU C C 1
ATOM 5010 O O . LEU B 1 112 ? 7.49885 29.38683 -10.60661 1.000 47.20835 106 LEU C O 1
ATOM 5026 N N . LYS B 1 113 ? 6.71442 30.62732 -12.32146 1.000 44.30502 107 LYS C N 1
ATOM 5027 C CA . LYS B 1 113 ? 7.86221 31.51590 -12.40726 1.000 46.64013 107 LYS C CA 1
ATOM 5028 C C . LYS B 1 113 ? 7.64724 32.76312 -11.55209 1.000 47.94883 107 LYS C C 1
ATOM 5029 O O . LYS B 1 113 ? 6.56966 32.99693 -11.00938 1.000 40.43639 107 LYS C O 1
ATOM 5048 N N . VAL B 1 114 ? 8.69271 33.59044 -11.46528 1.000 46.35224 108 VAL C N 1
ATOM 5049 C CA . VAL B 1 114 ? 8.64454 34.75760 -10.59168 1.000 50.38712 108 VAL C CA 1
ATOM 5050 C C . VAL B 1 114 ? 7.41761 35.59590 -10.91600 1.000 44.83069 108 VAL C C 1
ATOM 5051 O O . VAL B 1 114 ? 7.18334 35.96778 -12.07076 1.000 44.01920 108 VAL C O 1
ATOM 5064 N N . ASN B 1 115 ? 6.62450 35.88469 -9.88435 1.000 48.32560 109 ASN C N 1
ATOM 5065 C CA . ASN B 1 115 ? 5.44664 36.74200 -9.96965 1.000 50.01508 109 ASN C CA 1
ATOM 5066 C C . ASN B 1 115 ? 4.29117 36.10738 -10.73427 1.000 47.79068 109 ASN C C 1
ATOM 5067 O O . ASN B 1 115 ? 3.36237 36.80808 -11.15121 1.000 48.55246 109 ASN C O 1
ATOM 5078 N N . GLU B 1 116 ? 4.30446 34.79253 -10.90798 1.000 44.12687 110 GLU C N 1
ATOM 5079 C CA . GLU B 1 116 ? 3.17957 34.08411 -11.50045 1.000 41.60732 110 GLU C CA 1
ATOM 5080 C C . GLU B 1 116 ? 2.35615 33.39746 -10.41025 1.000 39.29996 110 GLU C C 1
ATOM 5081 O O . GLU B 1 116 ? 2.81921 33.17322 -9.28356 1.000 33.47038 110 GLU C O 1
ATOM 5093 N N . SER B 1 117 ? 1.11354 33.07114 -10.76396 1.000 41.14206 111 SER C N 1
ATOM 5094 C CA . SER B 1 117 ? 0.16693 32.45483 -9.85099 1.000 37.84421 111 SER C CA 1
ATOM 5095 C C . SER B 1 117 ? -0.58880 31.36265 -10.59560 1.000 37.00100 111 SER C C 1
ATOM 5096 O O . SER B 1 117 ? -0.56768 31.29169 -11.82984 1.000 39.61139 111 SER C O 1
ATOM 5104 N N . LEU B 1 118 ? -1.27806 30.51317 -9.83138 1.000 39.46360 112 LEU C N 1
ATOM 5105 C CA . LEU B 1 118 ? -1.98592 29.36634 -10.39718 1.000 37.59246 112 LEU C CA 1
ATOM 5106 C C . LEU B 1 118 ? -3.22490 29.08847 -9.56012 1.000 38.58742 112 LEU C C 1
ATOM 5107 O O . LEU B 1 118 ? -3.11651 28.75191 -8.37525 1.000 33.51143 112 LEU C O 1
ATOM 5123 N N . ILE B 1 119 ? -4.38890 29.19588 -10.19320 1.000 38.04169 113 ILE C N 1
ATOM 5124 C CA . ILE B 1 119 ? -5.67760 29.04906 -9.52851 1.000 42.65379 113 ILE C CA 1
ATOM 5125 C C . ILE B 1 119 ? -6.02589 27.57165 -9.46668 1.000 43.36041 113 ILE C C 1
ATOM 5126 O O . ILE B 1 119 ? -5.92420 26.85965 -10.47132 1.000 47.77375 113 ILE C O 1
ATOM 5142 N N . VAL B 1 120 ? -6.46923 27.10700 -8.30236 1.000 43.11111 114 VAL C N 1
ATOM 5143 C CA . VAL B 1 120 ? -6.91982 25.72899 -8.16427 1.000 38.86214 114 VAL C CA 1
ATOM 5144 C C . VAL B 1 120 ? -8.26216 25.70620 -7.44608 1.000 41.66785 114 VAL C C 1
ATOM 5145 O O . VAL B 1 120 ? -8.41352 26.29784 -6.37067 1.000 40.07317 114 VAL C O 1
ATOM 5158 N N . THR B 1 121 ? -9.23524 25.03892 -8.05442 1.000 40.36110 115 THR C N 1
ATOM 5159 C CA . THR B 1 121 ? -10.51128 24.74129 -7.43286 1.000 37.90195 115 THR C CA 1
ATOM 5160 C C . THR B 1 121 ? -10.65904 23.22991 -7.35892 1.000 37.56620 115 THR C C 1
ATOM 5161 O O . THR B 1 121 ? -9.95348 22.48318 -8.04167 1.000 37.18548 115 THR C O 1
ATOM 5172 N N . LEU B 1 122 ? -11.60208 22.77981 -6.53332 1.000 37.79857 116 LEU C N 1
ATOM 5173 C CA . LEU B 1 122 ? -11.84253 21.34794 -6.41073 1.000 39.89717 116 LEU C CA 1
ATOM 5174 C C . LEU B 1 122 ? -12.22991 20.74246 -7.75422 1.000 43.96106 116 LEU C C 1
ATOM 5175 O O . LEU B 1 122 ? -11.78153 19.64361 -8.09933 1.000 43.52892 116 LEU C O 1
ATOM 5191 N N . LYS B 1 123 ? -13.03968 21.45510 -8.53925 1.000 42.82629 117 LYS C N 1
ATOM 5192 C CA . LYS B 1 123 ? -13.39239 20.96536 -9.86708 1.000 47.73043 117 LYS C CA 1
ATOM 5193 C C . LYS B 1 123 ? -12.15409 20.79943 -10.73951 1.000 46.70685 117 LYS C C 1
ATOM 5194 O O . LYS B 1 123 ? -12.04119 19.82038 -11.48771 1.000 47.09412 117 LYS C O 1
ATOM 5213 N N . ASP B 1 124 ? -11.22119 21.75294 -10.67617 1.000 44.54162 118 ASP C N 1
ATOM 5214 C CA . ASP B 1 124 ? -9.98974 21.62230 -11.44977 1.000 43.96611 118 ASP C CA 1
ATOM 5215 C C . ASP B 1 124 ? -9.25665 20.34172 -11.07438 1.000 43.04722 118 ASP C C 1
ATOM 5216 O O . ASP B 1 124 ? -8.80924 19.58854 -11.94696 1.000 44.39933 118 ASP C O 1
ATOM 5225 N N . ILE B 1 125 ? -9.13049 20.07526 -9.77018 1.000 40.97125 119 ILE C N 1
ATOM 5226 C CA . ILE B 1 125 ? -8.47767 18.84900 -9.32090 1.000 41.67190 119 ILE C CA 1
ATOM 5227 C C . ILE B 1 125 ? -9.25107 17.62920 -9.79531 1.000 44.13226 119 ILE C C 1
ATOM 5228 O O . ILE B 1 125 ? -8.66277 16.62676 -10.22004 1.000 45.85368 119 ILE C O 1
ATOM 5244 N N . GLU B 1 126 ? -10.58030 17.68040 -9.70572 1.000 46.12905 120 GLU C N 1
ATOM 5245 C CA . GLU B 1 126 ? -11.38963 16.55927 -10.16894 1.000 49.40061 120 GLU C CA 1
ATOM 5246 C C . GLU B 1 126 ? -11.17757 16.30622 -11.65664 1.000 50.09209 120 GLU C C 1
ATOM 5247 O O . GLU B 1 126 ? -11.18465 15.15276 -12.10087 1.000 51.90865 120 GLU C O 1
ATOM 5259 N N . GLU B 1 127 ? -10.95502 17.36770 -12.44142 1.000 47.53812 121 GLU C N 1
ATOM 5260 C CA . GLU B 1 127 ? -10.77011 17.18089 -13.87886 1.000 51.10275 121 GLU C CA 1
ATOM 5261 C C . GLU B 1 127 ? -9.52452 16.35538 -14.17837 1.000 54.07507 121 GLU C C 1
ATOM 5262 O O . GLU B 1 127 ? -9.46384 15.67075 -15.20646 1.000 55.06316 121 GLU C O 1
ATOM 5274 N N . ILE B 1 128 ? -8.51818 16.42190 -13.30505 1.000 55.87481 122 ILE C N 1
ATOM 5275 C CA . ILE B 1 128 ? -7.18073 15.91825 -13.60246 1.000 58.60219 122 ILE C CA 1
ATOM 5276 C C . ILE B 1 128 ? -6.95611 14.55740 -12.96353 1.000 55.14631 122 ILE C C 1
ATOM 5277 O O . ILE B 1 128 ? -6.15756 13.75395 -13.45664 1.000 59.89086 122 ILE C O 1
ATOM 5293 N N . LYS B 1 129 ? -7.62980 14.30012 -11.84928 1.000 50.96637 123 LYS C N 1
ATOM 5294 C CA . LYS B 1 129 ? -7.40390 13.06600 -11.12935 1.000 49.81366 123 LYS C CA 1
ATOM 5295 C C . LYS B 1 129 ? -7.97708 11.88867 -11.91141 1.000 56.77343 123 LYS C C 1
ATOM 5296 O O . LYS B 1 129 ? -8.86499 12.05729 -12.75151 1.000 57.09490 123 LYS C O 1
ATOM 5315 N N . PRO B 1 130 ? -7.46313 10.68766 -11.67157 1.000 67.45511 124 PRO C N 1
ATOM 5316 C CA . PRO B 1 130 ? -8.07947 9.48815 -12.24375 1.000 73.65199 124 PRO C CA 1
ATOM 5317 C C . PRO B 1 130 ? -9.26850 9.05043 -11.39712 1.000 75.49704 124 PRO C C 1
ATOM 5318 O O . PRO B 1 130 ? -9.49742 9.53873 -10.28862 1.000 71.72128 124 PRO C O 1
ATOM 5329 N N . SER B 1 131 ? -10.03755 8.11928 -11.95023 1.000 80.27306 125 SER C N 1
ATOM 5330 C CA . SER B 1 131 ? -11.20016 7.58228 -11.25209 1.000 82.20174 125 SER C CA 1
ATOM 5331 C C . SER B 1 131 ? -10.82072 6.32706 -10.47436 1.000 82.96074 125 SER C C 1
ATOM 5332 O O . SER B 1 131 ? -11.50556 5.94011 -9.52789 1.000 82.12570 125 SER C O 1
ATOM 5340 N N . GLY B 1 134 ? -11.98734 5.92334 -5.04564 1.000 78.64740 128 GLY C N 1
ATOM 5341 C CA . GLY B 1 134 ? -11.43971 6.38383 -3.78333 1.000 76.70098 128 GLY C CA 1
ATOM 5342 C C . GLY B 1 134 ? -9.99240 6.81716 -3.89353 1.000 72.90966 128 GLY C C 1
ATOM 5343 O O . GLY B 1 134 ? -9.08661 6.09405 -3.48149 1.000 78.04923 128 GLY C O 1
ATOM 5346 N N . VAL B 1 135 ? -9.78414 8.00776 -4.44964 1.000 63.17287 129 VAL C N 1
ATOM 5347 C CA . VAL B 1 135 ? -8.45790 8.56984 -4.66437 1.000 53.60746 129 VAL C CA 1
ATOM 5348 C C . VAL B 1 135 ? -8.45370 9.99282 -4.12558 1.000 49.49479 129 VAL C C 1
ATOM 5349 O O . VAL B 1 135 ? -9.45197 10.71117 -4.24035 1.000 48.18411 129 VAL C O 1
ATOM 5362 N N . LEU B 1 136 ? -7.33244 10.40091 -3.53681 1.000 46.90083 130 LEU C N 1
ATOM 5363 C CA . LEU B 1 136 ? -7.18174 11.74949 -3.00437 1.000 44.97434 130 LEU C CA 1
ATOM 5364 C C . LEU B 1 136 ? -5.93731 12.39455 -3.59007 1.000 42.14060 130 LEU C C 1
ATOM 5365 O O . LEU B 1 136 ? -4.84492 11.82351 -3.51155 1.000 42.36520 130 LEU C O 1
ATOM 5381 N N . THR B 1 137 ? -6.09183 13.59976 -4.12871 1.000 43.81136 131 THR C N 1
ATOM 5382 C CA . THR B 1 137 ? -4.99564 14.28563 -4.79952 1.000 42.83120 131 THR C CA 1
ATOM 5383 C C . THR B 1 137 ? -4.24010 15.17784 -3.82088 1.000 38.04670 131 THR C C 1
ATOM 5384 O O . THR B 1 137 ? -4.84766 15.95187 -3.07597 1.000 36.44173 131 THR C O 1
ATOM 5395 N N . LYS B 1 138 ? -2.91779 15.07107 -3.83716 1.000 37.34720 132 LYS C N 1
ATOM 5396 C CA . LYS B 1 138 ? -2.03724 15.90063 -3.03598 1.000 38.17128 132 LYS C CA 1
ATOM 5397 C C . LYS B 1 138 ? -1.17008 16.72620 -3.97337 1.000 39.31763 132 LYS C C 1
ATOM 5398 O O . LYS B 1 138 ? -1.06271 16.43556 -5.16905 1.000 40.91080 132 LYS C O 1
ATOM 5417 N N . CYS B 1 139 ? -0.53496 17.75688 -3.42506 1.000 37.17717 133 CYS C N 1
ATOM 5418 C CA A CYS B 1 139 ? 0.36770 18.56663 -4.22229 0.515 37.79816 133 CYS C CA 1
ATOM 5419 C CA B CYS B 1 139 ? 0.34108 18.64401 -4.17863 0.485 37.64564 133 CYS C CA 1
ATOM 5420 C C . CYS B 1 139 ? 1.72320 18.64842 -3.54378 1.000 38.26706 133 CYS C C 1
ATOM 5421 O O . CYS B 1 139 ? 1.84179 18.62045 -2.31281 1.000 36.49658 133 CYS C O 1
ATOM 5436 N N . VAL B 1 140 ? 2.75603 18.71040 -4.37866 1.000 36.28522 134 VAL C N 1
ATOM 5437 C CA . VAL B 1 140 ? 4.13253 18.81703 -3.92361 1.000 38.25986 134 VAL C CA 1
ATOM 5438 C C . VAL B 1 140 ? 4.78594 19.95655 -4.68777 1.000 36.96771 134 VAL C C 1
ATOM 5439 O O . VAL B 1 140 ? 4.64480 20.04681 -5.91245 1.000 38.62791 134 VAL C O 1
ATOM 5452 N N . VAL B 1 141 ? 5.48148 20.82902 -3.96571 1.000 35.47425 135 VAL C N 1
ATOM 5453 C CA . VAL B 1 141 ? 6.20759 21.94016 -4.56746 1.000 35.55243 135 VAL C CA 1
ATOM 5454 C C . VAL B 1 141 ? 7.65304 21.51094 -4.77741 1.000 40.32257 135 VAL C C 1
ATOM 5455 O O . VAL B 1 141 ? 8.34157 21.12937 -3.82267 1.000 39.29816 135 VAL C O 1
ATOM 5468 N N . ARG B 1 142 ? 8.11773 21.58647 -6.02307 1.000 43.47120 136 ARG C N 1
ATOM 5469 C CA . ARG B 1 142 ? 9.47449 21.19983 -6.38039 1.000 48.77395 136 ARG C CA 1
ATOM 5470 C C . ARG B 1 142 ? 10.27352 22.43913 -6.75386 1.000 51.69761 136 ARG C C 1
ATOM 5471 O O . ARG B 1 142 ? 9.79607 23.28628 -7.51587 1.000 51.78146 136 ARG C O 1
ATOM 5492 N N . LYS B 1 143 ? 11.49319 22.52379 -6.23345 1.000 55.50317 137 LYS C N 1
ATOM 5493 C CA . LYS B 1 143 ? 12.40297 23.62539 -6.51837 1.000 58.58496 137 LYS C CA 1
ATOM 5494 C C . LYS B 1 143 ? 13.08310 23.37141 -7.85719 1.000 57.46593 137 LYS C C 1
ATOM 5495 O O . LYS B 1 143 ? 13.73007 22.33655 -8.04549 1.000 62.65726 137 LYS C O 1
ATOM 5514 N N . SER B 1 144 ? 12.92345 24.30469 -8.79089 1.000 50.49211 138 SER C N 1
ATOM 5515 C CA . SER B 1 144 ? 13.48859 24.14744 -10.11906 1.000 52.59561 138 SER C CA 1
ATOM 5516 C C . SER B 1 144 ? 14.95182 24.57361 -10.13626 1.000 59.45447 138 SER C C 1
ATOM 5517 O O . SER B 1 144 ? 15.41145 25.35805 -9.30276 1.000 56.04844 138 SER C O 1
ATOM 5525 N N . ASN B 1 145 ? 15.68763 24.04704 -11.11596 1.000 61.01739 139 ASN C N 1
ATOM 5526 C CA . ASN B 1 145 ? 17.05814 24.49192 -11.33335 1.000 70.65939 139 ASN C CA 1
ATOM 5527 C C . ASN B 1 145 ? 17.13297 25.92326 -11.85307 1.000 67.91206 139 ASN C C 1
ATOM 5528 O O . ASN B 1 145 ? 18.22362 26.50423 -11.85583 1.000 73.93758 139 ASN C O 1
ATOM 5539 N N . SER B 1 146 ? 16.01179 26.50817 -12.27132 1.000 64.82237 140 SER C N 1
ATOM 5540 C CA . SER B 1 146 ? 15.98003 27.90016 -12.70125 1.000 62.05503 140 SER C CA 1
ATOM 5541 C C . SER B 1 146 ? 15.75798 28.80487 -11.49584 1.000 58.61693 140 SER C C 1
ATOM 5542 O O . SER B 1 146 ? 14.96376 28.49103 -10.60609 1.000 53.64888 140 SER C O 1
ATOM 5550 N N . ALA B 1 147 ? 16.45821 29.93620 -11.47880 1.000 69.85747 141 ALA C N 1
ATOM 5551 C CA . ALA B 1 147 ? 16.43099 30.81965 -10.32020 1.000 71.31793 141 ALA C CA 1
ATOM 5552 C C . ALA B 1 147 ? 15.01575 31.31806 -10.05360 1.000 71.22409 141 ALA C C 1
ATOM 5553 O O . ALA B 1 147 ? 14.40836 31.98148 -10.90114 1.000 69.55616 141 ALA C O 1
ATOM 5560 N N . SER B 1 148 ? 14.49552 30.99021 -8.86876 1.000 64.76364 142 SER C N 1
ATOM 5561 C CA . SER B 1 148 ? 13.21221 31.49813 -8.38782 1.000 63.76353 142 SER C CA 1
ATOM 5562 C C . SER B 1 148 ? 12.02553 30.90425 -9.14199 1.000 58.39770 142 SER C C 1
ATOM 5563 O O . SER B 1 148 ? 10.95665 31.51666 -9.21058 1.000 61.13006 142 SER C O 1
ATOM 5571 N N . VAL B 1 149 ? 12.19862 29.71389 -9.70864 1.000 54.15098 143 VAL C N 1
ATOM 5572 C CA . VAL B 1 149 ? 11.12038 28.98654 -10.36635 1.000 46.77789 143 VAL C CA 1
ATOM 5573 C C . VAL B 1 149 ? 10.75491 27.78788 -9.50445 1.000 45.52798 143 VAL C C 1
ATOM 5574 O O . VAL B 1 149 ? 11.63549 27.09682 -8.97598 1.000 45.89123 143 VAL C O 1
ATOM 5587 N N . PHE B 1 150 ? 9.45560 27.54054 -9.36480 1.000 43.23024 144 PHE C N 1
ATOM 5588 C CA . PHE B 1 150 ? 8.96138 26.37633 -8.65003 1.000 45.61427 144 PHE C CA 1
ATOM 5589 C C . PHE B 1 150 ? 7.96405 25.63561 -9.52062 1.000 46.94052 144 PHE C C 1
ATOM 5590 O O . PHE B 1 150 ? 7.21696 26.24761 -10.28928 1.000 48.42114 144 PHE C O 1
ATOM 5607 N N . ASN B 1 151 ? 7.98734 24.31310 -9.41605 1.000 44.57667 145 ASN C N 1
ATOM 5608 C CA . ASN B 1 151 ? 7.04367 23.44694 -10.09986 1.000 45.20034 145 ASN C CA 1
ATOM 5609 C C . ASN B 1 151 ? 6.08282 22.88077 -9.06539 1.000 44.00868 145 ASN C C 1
ATOM 5610 O O . ASN B 1 151 ? 6.48002 22.58354 -7.93289 1.000 45.97525 145 ASN C O 1
ATOM 5621 N N . ILE B 1 152 ? 4.81731 22.75001 -9.44902 1.000 48.31859 146 ILE C N 1
ATOM 5622 C CA . ILE B 1 152 ? 3.77959 22.22549 -8.57090 1.000 44.05615 146 ILE C CA 1
ATOM 5623 C C . ILE B 1 152 ? 3.17430 21.01979 -9.25634 1.000 44.38205 146 ILE C C 1
ATOM 5624 O O . ILE B 1 152 ? 2.62746 21.13629 -10.35934 1.000 44.99257 146 ILE C O 1
ATOM 5640 N N . GLU B 1 153 ? 3.27468 19.86531 -8.61504 1.000 42.26264 147 GLU C N 1
ATOM 5641 C CA . GLU B 1 153 ? 2.73510 18.64171 -9.18343 1.000 46.54815 147 GLU C CA 1
ATOM 5642 C C . GLU B 1 153 ? 1.58493 18.12488 -8.33423 1.000 42.58767 147 GLU C C 1
ATOM 5643 O O . GLU B 1 153 ? 1.63002 18.17638 -7.09906 1.000 43.28194 147 GLU C O 1
ATOM 5655 N N . LEU B 1 154 ? 0.54427 17.66732 -9.02147 1.000 44.72740 148 LEU C N 1
ATOM 5656 C CA . LEU B 1 154 ? -0.59458 17.00170 -8.41028 1.000 43.82548 148 LEU C CA 1
ATOM 5657 C C . LEU B 1 154 ? -0.34774 15.50253 -8.49148 1.000 44.35804 148 LEU C C 1
ATOM 5658 O O . LEU B 1 154 ? -0.13809 14.96507 -9.58351 1.000 46.46751 148 LEU C O 1
ATOM 5674 N N . ILE B 1 155 ? -0.36169 14.83680 -7.34159 1.000 43.94790 149 ILE C N 1
ATOM 5675 C CA . ILE B 1 155 ? -0.05666 13.41421 -7.24196 1.000 44.99900 149 ILE C CA 1
ATOM 5676 C C . ILE B 1 155 ? -1.26745 12.72617 -6.63434 1.000 43.32465 149 ILE C C 1
ATOM 5677 O O . ILE B 1 155 ? -1.82426 13.20774 -5.64278 1.000 42.76381 149 ILE C O 1
ATOM 5693 N N . ALA B 1 156 ? -1.67538 11.60849 -7.22716 1.000 43.69207 150 ALA C N 1
ATOM 5694 C CA . ALA B 1 156 ? -2.84321 10.87280 -6.76237 1.000 44.26918 150 ALA C CA 1
ATOM 5695 C C . ALA B 1 156 ? -2.42875 9.85081 -5.71030 1.000 46.02318 150 ALA C C 1
ATOM 5696 O O . ALA B 1 156 ? -1.48720 9.07828 -5.91744 1.000 49.15793 150 ALA C O 1
ATOM 5703 N N . PHE B 1 157 ? -3.13263 9.85665 -4.58281 1.000 47.98023 151 PHE C N 1
ATOM 5704 C CA . PHE B 1 157 ? -2.90112 8.92214 -3.49487 1.000 50.03045 151 PHE C CA 1
ATOM 5705 C C . PHE B 1 157 ? -4.16902 8.11871 -3.25152 1.000 49.30055 151 PHE C C 1
ATOM 5706 O O . PHE B 1 157 ? -5.28196 8.60361 -3.47067 1.000 49.56341 151 PHE C O 1
ATOM 5723 N N . GLY B 1 158 ? -3.99792 6.88333 -2.79222 1.000 48.54223 152 GLY C N 1
ATOM 5724 C CA . GLY B 1 158 ? -5.13002 6.02018 -2.56190 1.000 49.90515 152 GLY C CA 1
ATOM 5725 C C . GLY B 1 158 ? -4.90227 5.01414 -1.45594 1.000 52.20155 152 GLY C C 1
ATOM 5726 O O . GLY B 1 158 ? -3.82997 4.94924 -0.84611 1.000 49.97311 152 GLY C O 1
ATOM 5730 N N . PRO B 1 159 ? -5.92257 4.20681 -1.17440 1.000 57.24585 153 PRO C N 1
ATOM 5731 C CA . PRO B 1 159 ? -5.77584 3.17683 -0.13849 1.000 60.38708 153 PRO C CA 1
ATOM 5732 C C . PRO B 1 159 ? -4.79874 2.09753 -0.57448 1.000 67.32326 153 PRO C C 1
ATOM 5733 O O . PRO B 1 159 ? -4.77154 1.69207 -1.73813 1.000 66.86140 153 PRO C O 1
ATOM 5744 N N . GLU B 1 160 ? -3.99364 1.62789 0.38011 1.000 79.68087 154 GLU C N 1
ATOM 5745 C CA . GLU B 1 160 ? -3.05068 0.55478 0.08694 1.000 87.22335 154 GLU C CA 1
ATOM 5746 C C . GLU B 1 160 ? -3.78257 -0.70825 -0.34970 1.000 89.73529 154 GLU C C 1
ATOM 5747 O O . GLU B 1 160 ? -3.31973 -1.42398 -1.24581 1.000 93.20645 154 GLU C O 1
ATOM 5759 N N . ASN B 1 161 ? -4.93374 -0.99233 0.26087 1.000 77.04618 155 ASN C N 1
ATOM 5760 C CA . ASN B 1 161 ? -5.72610 -2.16186 -0.09214 1.000 80.51366 155 ASN C CA 1
ATOM 5761 C C . ASN B 1 161 ? -7.20579 -1.80929 -0.10608 1.000 80.04554 155 ASN C C 1
ATOM 5762 O O . ASN B 1 161 ? -7.69712 -1.11646 0.79014 1.000 76.46047 155 ASN C O 1
ATOM 5773 N N . GLU B 1 162 ? -7.91760 -2.32473 -1.11349 1.000 78.64916 156 GLU C N 1
ATOM 5774 C CA . GLU B 1 162 ? -9.32896 -1.99462 -1.28093 1.000 78.55787 156 GLU C CA 1
ATOM 5775 C C . GLU B 1 162 ? -10.17533 -2.51894 -0.12802 1.000 75.57756 156 GLU C C 1
ATOM 5776 O O . GLU B 1 162 ? -11.20033 -1.91620 0.21233 1.000 74.32368 156 GLU C O 1
ATOM 5788 N N . GLY B 1 163 ? -9.77359 -3.63824 0.47547 1.000 64.86193 157 GLY C N 1
ATOM 5789 C CA . GLY B 1 163 ? -10.57367 -4.22019 1.54098 1.000 61.91598 157 GLY C CA 1
ATOM 5790 C C . GLY B 1 163 ? -10.74703 -3.28022 2.71916 1.000 59.45990 157 GLY C C 1
ATOM 5791 O O . GLY B 1 163 ? -11.85471 -3.10443 3.23326 1.000 55.76077 157 GLY C O 1
ATOM 5795 N N . GLU B 1 164 ? -9.65178 -2.66616 3.17278 1.000 61.33611 158 GLU C N 1
ATOM 5796 C CA . GLU B 1 164 ? -9.75128 -1.79571 4.34054 1.000 61.14821 158 GLU C CA 1
ATOM 5797 C C . GLU B 1 164 ? -10.54022 -0.53620 4.01638 1.000 53.68560 158 GLU C C 1
ATOM 5798 O O . GLU B 1 164 ? -11.31550 -0.05101 4.84910 1.000 53.94892 158 GLU C O 1
ATOM 5810 N N . TYR B 1 165 ? -10.36226 0.00376 2.80805 1.000 64.09077 159 TYR C N 1
ATOM 5811 C CA . TYR B 1 165 ? -11.12582 1.18030 2.40809 1.000 54.98276 159 TYR C CA 1
ATOM 5812 C C . TYR B 1 165 ? -12.61820 0.87863 2.38463 1.000 51.80274 159 TYR C C 1
ATOM 5813 O O . TYR B 1 165 ? -13.43253 1.70442 2.81280 1.000 51.15540 159 TYR C O 1
ATOM 5831 N N . GLU B 1 166 ? -12.99975 -0.30195 1.88880 1.000 52.07341 160 GLU C N 1
ATOM 5832 C CA . GLU B 1 166 ? -14.40268 -0.68816 1.94100 1.000 50.13098 160 GLU C CA 1
ATOM 5833 C C . GLU B 1 166 ? -14.86372 -0.86460 3.38197 1.000 49.55481 160 GLU C C 1
ATOM 5834 O O . GLU B 1 166 ? -15.95732 -0.41906 3.74407 1.000 49.32172 160 GLU C O 1
ATOM 5846 N N . ASN B 1 167 ? -14.04331 -1.50039 4.22593 1.000 51.71013 161 ASN C N 1
ATOM 5847 C CA . ASN B 1 167 ? -14.41683 -1.64719 5.62981 1.000 52.27321 161 ASN C CA 1
ATOM 5848 C C . ASN B 1 167 ? -14.55053 -0.29296 6.31575 1.000 50.23373 161 ASN C C 1
ATOM 5849 O O . ASN B 1 167 ? -15.38120 -0.13640 7.21694 1.000 49.83801 161 ASN C O 1
ATOM 5860 N N . LEU B 1 168 ? -13.73154 0.68831 5.92749 1.000 47.09584 162 LEU C N 1
ATOM 5861 C CA . LEU B 1 168 ? -13.85217 2.02063 6.51462 1.000 45.32967 162 LEU C CA 1
ATOM 5862 C C . LEU B 1 168 ? -15.13167 2.70541 6.04976 1.000 43.81661 162 LEU C C 1
ATOM 5863 O O . LEU B 1 168 ? -15.85381 3.30690 6.85410 1.000 42.40073 162 LEU C O 1
ATOM 5879 N N . LEU B 1 169 ? -15.42846 2.62666 4.75038 1.000 44.44261 163 LEU C N 1
ATOM 5880 C CA . LEU B 1 169 ? -16.71039 3.12040 4.25889 1.000 47.00590 163 LEU C CA 1
ATOM 5881 C C . LEU B 1 169 ? -17.86261 2.49259 5.03472 1.000 48.50689 163 LEU C C 1
ATOM 5882 O O . LEU B 1 169 ? -18.83569 3.17483 5.37937 1.000 47.18004 163 LEU C O 1
ATOM 5898 N N . ARG B 1 170 ? -17.76504 1.19342 5.33392 1.000 52.00484 164 ARG C N 1
ATOM 5899 C CA . ARG B 1 170 ? -18.78403 0.55146 6.15748 1.000 55.98711 164 ARG C CA 1
ATOM 5900 C C . ARG B 1 170 ? -18.87377 1.21246 7.52645 1.000 55.50555 164 ARG C C 1
ATOM 5901 O O . ARG B 1 170 ? -19.97231 1.48067 8.02884 1.000 56.75641 164 ARG C O 1
ATOM 5922 N N . GLU B 1 171 ? -17.72385 1.48512 8.15011 1.000 50.55704 165 GLU C N 1
ATOM 5923 C CA . GLU B 1 171 ? -17.74337 2.23260 9.40139 1.000 50.82174 165 GLU C CA 1
ATOM 5924 C C . GLU B 1 171 ? -18.39384 3.59638 9.21681 1.000 48.14033 165 GLU C C 1
ATOM 5925 O O . GLU B 1 171 ? -19.04454 4.10485 10.13550 1.000 48.43542 165 GLU C O 1
ATOM 5937 N N . LEU B 1 172 ? -18.23328 4.19903 8.03976 1.000 48.06374 166 LEU C N 1
ATOM 5938 C CA . LEU B 1 172 ? -18.82023 5.50725 7.78132 1.000 48.13005 166 LEU C CA 1
ATOM 5939 C C . LEU B 1 172 ? -20.30457 5.40278 7.46054 1.000 50.45022 166 LEU C C 1
ATOM 5940 O O . LEU B 1 172 ? -21.10547 6.19703 7.96384 1.000 52.04223 166 LEU C O 1
ATOM 5956 N N . TYR B 1 173 ? -20.69322 4.44051 6.62233 1.000 53.02978 167 TYR C N 1
ATOM 5957 C CA . TYR B 1 173 ? -22.11157 4.24187 6.34797 1.000 56.41839 167 TYR C CA 1
ATOM 5958 C C . TYR B 1 173 ? -22.88988 3.91777 7.61142 1.000 61.69488 167 TYR C C 1
ATOM 5959 O O . TYR B 1 173 ? -24.10792 4.12411 7.64853 1.000 63.35947 167 TYR C O 1
ATOM 5977 N N . ALA B 1 174 ? -22.21358 3.41356 8.64606 1.000 68.42424 168 ALA C N 1
ATOM 5978 C CA . ALA B 1 174 ? -22.89320 3.11437 9.89865 1.000 72.03483 168 ALA C CA 1
ATOM 5979 C C . ALA B 1 174 ? -23.37901 4.38143 10.58508 1.000 71.25855 168 ALA C C 1
ATOM 5980 O O . ALA B 1 174 ? -24.34666 4.33652 11.35292 1.000 73.22033 168 ALA C O 1
ATOM 5987 N N . LYS B 1 175 ? -22.72486 5.51410 10.32716 1.000 67.67336 169 LYS C N 1
ATOM 5988 C CA . LYS B 1 175 ? -23.01215 6.73833 11.06203 1.000 67.58642 169 LYS C CA 1
ATOM 5989 C C . LYS B 1 175 ? -24.09135 7.58933 10.40870 1.000 74.54248 169 LYS C C 1
ATOM 5990 O O . LYS B 1 175 ? -24.79509 8.32427 11.11206 1.000 73.93151 169 LYS C O 1
ATOM 6009 N N . LYS B 1 176 ? -24.23477 7.52042 9.08873 1.000 77.18027 170 LYS C N 1
ATOM 6010 C CA . LYS B 1 176 ? -25.24016 8.31737 8.39389 1.000 83.18598 170 LYS C CA 1
ATOM 6011 C C . LYS B 1 176 ? -26.20534 7.42577 7.62128 1.000 87.08779 170 LYS C C 1
ATOM 6012 O O . LYS B 1 176 ? -27.39894 7.71679 7.53492 1.000 89.84151 170 LYS C O 1
ATOM 6031 N N . GLY B 1 184 ? -28.87784 8.78167 -0.69042 1.000 129.31196 1057 GLY C N 1
ATOM 6032 C CA . GLY B 1 184 ? -28.70322 7.34201 -0.74081 1.000 129.91460 1057 GLY C CA 1
ATOM 6033 C C . GLY B 1 184 ? -27.25044 6.91792 -0.80319 1.000 120.16888 1057 GLY C C 1
ATOM 6034 O O . GLY B 1 184 ? -26.91239 5.77494 -0.49373 1.000 125.03840 1057 GLY C O 1
ATOM 6037 N N . SER B 1 185 ? -26.38963 7.84497 -1.21085 1.000 112.00661 1058 SER C N 1
ATOM 6038 C CA . SER B 1 185 ? -24.96238 7.59491 -1.31593 1.000 101.38791 1058 SER C CA 1
ATOM 6039 C C . SER B 1 185 ? -24.20927 8.65334 -0.52450 1.000 102.15929 1058 SER C C 1
ATOM 6040 O O . SER B 1 185 ? -24.75819 9.69609 -0.16030 1.000 90.02202 1058 SER C O 1
ATOM 6048 N N . LEU B 1 186 ? -22.93770 8.37064 -0.25698 1.000 101.97945 1059 LEU C N 1
ATOM 6049 C CA . LEU B 1 186 ? -22.07420 9.27690 0.48975 1.000 100.44538 1059 LEU C CA 1
ATOM 6050 C C . LEU B 1 186 ? -20.95726 9.76398 -0.42142 1.000 96.06475 1059 LEU C C 1
ATOM 6051 O O . LEU B 1 186 ? -20.16512 8.95912 -0.92282 1.000 100.96843 1059 LEU C O 1
ATOM 6067 N N . THR B 1 187 ? -20.89835 11.07435 -0.63246 1.000 89.42156 1060 THR C N 1
ATOM 6068 C CA . THR B 1 187 ? -19.79583 11.70587 -1.33827 1.000 84.26747 1060 THR C CA 1
ATOM 6069 C C . THR B 1 187 ? -18.75117 12.17442 -0.32807 1.000 76.32606 1060 THR C C 1
ATOM 6070 O O . THR B 1 187 ? -18.96357 12.12686 0.88538 1.000 74.22413 1060 THR C O 1
ATOM 6081 N N . LEU B 1 188 ? -17.60449 12.63752 -0.83507 1.000 76.50998 1061 LEU C N 1
ATOM 6082 C CA . LEU B 1 188 ? -16.61535 13.23122 0.06027 1.000 69.24772 1061 LEU C CA 1
ATOM 6083 C C . LEU B 1 188 ? -17.21920 14.38951 0.84900 1.000 67.93433 1061 LEU C C 1
ATOM 6084 O O . LEU B 1 188 ? -16.81862 14.63725 1.99286 1.000 62.92135 1061 LEU C O 1
ATOM 6100 N N . HIS B 1 189 ? -18.20061 15.08706 0.26613 1.000 83.08765 1062 HIS C N 1
ATOM 6101 C CA . HIS B 1 189 ? -18.92029 16.13216 0.98935 1.000 81.25672 1062 HIS C CA 1
ATOM 6102 C C . HIS B 1 189 ? -19.62697 15.55630 2.21050 1.000 74.43522 1062 HIS C C 1
ATOM 6103 O O . HIS B 1 189 ? -19.53946 16.11010 3.31272 1.000 66.47183 1062 HIS C O 1
ATOM 6117 N N . ASP B 1 190 ? -20.34778 14.44551 2.03156 1.000 64.96490 1063 ASP C N 1
ATOM 6118 C CA . ASP B 1 190 ? -21.03342 13.83064 3.16255 1.000 64.16587 1063 ASP C CA 1
ATOM 6119 C C . ASP B 1 190 ? -20.04519 13.36157 4.22065 1.000 56.21649 1063 ASP C C 1
ATOM 6120 O O . ASP B 1 190 ? -20.39401 13.27365 5.40255 1.000 55.77675 1063 ASP C O 1
ATOM 6129 N N . LEU B 1 191 ? -18.81427 13.04164 3.82224 1.000 59.82191 1064 LEU C N 1
ATOM 6130 C CA . LEU B 1 191 ? -17.85168 12.53642 4.79203 1.000 53.53388 1064 LEU C CA 1
ATOM 6131 C C . LEU B 1 191 ? -17.46315 13.59917 5.81273 1.000 46.43130 1064 LEU C C 1
ATOM 6132 O O . LEU B 1 191 ? -17.20067 13.26800 6.97133 1.000 40.54742 1064 LEU C O 1
ATOM 6148 N N . HIS B 1 192 ? -17.43186 14.87251 5.41537 1.000 44.23268 1065 HIS C N 1
ATOM 6149 C CA . HIS B 1 192 ? -16.95574 15.91544 6.31945 1.000 41.12377 1065 HIS C CA 1
ATOM 6150 C C . HIS B 1 192 ? -17.84846 16.05541 7.54289 1.000 43.63255 1065 HIS C C 1
ATOM 6151 O O . HIS B 1 192 ? -17.35465 16.29780 8.65049 1.000 38.42491 1065 HIS C O 1
ATOM 6165 N N . ASP B 1 193 ? -19.16100 15.89405 7.37383 1.000 44.00935 1066 ASP C N 1
ATOM 6166 C CA . ASP B 1 193 ? -20.03933 15.90348 8.53750 1.000 45.36040 1066 ASP C CA 1
ATOM 6167 C C . ASP B 1 193 ? -19.73505 14.73605 9.46604 1.000 41.80249 1066 ASP C C 1
ATOM 61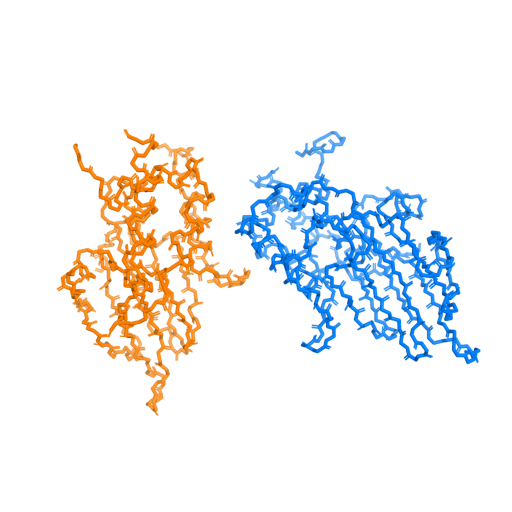68 O O . ASP B 1 193 ? -19.67317 14.90640 10.68890 1.000 40.39775 1066 ASP C O 1
ATOM 6177 N N . ILE B 1 194 ? -19.54837 13.54161 8.90783 1.000 34.88851 1067 ILE C N 1
ATOM 6178 C CA . ILE B 1 194 ? -19.21707 12.38525 9.73460 1.000 33.94568 1067 ILE C CA 1
ATOM 6179 C C . ILE B 1 194 ? -17.86549 12.58381 10.40703 1.000 33.43456 1067 ILE C C 1
ATOM 6180 O O . ILE B 1 194 ? -17.70671 12.31375 11.60358 1.000 32.77570 1067 ILE C O 1
ATOM 6196 N N . PHE B 1 195 ? -16.87250 13.06621 9.65349 1.000 29.92052 1068 PHE C N 1
ATOM 6197 C CA . PHE B 1 195 ? -15.53625 13.23796 10.21252 1.000 29.92276 1068 PHE C CA 1
ATOM 6198 C C . PHE B 1 195 ? -15.51064 14.28733 11.31550 1.000 30.07362 1068 PHE C C 1
ATOM 6199 O O . PHE B 1 195 ? -14.71330 14.18425 12.25423 1.000 30.77195 1068 PHE C O 1
ATOM 6216 N N . ARG B 1 196 ? -16.33805 15.32425 11.20660 1.000 27.47802 1069 ARG C N 1
ATOM 6217 C CA . ARG B 1 196 ? -16.38496 16.33046 12.26236 1.000 29.16001 1069 ARG C CA 1
ATOM 6218 C C . ARG B 1 196 ? -16.95891 15.74302 13.54674 1.000 29.91333 1069 ARG C C 1
ATOM 6219 O O . ARG B 1 196 ? -16.51350 16.08426 14.64929 1.000 31.55383 1069 ARG C O 1
ATOM 6240 N N . GLU B 1 197 ? -17.94359 14.85055 13.42422 1.000 31.00667 1070 GLU C N 1
ATOM 6241 C CA . GLU B 1 197 ? -18.51418 14.19753 14.59436 1.000 35.10357 1070 GLU C CA 1
ATOM 6242 C C . GLU B 1 197 ? -17.62947 13.06175 15.09341 1.000 34.30316 1070 GLU C C 1
ATOM 6243 O O . GLU B 1 197 ? -17.65147 12.74524 16.29151 1.000 36.63929 1070 GLU C O 1
ATOM 6255 N N . HIS B 1 198 ? -16.83083 12.46284 14.20974 1.000 33.07599 1071 HIS C N 1
ATOM 6256 C CA . HIS B 1 198 ? -16.07111 11.24936 14.51634 1.000 31.79747 1071 HIS C CA 1
ATOM 6257 C C . HIS B 1 198 ? -14.63347 11.42493 14.04859 1.000 31.44734 1071 HIS C C 1
ATOM 6258 O O . HIS B 1 198 ? -14.20291 10.83097 13.05022 1.000 28.41622 1071 HIS C O 1
ATOM 6272 N N . PRO B 1 199 ? -13.85762 12.23770 14.76549 1.000 29.58300 1072 PRO C N 1
ATOM 6273 C CA . PRO B 1 199 ? -12.47791 12.52395 14.32910 1.000 28.94876 1072 PRO C CA 1
ATOM 6274 C C . PRO B 1 199 ? -11.58747 11.29654 14.25180 1.000 29.56703 1072 PRO C C 1
ATOM 6275 O O . PRO B 1 199 ? -10.61343 11.29958 13.48822 1.000 28.20728 1072 PRO C O 1
ATOM 6286 N N . GLU B 1 200 ? -11.88409 10.25412 15.02864 1.000 32.93835 1073 GLU C N 1
ATOM 6287 C CA A GLU B 1 200 ? -11.13669 9.00460 14.91953 0.535 36.99098 1073 GLU C CA 1
ATOM 6288 C CA B GLU B 1 200 ? -11.13144 9.01181 14.91868 0.465 36.96167 1073 GLU C CA 1
ATOM 6289 C C . GLU B 1 200 ? -11.18661 8.47545 13.49265 1.000 34.13940 1073 GLU C C 1
ATOM 6290 O O . GLU B 1 200 ? -10.17154 8.03698 12.93552 1.000 32.12950 1073 GLU C O 1
ATOM 6313 N N . LEU B 1 201 ? -12.37796 8.48634 12.89189 1.000 32.80965 1074 LEU C N 1
ATOM 6314 C CA . LEU B 1 201 ? -12.54303 7.95772 11.54313 1.000 31.30709 1074 LEU C CA 1
ATOM 6315 C C . LEU B 1 201 ? -11.84406 8.83109 10.51831 1.000 29.90960 1074 LEU C C 1
ATOM 6316 O O . LEU B 1 201 ? -11.33148 8.32431 9.51753 1.000 30.70106 1074 LEU C O 1
ATOM 6332 N N . GLU B 1 202 ? -11.81292 10.14306 10.74546 1.000 27.42393 1075 GLU C N 1
ATOM 6333 C CA . GLU B 1 202 ? -11.08379 11.01367 9.84179 1.000 26.12908 1075 GLU C CA 1
ATOM 6334 C C . GLU B 1 202 ? -9.59970 10.67429 9.84545 1.000 28.10252 1075 GLU C C 1
ATOM 6335 O O . GLU B 1 202 ? -8.96416 10.62131 8.78785 1.000 28.51382 1075 GLU C O 1
ATOM 6347 N N . LEU B 1 203 ? -9.02507 10.44536 11.02531 1.000 26.71456 1076 LEU C N 1
ATOM 6348 C CA . LEU B 1 203 ? -7.62684 10.04160 11.08871 1.000 30.03197 1076 LEU C CA 1
ATOM 6349 C C . LEU B 1 203 ? -7.40434 8.73586 10.34614 1.000 30.58018 1076 LEU C C 1
ATOM 6350 O O . LEU B 1 203 ? -6.43284 8.60003 9.59494 1.000 34.22036 1076 LEU C O 1
ATOM 6366 N N . LYS B 1 204 ? -8.29712 7.76415 10.54104 1.000 28.36813 1077 LYS C N 1
ATOM 6367 C CA . LYS B 1 204 ? -8.14642 6.48274 9.86305 1.000 31.66235 1077 LYS C CA 1
ATOM 6368 C C . LYS B 1 204 ? -8.14566 6.66871 8.35199 1.000 32.09302 1077 LYS C C 1
ATOM 6369 O O . LYS B 1 204 ? -7.36789 6.02719 7.63576 1.000 35.72599 1077 LYS C O 1
ATOM 6388 N N . TYR B 1 205 ? -9.01824 7.54054 7.85012 1.000 32.64134 1078 TYR C N 1
ATOM 6389 C CA . TYR B 1 205 ? -9.09455 7.78810 6.41669 1.000 35.84022 1078 TYR C CA 1
ATOM 6390 C C . TYR B 1 205 ? -7.82241 8.44797 5.90396 1.000 38.05584 1078 TYR C C 1
ATOM 6391 O O . TYR B 1 205 ? -7.20807 7.96759 4.94318 1.000 38.53719 1078 TYR C O 1
ATOM 6409 N N . LEU B 1 206 ? -7.40486 9.54877 6.53510 1.000 33.03253 1079 LEU C N 1
ATOM 6410 C CA . LEU B 1 206 ? -6.23657 10.26668 6.04205 1.000 36.17375 1079 LEU C CA 1
ATOM 6411 C C . LEU B 1 206 ? -4.97469 9.42467 6.15491 1.000 40.04041 1079 LEU C C 1
ATOM 6412 O O . LEU B 1 206 ? -4.09632 9.50568 5.28807 1.000 40.50805 1079 LEU C O 1
ATOM 6428 N N . ASN B 1 207 ? -4.86775 8.60833 7.20342 1.000 37.58777 1080 ASN C N 1
ATOM 6429 C CA . ASN B 1 207 ? -3.66974 7.79599 7.38243 1.000 42.79370 1080 ASN C CA 1
ATOM 6430 C C . ASN B 1 207 ? -3.54994 6.71269 6.31749 1.000 40.10426 1080 ASN C C 1
ATOM 6431 O O . ASN B 1 207 ? -2.43721 6.27001 6.01798 1.000 41.94015 1080 ASN C O 1
ATOM 6442 N N . MET B 1 208 ? -4.66444 6.27018 5.73545 1.000 44.48536 1081 MET C N 1
ATOM 6443 C CA . MET B 1 208 ? -4.59815 5.19275 4.75474 1.000 46.97824 1081 MET C CA 1
ATOM 6444 C C . MET B 1 208 ? -4.40434 5.68744 3.32588 1.000 46.95282 1081 MET C C 1
ATOM 6445 O O . MET B 1 208 ? -4.01847 4.89056 2.46146 1.000 48.06562 1081 MET C O 1
ATOM 6459 N N . MET B 1 209 ? -4.64045 6.97325 3.06148 1.000 47.79911 1082 MET C N 1
ATOM 6460 C CA . MET B 1 209 ? -4.49851 7.52881 1.71280 1.000 50.44798 1082 MET C CA 1
ATOM 6461 C C . MET B 1 209 ? -3.05431 7.98870 1.50288 1.000 52.65501 1082 MET C C 1
ATOM 6462 O O . MET B 1 209 ? -2.74845 9.17673 1.36510 1.000 54.21147 1082 MET C O 1
ATOM 6476 N N . LYS B 1 210 ? -2.15606 7.00634 1.47411 1.000 58.46058 1083 LYS C N 1
ATOM 6477 C CA . LYS B 1 210 ? -0.73118 7.27650 1.38435 1.000 63.23024 1083 LYS C CA 1
ATOM 6478 C C . LYS B 1 210 ? -0.05115 6.57463 0.21579 1.000 70.20094 1083 LYS C C 1
ATOM 6479 O O . LYS B 1 210 ? 1.17025 6.70000 0.07047 1.000 64.21688 1083 LYS C O 1
ATOM 6498 N N . MET B 1 211 ? -0.79483 5.84912 -0.61835 1.000 70.96518 1084 MET C N 1
ATOM 6499 C CA . MET B 1 211 ? -0.22075 5.07655 -1.71650 1.000 82.72328 1084 MET C CA 1
ATOM 6500 C C . MET B 1 211 ? -0.28592 5.91261 -2.98980 1.000 78.58797 1084 MET C C 1
ATOM 6501 O O . MET B 1 211 ? -1.36447 6.09756 -3.56254 1.000 83.11700 1084 MET C O 1
ATOM 6515 N N . ALA B 1 212 ? 0.86852 6.39722 -3.44238 1.000 79.08882 1085 ALA C N 1
ATOM 6516 C CA . ALA B 1 212 ? 0.91539 7.18614 -4.66498 1.000 71.70447 1085 ALA C CA 1
ATOM 6517 C C . ALA B 1 212 ? 0.50787 6.33271 -5.86143 1.000 71.82347 1085 ALA C C 1
ATOM 6518 O O . ALA B 1 212 ? 0.78184 5.13111 -5.92093 1.000 74.13403 1085 ALA C O 1
ATOM 6525 N N . ILE B 1 213 ? -0.15182 6.97133 -6.82253 1.000 74.38494 1086 ILE C N 1
ATOM 6526 C CA . ILE B 1 213 ? -0.69705 6.27915 -7.98461 1.000 76.59250 1086 ILE C CA 1
ATOM 6527 C C . ILE B 1 213 ? -0.04004 6.78450 -9.26356 1.000 80.05274 1086 ILE C C 1
ATOM 6528 O O . ILE B 1 213 ? 0.65291 6.03067 -9.94976 1.000 84.68810 1086 ILE C O 1
#

Foldseek 3Di:
DAPPDDLVVLVVLLVVLQVVQCVQFVADPVFKAADDSVCARHQQQAFGIKGWDDAPGKGQVLLSQLLLCLRLVEFKKWKWAQPFPTIITGTTSYDHPDYQADEDEDEQKDKHAHRYIYIYTNVRCVVHDDPDPAKTKIKGWADDPDGRMIMIGIFIWHFPDPVVLVVLLVVLCVVAPPDDPRHHDSSSVSVSCVVVVVSVCVVSVGRPGTDD/DQVLLVVLLVVLQVVQCVQQVADPVFKAADPSQQQAFRIKGFDDAPGKGQVLLSQLLLVLSAPEWKKWKWALQQAGTITGIGSYDHPDPEDEDEQKAKHAHGRMYIYTNVSVVVHDDDCKTWIKGWHDDPDRSMIMIGIWIFHAPDPVVVVVLVVVVVVVDVDADSSNVSVVCVVPVVSVCVSVVRRHHTD

Sequence (403 aa):
GSHMMASMMEMNKVLHQDLVQATRRILKLGPSELRVTDAGLICKNPNYSVCDAMLKTDTVYCVVEYLLSYWESRRTDHVPCFIFKNTGCAVSSLCCFVRAPVKLVSPARHVGEFNVLKVNESLIVTLKDIEEIKPSAYGVLTKCCVVRKSNSASVFNIELLIAFGPENEGEYENLLRELYAKKGSSGSGGSLTLHDLHDDIFREHPELELKYLNMMKMAITSMEMNKVLHQDLVQATRRILKLGPSELRVTDANPNYSVCDAMLKTDTVYCVEYLLSYWESRTDHVPCFIFKNTGCAVSLCCFVRAPVKPARHVGEFNVLKVNESLIVTLKDIEEIKPSGVLTKCCVVRKSNSASVFNIELIAFGPENEGEYENLLRELYAKKGSLTLHDLHDIFREHPEELELKYLNMMKMAI

Organism: Human cytomegalovirus (strain AD169) (NCBI:txid10360)

Nearest PDB structures (foldseek):
  6t3x-assembly2_C  TM=1.005E+00  e=8.686E-44  Human herpesvirus 5 strain AD169
  6t3x-assembly1_A  TM=9.763E-01  e=1.058E-36  Human herpesvirus 5 strain AD169
  5d5n-assembly1_A  TM=9.650E-01  e=8.896E-28  Human herpesvirus 5 strain AD169
  5dob-assembly1_B  TM=9.761E-01  e=8.371E-27  Human herpesvirus 5 strain AD169
  6t3z-assembly1_A  TM=8.412E-01  e=3.359E-13  human gammaherpesvirus 4

Secondary structure (DSSP, 8-state):
--TT--HHHHHHHHHHHHHHHHHHHT--TTSEEE--GGGTTSSTTS-SEEEEEPTT--B-HHHHHHHHHHHHSS--EEEEEE-SS-EEEEEESS--SS-SS-EEE--SEEEEETT-EEEE-HHHHHHHS-SSTT-EEEEEEEE-SSTTEEEEEEEEEE-S-HHHHHHHHHHHHHH---STTS---HHHHHHHHHH-HHHHHHHHHH--EE--/-HHHHHHHHHHHHHHHHHHHT--TTSEEE----TTS-SEEEEEPBT--B-HHHHHHHHHHHSSS--EEEEEE-SSSEEEEEESS-------B--SEEEE-TT-EEEE-HHHHHHHS----EEEEEEEE-SSTT-EEEEEEEEEES-HHHHHHHHHHHHTT-----HHHHHHHHHH-HHHHHHHHHHEEEE-

B-factor: mean 47.15, std 20.87, range [16.27, 161.03]

InterPro domains:
  IPR021152 Herpesvirus UL31 [MF_04023] (11-287)
  IPR021152 Herpesvirus UL31 [PF02718] (64-284)